Protein 3SHV (pdb70)

CATH classification: 3.40.50.10190 (+1 more: 3.40.50.10190)

Secondary structure (DSSP, 8-state):
--S-EEEEES--HHHHHHHHHHHHHH-S-EEESS--TTEEEEEESS---BHHHHHHHHTT-EEEETHHHHHHHHHTSPPPSGGGB-TTT-THHHHHHHHHHH-SSS----TTTTSPPEEEPTT-SS-HHHHHHHHHHTT--EESSGGG-SEEES---SPP-TT-EEE-HHHHHHHHHHTS---GGGGB-/--S-EEEEES--HHHHHHHHHHHHHH-S-EEESS--TTEEEEEESS---BHHHHHHHHTT-EEEETHHHHHHHHTTS---SGGGB-TTT-THHHHHHHHHHTSSSSP--STTTTSPPEEEPTT-SS-HHHHHHHHHHTT--EES-TTT-SEEES---S---TT-EEE-HHHHHHHHHHTSPPPGGGSB--/---B-/---B-

Radius of gyration: 24.46 Å; Cα contacts (8 Å, |Δi|>4): 781; chains: 4; bounding box: 65×63×38 Å

Structure (mmCIF, N/CA/C/O backbone):
data_3SHV
#
_entry.id   3SHV
#
_cell.length_a   122.772
_cell.length_b   132.860
_cell.length_c   31.534
_cell.angle_alpha   90.000
_cell.angle_beta   90.000
_cell.angle_gamma   90.000
#
_symmetry.space_group_name_H-M   'P 21 21 2'
#
loop_
_entity.id
_entity.type
_entity.pdbx_description
1 polymer Microcephalin
2 polymer 'Histone H2A.x'
3 water water
#
loop_
_atom_site.group_PDB
_atom_site.id
_atom_site.type_symbol
_atom_site.label_atom_id
_atom_site.label_alt_id
_atom_site.label_comp_id
_atom_site.label_asym_id
_atom_site.label_entity_id
_atom_site.label_seq_id
_atom_site.pdbx_PDB_ins_code
_atom_site.Cartn_x
_atom_site.Cartn_y
_atom_site.Cartn_z
_atom_site.occupancy
_atom_site.B_iso_or_equiv
_atom_site.auth_seq_id
_atom_site.auth_comp_id
_atom_site.auth_asym_id
_atom_site.auth_atom_id
_atom_site.pdbx_PDB_model_num
ATOM 1 N N . LYS A 1 16 ? 59.539 9.880 26.537 1.00 34.44 645 LYS A N 1
ATOM 2 C CA . LYS A 1 16 ? 58.227 10.313 25.936 1.00 35.40 645 LYS A CA 1
ATOM 3 C C . LYS A 1 16 ? 58.174 10.171 24.388 1.00 33.54 645 LYS A C 1
ATOM 4 O O . LYS A 1 16 ? 58.744 10.972 23.658 1.00 33.17 645 LYS A O 1
ATOM 10 N N . PRO A 1 17 ? 57.489 9.136 23.896 1.00 32.58 646 PRO A N 1
ATOM 11 C CA . PRO A 1 17 ? 57.485 8.895 22.439 1.00 31.31 646 PRO A CA 1
ATOM 12 C C . PRO A 1 17 ? 56.715 9.994 21.709 1.00 30.03 646 PRO A C 1
ATOM 13 O O . PRO A 1 17 ? 55.764 10.546 22.243 1.00 30.21 646 PRO A O 1
ATOM 17 N N . THR A 1 18 ? 57.161 10.344 20.524 1.00 27.72 647 THR A N 1
ATOM 18 C CA . THR A 1 18 ? 56.482 11.348 19.730 1.00 27.25 647 THR A CA 1
ATOM 19 C C . THR A 1 18 ? 55.404 10.735 18.820 1.00 26.26 647 THR A C 1
ATOM 20 O O . THR A 1 18 ? 54.753 11.463 18.097 1.00 27.81 647 THR A O 1
ATOM 24 N N . ARG A 1 19 ? 55.234 9.413 18.824 1.00 23.17 648 ARG A N 1
ATOM 25 C CA . ARG A 1 19 ? 54.180 8.811 18.010 1.00 21.70 648 ARG A CA 1
ATOM 26 C C . ARG A 1 19 ? 53.185 8.097 18.904 1.00 21.24 648 ARG A C 1
ATOM 27 O O . ARG A 1 19 ? 53.544 7.584 19.991 1.00 20.66 648 ARG A O 1
ATOM 35 N N . THR A 1 20 ? 51.950 8.048 18.456 1.00 18.40 649 THR A N 1
ATOM 36 C CA . THR A 1 20 ? 50.924 7.304 19.178 1.00 18.57 649 THR A CA 1
ATOM 37 C C . THR A 1 20 ? 50.450 6.116 18.367 1.00 17.98 649 THR A C 1
ATOM 38 O O . THR A 1 20 ? 50.629 6.036 17.132 1.00 16.41 649 THR A O 1
ATOM 42 N N . LEU A 1 21 ? 49.883 5.181 19.102 1.00 17.12 650 LEU A N 1
ATOM 43 C CA . LEU A 1 21 ? 49.251 4.005 18.555 1.00 17.81 650 LEU A CA 1
ATOM 44 C C . LEU A 1 21 ? 47.814 4.016 19.052 1.00 18.28 650 LEU A C 1
ATOM 45 O O . LEU A 1 21 ? 47.551 4.376 20.207 1.00 18.81 650 LEU A O 1
ATOM 50 N N . VAL A 1 22 ? 46.874 3.620 18.200 1.00 17.65 651 VAL A N 1
ATOM 51 C CA . VAL A 1 22 ? 45.468 3.626 18.555 1.00 16.33 651 VAL A CA 1
ATOM 52 C C . VAL A 1 22 ? 44.929 2.223 18.383 1.00 16.49 651 VAL A C 1
ATOM 53 O O . VAL A 1 22 ? 45.252 1.550 17.426 1.00 17.35 651 VAL A O 1
ATOM 57 N N . MET A 1 23 ? 44.100 1.782 19.311 1.00 15.85 652 MET A N 1
ATOM 58 C CA . MET A 1 23 ? 43.399 0.495 19.166 1.00 17.16 652 MET A CA 1
ATOM 59 C C . MET A 1 23 ? 41.998 0.720 18.718 1.00 17.40 652 MET A C 1
ATOM 60 O O . MET A 1 23 ? 41.354 1.705 19.138 1.00 17.11 652 MET A O 1
ATOM 65 N N . THR A 1 24 ? 41.508 -0.158 17.850 1.00 16.98 653 THR A N 1
ATOM 66 C CA . THR A 1 24 ? 40.156 0.017 17.381 1.00 18.07 653 THR A CA 1
ATOM 67 C C . THR A 1 24 ? 39.531 -1.381 17.223 1.00 18.67 653 THR A C 1
ATOM 68 O O . THR A 1 24 ? 40.250 -2.333 16.917 1.00 18.88 653 THR A O 1
ATOM 72 N N . SER A 1 25 ? 38.231 -1.511 17.488 1.00 18.90 654 SER A N 1
ATOM 73 C CA . SER A 1 25 ? 37.535 -2.813 17.497 1.00 21.06 654 SER A CA 1
ATOM 74 C C . SER A 1 25 ? 38.314 -3.857 18.317 1.00 22.10 654 SER A C 1
ATOM 75 O O . SER A 1 25 ? 38.479 -5.001 17.895 1.00 21.46 654 SER A O 1
ATOM 78 N N . MET A 1 26 ? 38.840 -3.434 19.463 1.00 22.27 655 MET A N 1
ATOM 79 C CA . MET A 1 26 ? 39.788 -4.254 20.218 1.00 23.34 655 MET A CA 1
ATOM 80 C C . MET A 1 26 ? 39.022 -4.741 21.455 1.00 23.27 655 MET A C 1
ATOM 81 O O . MET A 1 26 ? 38.670 -3.927 22.293 1.00 23.00 655 MET A O 1
ATOM 86 N N . PRO A 1 27 ? 38.778 -6.059 21.575 1.00 24.47 656 PRO A N 1
ATOM 87 C CA . PRO A 1 27 ? 38.235 -6.587 22.858 1.00 24.28 656 PRO A CA 1
ATOM 88 C C . PRO A 1 27 ? 39.133 -6.171 24.037 1.00 24.00 656 PRO A C 1
ATOM 89 O O . PRO A 1 27 ? 40.310 -6.025 23.886 1.00 24.27 656 PRO A O 1
ATOM 93 N N . SER A 1 28 ? 38.555 -5.994 25.201 1.00 23.93 657 SER A N 1
ATOM 94 C CA . SER A 1 28 ? 39.260 -5.531 26.383 1.00 24.98 657 SER A CA 1
ATOM 95 C C . SER A 1 28 ? 40.499 -6.352 26.770 1.00 23.60 657 SER A C 1
ATOM 96 O O . SER A 1 28 ? 41.511 -5.820 27.239 1.00 23.59 657 SER A O 1
ATOM 99 N N . GLU A 1 29 ? 40.407 -7.658 26.606 1.00 23.87 658 GLU A N 1
ATOM 100 C CA . GLU A 1 29 ? 41.516 -8.568 26.935 1.00 24.51 658 GLU A CA 1
ATOM 101 C C . GLU A 1 29 ? 42.651 -8.396 25.937 1.00 22.37 658 GLU A C 1
ATOM 102 O O . GLU A 1 29 ? 43.804 -8.544 26.285 1.00 20.06 658 GLU A O 1
ATOM 108 N N . LYS A 1 30 ? 42.321 -8.087 24.682 1.00 21.00 659 LYS A N 1
ATOM 109 C CA . LYS A 1 30 ? 43.397 -7.739 23.711 1.00 19.87 659 LYS A CA 1
ATOM 110 C C . LYS A 1 30 ? 44.031 -6.372 23.974 1.00 18.45 659 LYS A C 1
ATOM 111 O O . LYS A 1 30 ? 45.246 -6.193 23.815 1.00 19.19 659 LYS A O 1
ATOM 117 N N . GLN A 1 31 ? 43.207 -5.390 24.350 1.00 19.42 660 GLN A N 1
ATOM 118 C CA . GLN A 1 31 ? 43.722 -4.075 24.755 1.00 19.25 660 GLN A CA 1
ATOM 119 C C . GLN A 1 31 ? 44.716 -4.240 25.896 1.00 18.85 660 GLN A C 1
ATOM 120 O O . GLN A 1 31 ? 45.754 -3.595 25.911 1.00 19.66 660 GLN A O 1
ATOM 126 N N . ASN A 1 32 ? 44.423 -5.136 26.837 1.00 18.88 661 ASN A N 1
ATOM 127 C CA . ASN A 1 32 ? 45.337 -5.367 27.965 1.00 18.38 661 ASN A CA 1
ATOM 128 C C . ASN A 1 32 ? 46.682 -5.810 27.430 1.00 18.21 661 ASN A C 1
ATOM 129 O O . ASN A 1 32 ? 47.731 -5.357 27.876 1.00 18.32 661 ASN A O 1
ATOM 134 N N . VAL A 1 33 ? 46.655 -6.712 26.453 1.00 17.80 662 VAL A N 1
ATOM 135 C CA . VAL A 1 33 ? 47.919 -7.195 25.860 1.00 17.34 662 VAL A CA 1
ATOM 136 C C . VAL A 1 33 ? 48.643 -6.068 25.147 1.00 16.03 662 VAL A C 1
ATOM 137 O O . VAL A 1 33 ? 49.835 -5.842 25.373 1.00 17.49 662 VAL A O 1
ATOM 141 N N . VAL A 1 34 ? 47.924 -5.297 24.324 1.00 15.14 663 VAL A N 1
ATOM 142 C CA . VAL A 1 34 ? 48.625 -4.208 23.606 1.00 14.33 663 VAL A CA 1
ATOM 143 C C . VAL A 1 34 ? 49.241 -3.247 24.604 1.00 14.93 663 VAL A C 1
ATOM 144 O O . VAL A 1 34 ? 50.354 -2.839 24.454 1.00 15.38 663 VAL A O 1
ATOM 148 N N . ILE A 1 35 ? 48.488 -2.878 25.640 1.00 16.29 664 ILE A N 1
ATOM 149 C CA . ILE A 1 35 ? 49.008 -1.935 26.654 1.00 15.98 664 ILE A CA 1
ATOM 150 C C . ILE A 1 35 ? 50.259 -2.482 27.337 1.00 16.84 664 ILE A C 1
ATOM 151 O O . ILE A 1 35 ? 51.274 -1.760 27.467 1.00 17.56 664 ILE A O 1
ATOM 156 N N . GLN A 1 36 ? 50.218 -3.768 27.704 1.00 17.12 665 GLN A N 1
ATOM 157 C CA . GLN A 1 36 ? 51.368 -4.477 28.318 1.00 18.27 665 GLN A CA 1
ATOM 158 C C . GLN A 1 36 ? 52.588 -4.508 27.349 1.00 17.26 665 GLN A C 1
ATOM 159 O O . GLN A 1 36 ? 53.734 -4.277 27.740 1.00 14.46 665 GLN A O 1
ATOM 165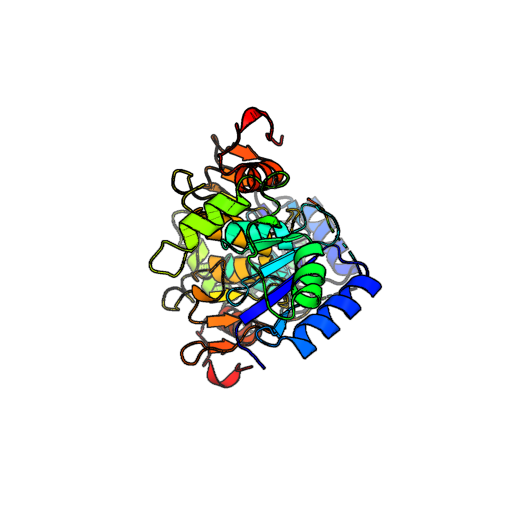 N N . VAL A 1 37 ? 52.316 -4.791 26.069 1.00 16.80 666 VAL A N 1
ATOM 166 C CA . VAL A 1 37 ? 53.424 -4.848 25.101 1.00 16.42 666 VAL A CA 1
ATOM 167 C C . VAL A 1 37 ? 54.049 -3.483 24.906 1.00 15.87 666 VAL A C 1
ATOM 168 O O . VAL A 1 37 ? 55.261 -3.360 24.794 1.00 16.53 666 VAL A O 1
ATOM 172 N N . VAL A 1 38 ? 53.221 -2.441 24.846 1.00 16.67 667 VAL A N 1
ATOM 173 C CA . VAL A 1 38 ? 53.776 -1.117 24.662 1.00 17.52 667 VAL A CA 1
ATOM 174 C C . VAL A 1 38 ? 54.567 -0.753 25.925 1.00 18.26 667 VAL A C 1
ATOM 175 O O . VAL A 1 38 ? 55.656 -0.161 25.845 1.00 18.39 667 VAL A O 1
ATOM 179 N N . ASP A 1 39 ? 54.048 -1.120 27.097 1.00 19.19 668 ASP A N 1
ATOM 180 C CA . ASP A 1 39 ? 54.838 -0.925 28.365 1.00 20.37 668 ASP A CA 1
ATOM 181 C C . ASP A 1 39 ? 56.208 -1.638 28.339 1.00 20.57 668 ASP A C 1
ATOM 182 O O . ASP A 1 39 ? 57.202 -1.117 28.861 1.00 21.01 668 ASP A O 1
ATOM 187 N N . LYS A 1 40 ? 56.284 -2.806 27.702 1.00 19.74 669 LYS A N 1
ATOM 188 C CA . LYS A 1 40 ? 57.593 -3.503 27.597 1.00 20.97 669 LYS A CA 1
ATOM 189 C C . LYS A 1 40 ? 58.488 -3.037 26.436 1.00 20.30 669 LYS A C 1
ATOM 190 O O . LYS A 1 40 ? 59.683 -2.875 26.610 1.00 19.87 669 LYS A O 1
ATOM 196 N N . LEU A 1 41 ? 57.902 -2.744 25.278 1.00 19.89 670 LEU A N 1
ATOM 197 C CA . LEU A 1 41 ? 58.729 -2.404 24.094 1.00 19.05 670 LEU A CA 1
ATOM 198 C C . LEU A 1 41 ? 58.885 -0.912 23.897 1.00 19.62 670 LEU A C 1
ATOM 199 O O . LEU A 1 41 ? 59.730 -0.479 23.096 1.00 20.20 670 LEU A O 1
ATOM 204 N N . LYS A 1 42 ? 58.042 -0.118 24.568 1.00 18.88 671 LYS A N 1
ATOM 205 C CA . LYS A 1 42 ? 58.133 1.353 24.540 1.00 19.29 671 LYS A CA 1
ATOM 206 C C . LYS A 1 42 ? 57.885 1.901 23.109 1.00 18.89 671 LYS A C 1
ATOM 207 O O . LYS A 1 42 ? 57.350 1.207 22.293 1.00 18.71 671 LYS A O 1
ATOM 213 N N . GLY A 1 43 ? 58.279 3.121 22.803 1.00 18.61 672 GLY A N 1
ATOM 214 C CA . GLY A 1 43 ? 58.227 3.529 21.375 1.00 19.68 672 GLY A CA 1
ATOM 215 C C . GLY A 1 43 ? 56.948 4.201 20.959 1.00 19.23 672 GLY A C 1
ATOM 216 O O . GLY A 1 43 ? 56.912 4.802 19.871 1.00 19.56 672 GLY A O 1
ATOM 217 N N . PHE A 1 44 ? 55.898 4.078 21.794 1.00 19.55 673 PHE A N 1
ATOM 218 C CA . PHE A 1 44 ? 54.573 4.640 21.533 1.00 18.58 673 PHE A CA 1
ATOM 219 C C . PHE A 1 44 ? 53.919 5.156 22.789 1.00 19.83 673 PHE A C 1
ATOM 220 O O . PHE A 1 44 ? 54.087 4.569 23.851 1.00 19.22 673 PHE A O 1
ATOM 228 N N . SER A 1 45 ? 53.140 6.234 22.683 1.00 19.96 674 SER A N 1
ATOM 229 C CA . SER A 1 45 ? 52.056 6.406 23.627 1.00 22.30 674 SER A CA 1
ATOM 230 C C . SER A 1 45 ? 50.791 5.834 22.996 1.00 21.84 674 SER A C 1
ATOM 231 O O . SER A 1 45 ? 50.631 5.857 21.780 1.00 22.45 674 SER A O 1
ATOM 234 N N . ILE A 1 46 ? 49.874 5.382 23.831 1.00 21.03 675 ILE A N 1
ATOM 235 C CA . ILE A 1 46 ? 48.591 4.929 23.355 1.00 21.61 675 ILE A CA 1
ATOM 236 C C . ILE A 1 46 ? 47.593 6.052 23.454 1.00 22.72 675 ILE A C 1
ATOM 237 O O . ILE A 1 46 ? 47.436 6.650 24.507 1.00 23.35 675 ILE A O 1
ATOM 242 N N . ALA A 1 47 ? 46.943 6.353 22.323 1.00 22.66 676 ALA A N 1
ATOM 243 C CA . ALA A 1 47 ? 45.950 7.390 22.253 1.00 22.24 676 ALA A CA 1
ATOM 244 C C . ALA A 1 47 ? 44.593 6.768 22.057 1.00 20.62 676 ALA A C 1
ATOM 245 O O . ALA A 1 47 ? 44.447 5.754 21.388 1.00 22.12 676 ALA A O 1
ATOM 247 N N . PRO A 1 48 ? 43.573 7.366 22.651 1.00 20.57 677 PRO A N 1
ATOM 248 C CA . PRO A 1 48 ? 42.231 6.820 22.528 1.00 20.36 677 PRO A CA 1
ATOM 249 C C . PRO A 1 48 ? 41.696 6.867 21.088 1.00 20.02 677 PRO A C 1
ATOM 250 O O . PRO A 1 48 ? 40.870 6.006 20.713 1.00 19.68 677 PRO A O 1
ATOM 254 N N . ASP A 1 49 ? 42.127 7.853 20.308 1.00 19.75 678 ASP A N 1
ATOM 255 C CA . ASP A 1 49 ? 41.582 8.002 18.931 1.00 20.61 678 ASP A CA 1
ATOM 256 C C . ASP A 1 49 ? 42.645 8.578 18.009 1.00 19.52 678 ASP A C 1
ATOM 257 O O . ASP A 1 49 ? 43.577 9.279 18.441 1.00 19.21 678 ASP A O 1
ATOM 262 N N . VAL A 1 50 ? 42.493 8.325 16.713 1.00 19.55 679 VAL A N 1
ATOM 263 C CA . VAL A 1 50 ? 43.526 8.766 15.772 1.00 18.95 679 VAL A CA 1
ATOM 264 C C . VAL A 1 50 ? 43.719 10.280 15.840 1.00 20.35 679 VAL A C 1
ATOM 265 O O . VAL A 1 50 ? 42.760 11.021 15.820 1.00 21.46 679 VAL A O 1
ATOM 269 N N . CYS A 1 51 ? 44.955 10.733 15.967 1.00 21.28 680 CYS A N 1
ATOM 270 C CA . CYS A 1 51 ? 45.214 12.153 16.006 1.00 23.10 680 CYS A CA 1
ATOM 271 C C . CYS A 1 51 ? 46.467 12.452 15.189 1.00 22.38 680 CYS A C 1
ATOM 272 O O . CYS A 1 51 ? 46.993 11.557 14.543 1.00 22.59 680 CYS A O 1
ATOM 275 N N . GLU A 1 52 ? 46.961 13.686 15.237 1.00 22.63 681 GLU A N 1
ATOM 276 C CA . GLU A 1 52 ? 48.071 14.127 14.371 1.00 23.31 681 GLU A CA 1
ATOM 277 C C . GLU A 1 52 ? 49.388 13.423 14.634 1.00 23.06 681 GLU A C 1
ATOM 278 O O . GLU A 1 52 ? 50.287 13.437 13.769 1.00 21.81 681 GLU A O 1
ATOM 284 N N . THR A 1 53 ? 49.517 12.820 15.821 1.00 21.58 682 THR A N 1
ATOM 285 C CA . THR A 1 53 ? 50.743 12.091 16.145 1.00 21.86 682 THR A CA 1
ATOM 286 C C . THR A 1 53 ? 50.632 10.590 15.836 1.00 20.98 682 THR A C 1
ATOM 287 O O . THR A 1 53 ? 51.586 9.852 16.049 1.00 19.59 682 THR A O 1
ATOM 291 N N . THR A 1 54 ? 49.463 10.135 15.392 1.00 19.40 683 THR A N 1
ATOM 292 C CA . THR A 1 54 ? 49.237 8.704 15.290 1.00 18.96 683 THR A CA 1
ATOM 293 C C . THR A 1 54 ? 49.940 8.064 14.086 1.00 19.57 683 THR A C 1
ATOM 294 O O . THR A 1 54 ? 49.777 8.542 12.981 1.00 19.33 683 THR A O 1
ATOM 298 N N . THR A 1 55 ? 50.681 6.961 14.278 1.00 18.11 684 THR A N 1
ATOM 299 C CA . THR A 1 55 ? 51.371 6.360 13.120 1.00 18.95 684 THR A CA 1
ATOM 300 C C . THR A 1 55 ? 50.830 4.973 12.856 1.00 17.78 684 THR A C 1
ATOM 301 O O . THR A 1 55 ? 50.994 4.472 11.750 1.00 17.47 684 THR A O 1
ATOM 305 N N . HIS A 1 56 ? 50.233 4.360 13.893 1.00 16.04 685 HIS A N 1
ATOM 306 C CA . HIS A 1 56 ? 49.864 2.962 13.882 1.00 15.85 685 HIS A CA 1
ATOM 307 C C . HIS A 1 56 ? 48.463 2.847 14.428 1.00 17.12 685 HIS A C 1
ATOM 308 O O . HIS A 1 56 ? 48.164 3.370 15.508 1.00 18.26 685 HIS A O 1
ATOM 315 N N . VAL A 1 57 ? 47.609 2.130 13.708 1.00 17.18 686 VAL A N 1
ATOM 316 C CA . VAL A 1 57 ? 46.266 1.835 14.147 1.00 18.54 686 VAL A CA 1
ATOM 317 C C . VAL A 1 57 ? 46.132 0.317 14.137 1.00 19.53 686 VAL A C 1
ATOM 318 O O . VAL A 1 57 ? 46.377 -0.336 13.098 1.00 19.88 686 VAL A O 1
ATOM 322 N N . LEU A 1 58 ? 45.791 -0.244 15.305 1.00 19.04 687 LEU A N 1
ATOM 323 C CA . LEU A 1 58 ? 45.679 -1.674 15.501 1.00 19.98 687 LEU A CA 1
ATOM 324 C C . LEU A 1 58 ? 44.249 -2.078 15.668 1.00 21.27 687 LEU A C 1
ATOM 325 O O . LEU A 1 58 ? 43.552 -1.579 16.552 1.00 21.88 687 LEU A O 1
ATOM 330 N N . SER A 1 59 ? 43.794 -2.988 14.824 1.00 22.23 688 SER A N 1
ATOM 331 C CA . SER A 1 59 ? 42.403 -3.372 14.827 1.00 24.27 688 SER A CA 1
ATOM 332 C C . SER A 1 59 ? 42.308 -4.793 15.316 1.00 25.56 688 SER A C 1
ATOM 333 O O . SER A 1 59 ? 43.104 -5.654 1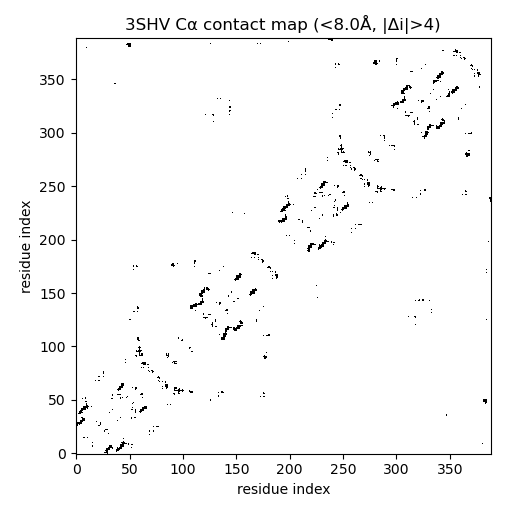4.890 1.00 25.24 688 SER A O 1
ATOM 336 N N . GLY A 1 60 ? 41.366 -5.038 16.231 1.00 26.61 689 GLY A N 1
ATOM 337 C CA . GLY A 1 60 ? 41.072 -6.400 16.696 1.00 28.71 689 GLY A CA 1
ATOM 338 C C . GLY A 1 60 ? 40.181 -7.202 15.748 1.00 30.21 689 GLY A C 1
ATOM 339 O O . GLY A 1 60 ? 40.240 -8.415 15.726 1.00 31.67 689 GLY A O 1
ATOM 340 N N . LYS A 1 61 ? 39.340 -6.520 14.987 1.00 31.34 690 LYS A N 1
ATOM 341 C CA . LYS A 1 61 ? 38.433 -7.125 14.007 1.00 32.69 690 LYS A CA 1
ATOM 342 C C . LYS A 1 61 ? 38.334 -6.103 12.901 1.00 32.50 690 LYS A C 1
ATOM 343 O O . LYS A 1 61 ? 38.226 -4.927 13.172 1.00 33.02 690 LYS A O 1
ATOM 349 N N . PRO A 1 62 ? 38.357 -6.540 11.647 1.00 33.00 691 PRO A N 1
ATOM 350 C CA . PRO A 1 62 ? 38.518 -5.558 10.583 1.00 32.29 691 PRO A CA 1
ATOM 351 C C . PRO A 1 62 ? 37.211 -4.825 10.229 1.00 30.84 691 PRO A C 1
ATOM 352 O O . PRO A 1 62 ? 36.622 -5.054 9.165 1.00 31.57 691 PRO A O 1
ATOM 356 N N . LEU A 1 63 ? 36.767 -3.970 11.142 1.00 28.44 692 LEU A N 1
ATOM 357 C CA . LEU A 1 63 ? 35.547 -3.237 10.991 1.00 26.75 692 LEU A CA 1
ATOM 358 C C . LEU A 1 63 ? 35.974 -1.862 10.586 1.00 24.63 692 LEU A C 1
ATOM 359 O O . LEU A 1 63 ? 37.032 -1.380 11.003 1.00 22.88 692 LEU A O 1
ATOM 364 N N . ARG A 1 64 ? 35.160 -1.237 9.749 1.00 22.42 693 ARG A N 1
ATOM 365 C CA . ARG A 1 64 ? 35.457 0.102 9.261 1.00 21.93 693 ARG A CA 1
ATOM 366 C C . ARG A 1 64 ? 34.991 1.108 10.294 1.00 21.13 693 ARG A C 1
ATOM 367 O O . ARG A 1 64 ? 33.915 1.711 10.160 1.00 21.98 693 ARG A O 1
ATOM 375 N N . THR A 1 65 ? 35.804 1.314 11.316 1.00 20.52 694 THR A N 1
ATOM 376 C CA . THR A 1 65 ? 35.481 2.316 12.347 1.00 18.41 694 THR A CA 1
ATOM 377 C C . THR A 1 65 ? 35.999 3.680 11.962 1.00 19.26 694 THR A C 1
ATOM 378 O O . THR A 1 65 ? 36.819 3.819 11.033 1.00 17.81 694 THR A O 1
ATOM 382 N N . LEU A 1 66 ? 35.553 4.702 12.686 1.00 17.95 695 LEU A N 1
ATOM 383 C CA . LEU A 1 66 ? 36.104 6.021 12.476 1.00 19.36 695 LEU A CA 1
ATOM 384 C C . LEU A 1 66 ? 37.625 6.082 12.602 1.00 18.27 695 LEU A C 1
ATOM 385 O O . LEU A 1 66 ? 38.297 6.767 11.806 1.00 17.00 695 LEU A O 1
ATOM 390 N N . ASN A 1 67 ? 38.183 5.336 13.566 1.00 16.96 696 ASN A N 1
ATOM 391 C CA . ASN A 1 67 ? 39.636 5.304 13.697 1.00 16.20 696 ASN A CA 1
ATOM 392 C C . ASN A 1 67 ? 40.303 4.640 12.507 1.00 15.52 696 ASN A C 1
ATOM 393 O O . ASN A 1 67 ? 41.392 5.038 12.137 1.00 16.04 696 ASN A O 1
ATOM 398 N N . VAL A 1 68 ? 39.682 3.618 11.924 1.00 15.98 697 VAL A N 1
ATOM 399 C CA . VAL A 1 68 ? 40.283 3.010 10.699 1.00 17.22 697 VAL A CA 1
ATOM 400 C C . VAL A 1 68 ? 40.296 4.093 9.607 1.00 16.93 697 VAL A C 1
ATOM 401 O O . VAL A 1 68 ? 41.321 4.356 8.998 1.00 18.70 697 VAL A O 1
ATOM 405 N N . LEU A 1 69 ? 39.164 4.772 9.428 1.00 16.22 698 LEU A N 1
ATOM 406 C CA . LEU A 1 69 ? 39.015 5.801 8.376 1.00 16.93 698 LEU A CA 1
ATOM 407 C C . LEU A 1 69 ? 40.020 6.897 8.530 1.00 17.26 698 LEU A C 1
ATOM 408 O O . LEU A 1 69 ? 40.664 7.327 7.552 1.00 18.42 698 LEU A O 1
ATOM 413 N N . LEU A 1 70 ? 40.190 7.347 9.780 1.00 17.93 699 LEU A N 1
ATOM 414 C CA . LEU A 1 70 ? 41.108 8.425 10.051 1.00 17.87 699 LEU A CA 1
ATOM 415 C C . LEU A 1 70 ? 42.514 7.957 9.864 1.00 17.59 699 LEU A C 1
ATOM 416 O O . LEU A 1 70 ? 43.360 8.744 9.426 1.00 17.58 699 LEU A O 1
ATOM 421 N N . GLY A 1 71 ? 42.766 6.706 10.253 1.00 17.61 700 GLY A N 1
ATOM 422 C CA . GLY A 1 71 ? 44.048 6.046 10.024 1.00 18.61 700 GLY A CA 1
ATOM 423 C C . GLY A 1 71 ? 44.437 6.059 8.531 1.00 18.50 700 GLY A C 1
ATOM 424 O O . GLY A 1 71 ? 45.554 6.438 8.186 1.00 19.20 700 GLY A O 1
ATOM 425 N N . ILE A 1 72 ? 43.504 5.693 7.658 1.00 18.93 701 ILE A N 1
ATOM 426 C CA . ILE A 1 72 ? 43.785 5.677 6.205 1.00 18.85 701 ILE A CA 1
ATOM 427 C C . ILE A 1 72 ? 44.054 7.095 5.715 1.00 19.36 701 ILE A C 1
ATOM 428 O O . ILE A 1 72 ? 45.034 7.353 5.001 1.00 19.97 701 ILE A O 1
ATOM 433 N N . ALA A 1 73 ? 43.224 8.035 6.166 1.00 20.10 702 ALA A N 1
ATOM 434 C CA . ALA A 1 73 ? 43.282 9.430 5.721 1.00 20.30 702 ALA A CA 1
ATOM 435 C C . ALA A 1 73 ? 44.618 10.025 6.061 1.00 21.03 702 ALA A C 1
ATOM 436 O O . ALA A 1 73 ? 45.159 10.836 5.303 1.00 21.29 702 ALA A O 1
ATOM 438 N N . ARG A 1 74 ? 45.164 9.615 7.206 1.00 19.84 703 ARG A N 1
ATOM 439 C CA . ARG A 1 74 ? 46.479 10.081 7.615 1.00 20.51 703 ARG A CA 1
ATOM 440 C C . ARG A 1 74 ? 47.620 9.200 7.112 1.00 20.00 703 ARG A C 1
ATOM 441 O O . ARG A 1 74 ? 48.759 9.495 7.393 1.00 20.57 703 ARG A O 1
ATOM 449 N N . GLY A 1 75 ? 47.342 8.103 6.424 1.00 19.15 704 GLY A N 1
ATOM 450 C CA . GLY A 1 75 ? 48.475 7.276 5.938 1.00 20.15 704 GLY A CA 1
ATOM 451 C C . GLY A 1 75 ? 49.176 6.500 7.060 1.00 21.62 704 GLY A C 1
ATOM 452 O O . GLY A 1 75 ? 50.386 6.226 6.995 1.00 19.57 704 GLY A O 1
ATOM 453 N N . CYS A 1 76 ? 48.407 6.169 8.111 1.00 21.47 705 CYS A N 1
ATOM 454 C CA . CYS A 1 76 ? 48.931 5.300 9.182 1.00 21.05 705 CYS A CA 1
ATOM 455 C C . CYS A 1 76 ? 49.050 3.861 8.715 1.00 21.03 705 CYS A C 1
ATOM 456 O O . CYS A 1 76 ? 48.305 3.410 7.810 1.00 21.18 705 CYS A O 1
ATOM 459 N N . TRP A 1 77 ? 49.881 3.115 9.424 1.00 18.13 706 TRP A N 1
ATOM 460 C CA . TRP A 1 77 ? 49.782 1.667 9.421 1.00 18.77 706 TRP A CA 1
ATOM 461 C C . TRP A 1 77 ? 48.463 1.250 10.049 1.00 18.98 706 TRP A C 1
ATOM 462 O O . TRP A 1 77 ? 48.122 1.706 11.143 1.00 18.54 706 TRP A O 1
ATOM 473 N N . VAL A 1 78 ? 47.706 0.424 9.337 1.00 18.03 707 VAL A N 1
ATOM 474 C CA . VAL A 1 78 ? 46.433 -0.048 9.793 1.00 17.32 707 VAL A CA 1
ATOM 475 C C . VAL A 1 78 ? 46.640 -1.540 9.839 1.00 17.97 707 VAL A C 1
ATOM 476 O O . VAL A 1 78 ? 46.724 -2.213 8.786 1.00 16.61 707 VAL A O 1
ATOM 480 N N . LEU A 1 79 ? 46.815 -2.060 11.062 1.00 18.04 708 LEU A N 1
ATOM 481 C CA . LEU A 1 79 ? 47.447 -3.366 11.235 1.00 17.43 708 LEU A CA 1
ATOM 482 C C . LEU A 1 79 ? 46.591 -4.289 12.029 1.00 18.63 708 LEU A C 1
ATOM 483 O O . LEU A 1 79 ? 45.779 -3.848 12.865 1.00 18.25 708 LEU A O 1
ATOM 488 N N . SER A 1 80 ? 46.848 -5.577 11.791 1.00 18.27 709 SER A N 1
ATOM 489 C CA . SER A 1 80 ? 46.345 -6.692 12.557 1.00 20.28 709 SER A CA 1
ATOM 490 C C . SER A 1 80 ? 46.939 -6.687 13.974 1.00 19.66 709 SER A C 1
ATOM 491 O O . SER A 1 80 ? 48.100 -6.385 14.152 1.00 17.09 709 SER A O 1
ATOM 494 N N . TYR A 1 81 ? 46.153 -7.133 14.944 1.00 21.58 710 TYR A N 1
ATOM 495 C CA . TYR A 1 81 ? 46.583 -7.347 16.345 1.00 22.00 710 TYR A CA 1
ATOM 496 C C . TYR A 1 81 ? 47.813 -8.255 16.431 1.00 22.90 710 TYR A C 1
ATOM 497 O O . TYR A 1 81 ? 48.644 -8.086 17.316 1.00 23.26 710 TYR A O 1
ATOM 506 N N . ASP A 1 82 ? 47.938 -9.217 15.513 1.00 23.02 711 ASP A N 1
ATOM 507 C CA . ASP A 1 82 ? 49.094 -10.107 15.467 1.00 23.15 711 ASP A CA 1
ATOM 508 C C . ASP A 1 82 ? 50.446 -9.411 15.377 1.00 21.24 711 ASP A C 1
ATOM 509 O O . ASP A 1 82 ? 51.438 -9.997 15.812 1.00 19.37 711 ASP A O 1
ATOM 514 N N . TRP A 1 83 ? 50.503 -8.203 14.797 1.00 18.81 712 TRP A N 1
ATOM 515 C CA . TRP A 1 83 ? 51.742 -7.404 14.833 1.00 18.80 712 TRP A CA 1
ATOM 516 C C . TRP A 1 83 ? 52.302 -7.222 16.262 1.00 18.91 712 TRP A C 1
ATOM 517 O O . TRP A 1 83 ? 53.509 -7.276 16.481 1.00 18.66 712 TRP A O 1
ATOM 528 N N . VAL A 1 84 ? 51.411 -7.008 17.216 1.00 18.88 713 VAL A N 1
ATOM 529 C CA . VAL A 1 84 ? 51.807 -6.773 18.595 1.00 19.29 713 VAL A CA 1
ATOM 530 C C . VAL A 1 84 ? 52.302 -8.087 19.199 1.00 18.72 713 VAL A C 1
ATOM 531 O O . VAL A 1 84 ? 53.332 -8.129 19.860 1.00 18.79 713 VAL A O 1
ATOM 535 N N . LEU A 1 85 ? 51.594 -9.174 18.918 1.00 18.35 714 LEU A N 1
ATOM 536 C CA . LEU A 1 85 ? 51.990 -10.494 19.404 1.00 19.64 714 LEU A CA 1
ATOM 537 C C . LEU A 1 85 ? 53.361 -10.937 18.942 1.00 19.43 714 LEU A C 1
ATOM 538 O O . LEU A 1 85 ? 54.163 -11.377 19.754 1.00 20.49 714 LEU A O 1
ATOM 543 N N . TRP A 1 86 ? 53.651 -10.770 17.668 1.00 20.02 715 TRP A N 1
ATOM 544 C CA . TRP A 1 86 ? 54.964 -11.117 17.121 1.00 19.37 715 TRP A CA 1
ATOM 545 C C . TRP A 1 86 ? 56.046 -10.213 17.660 1.00 19.05 715 TRP A C 1
ATOM 546 O O . TRP A 1 86 ? 57.169 -10.680 17.947 1.00 18.75 715 TRP A O 1
ATOM 557 N N . SER A 1 87 ? 55.738 -8.924 17.769 1.00 16.96 716 SER A N 1
ATOM 558 C CA . SER A 1 87 ? 56.705 -7.990 18.279 1.00 17.90 716 SER A CA 1
ATOM 559 C C . SER A 1 87 ? 57.067 -8.384 19.730 1.00 18.35 716 SER A C 1
ATOM 560 O O . SER A 1 87 ? 58.224 -8.405 20.094 1.00 19.19 716 SER A O 1
ATOM 563 N N . LEU A 1 88 ? 56.082 -8.737 20.534 1.00 18.88 717 LEU A N 1
ATOM 564 C CA . LEU A 1 88 ? 56.386 -9.157 21.904 1.00 20.29 717 LEU A CA 1
ATOM 565 C C . LEU A 1 88 ? 57.289 -10.391 21.905 1.00 20.46 717 LEU A C 1
ATOM 566 O O . LEU A 1 88 ? 58.257 -10.455 22.642 1.00 21.71 717 LEU A O 1
ATOM 571 N N . GLU A 1 89 ? 56.966 -11.376 21.087 1.00 21.12 718 GLU A N 1
ATOM 572 C CA . GLU A 1 89 ? 57.777 -12.604 21.025 1.00 21.77 718 GLU A CA 1
ATOM 573 C C . GLU A 1 89 ? 59.182 -12.382 20.611 1.00 20.96 718 GLU A C 1
ATOM 574 O O . GLU A 1 89 ? 60.059 -13.054 21.114 1.00 20.35 718 GLU A O 1
ATOM 580 N N . LEU A 1 90 ? 59.411 -11.460 19.680 1.00 20.79 719 LEU A N 1
ATOM 581 C CA . LEU A 1 90 ? 60.758 -11.200 19.223 1.00 20.02 719 LEU A CA 1
ATOM 582 C C . LEU A 1 90 ? 61.452 -10.097 20.028 1.00 20.74 719 LEU A C 1
ATOM 583 O O . LEU A 1 90 ? 62.628 -9.776 19.775 1.00 19.72 719 LEU A O 1
ATOM 588 N N . GLY A 1 91 ? 60.724 -9.523 20.990 1.00 19.96 720 GLY A N 1
ATOM 589 C CA . GLY A 1 91 ? 61.299 -8.502 21.895 1.00 19.98 720 GLY A CA 1
ATOM 590 C C . GLY A 1 91 ? 61.608 -7.177 21.231 1.00 19.71 720 GLY A C 1
ATOM 591 O O . GLY A 1 91 ? 62.450 -6.401 21.699 1.00 19.78 720 GLY A O 1
ATOM 592 N N . HIS A 1 92 ? 60.920 -6.897 20.132 1.00 19.24 721 HIS A N 1
ATOM 593 C CA . HIS A 1 92 ? 61.096 -5.620 19.459 1.00 19.59 721 HIS A CA 1
ATOM 594 C C . HIS A 1 92 ? 59.974 -5.427 18.440 1.00 19.27 721 HIS A C 1
ATOM 595 O O . HIS A 1 92 ? 59.325 -6.389 18.055 1.00 19.98 721 HIS A O 1
ATOM 602 N N . TRP A 1 93 ? 59.742 -4.185 18.050 1.00 18.49 722 TRP A N 1
ATOM 603 C CA . TRP A 1 93 ? 58.734 -3.864 17.091 1.00 18.90 722 TRP A CA 1
ATOM 604 C C . TRP A 1 93 ? 59.245 -4.325 15.692 1.00 18.42 722 TRP A C 1
ATOM 605 O O . TRP A 1 93 ? 60.270 -3.887 15.236 1.00 17.39 722 TRP A O 1
ATOM 616 N N . ILE A 1 94 ? 58.511 -5.220 15.056 1.00 19.73 723 ILE A N 1
ATOM 617 C CA . ILE A 1 94 ? 58.921 -5.771 13.756 1.00 19.93 723 ILE A CA 1
ATOM 618 C C . ILE A 1 94 ? 58.259 -4.991 12.610 1.00 21.13 723 ILE A C 1
ATOM 619 O O . ILE A 1 94 ? 57.402 -4.136 12.855 1.00 20.12 723 ILE A O 1
ATOM 624 N N . SER A 1 95 ? 58.682 -5.269 11.369 1.00 20.73 724 SER A N 1
ATOM 625 C CA . SER A 1 95 ? 58.081 -4.694 10.167 1.00 21.61 724 SER A CA 1
ATOM 626 C C . SER A 1 95 ? 56.588 -4.813 10.151 1.00 19.75 724 SER A C 1
ATOM 627 O O . SER A 1 95 ? 56.043 -5.847 10.431 1.00 20.01 724 SER A O 1
ATOM 630 N N . GLU A 1 96 ? 55.936 -3.744 9.763 1.00 19.88 725 GLU A N 1
ATOM 631 C CA . GLU A 1 96 ? 54.473 -3.706 9.762 1.00 20.21 725 GLU A CA 1
ATOM 632 C C . GLU A 1 96 ? 53.857 -4.357 8.532 1.00 20.78 725 GLU A C 1
ATOM 633 O O . GLU A 1 96 ? 52.717 -4.839 8.587 1.00 19.87 725 GLU A O 1
ATOM 639 N N . GLU A 1 97 ? 54.564 -4.320 7.400 1.00 22.27 726 GLU A N 1
ATOM 640 C CA . GLU A 1 97 ? 53.881 -4.672 6.107 1.00 23.29 726 GLU A CA 1
ATOM 641 C C . GLU A 1 97 ? 53.073 -5.930 6.111 1.00 22.02 726 GLU A C 1
ATOM 642 O O . GLU A 1 97 ? 51.941 -5.952 5.619 1.00 23.97 726 GLU A O 1
ATOM 648 N N . PRO A 1 98 ? 53.617 -7.003 6.692 1.00 22.69 727 PRO A N 1
ATOM 649 C CA . PRO A 1 98 ? 52.891 -8.257 6.685 1.00 22.17 727 PRO A CA 1
ATOM 650 C C . PRO A 1 98 ? 51.551 -8.199 7.416 1.00 23.13 727 PRO A C 1
ATOM 651 O O . PRO A 1 98 ? 50.690 -9.047 7.181 1.00 22.03 727 PRO A O 1
ATOM 655 N N . PHE A 1 99 ? 51.338 -7.172 8.237 1.00 21.52 728 PHE A N 1
ATOM 656 C CA . PHE A 1 99 ? 50.125 -7.131 9.086 1.00 21.53 728 PHE A CA 1
ATOM 657 C C . PHE A 1 99 ? 49.077 -6.126 8.622 1.00 21.46 728 PHE A C 1
ATOM 658 O O . PHE A 1 99 ? 48.007 -6.039 9.208 1.00 22.63 728 PHE A O 1
ATOM 666 N N . GLU A 1 100 ? 49.377 -5.394 7.545 1.00 22.89 729 GLU A N 1
ATOM 667 C CA . GLU A 1 100 ? 48.409 -4.440 6.950 1.00 23.73 729 GLU A CA 1
ATOM 668 C C . GLU A 1 100 ? 47.126 -5.104 6.549 1.00 24.33 729 GLU A C 1
ATOM 669 O O . GLU A 1 100 ? 47.142 -6.164 5.935 1.00 24.52 729 GLU A O 1
ATOM 675 N N . LEU A 1 101 ? 46.015 -4.457 6.895 1.00 23.42 730 LEU A N 1
ATOM 676 C CA . LEU A 1 101 ? 44.688 -4.953 6.661 1.00 23.67 730 LEU A CA 1
ATOM 677 C C . LEU A 1 101 ? 44.179 -4.541 5.256 1.00 24.06 730 LEU A C 1
ATOM 678 O O . LEU A 1 101 ? 43.061 -4.050 5.089 1.00 22.95 730 LEU A O 1
ATOM 683 N N . SER A 1 102 ? 45.016 -4.763 4.260 1.00 24.75 731 SER A N 1
ATOM 684 C CA . SER A 1 102 ? 44.713 -4.340 2.890 1.00 27.06 731 SER A CA 1
ATOM 685 C C . SER A 1 102 ? 43.499 -5.051 2.268 1.00 27.03 731 SER A C 1
ATOM 686 O O . SER A 1 102 ? 42.721 -4.424 1.560 1.00 27.22 731 SER A O 1
ATOM 689 N N . HIS A 1 103 ? 43.266 -6.324 2.596 1.00 28.57 732 HIS A N 1
ATOM 690 C CA . HIS A 1 103 ? 42.084 -6.991 2.077 1.00 29.19 732 HIS A CA 1
ATOM 691 C C . HIS A 1 103 ? 40.778 -6.237 2.416 1.00 28.98 732 HIS A C 1
ATOM 692 O O . HIS A 1 103 ? 39.879 -6.111 1.572 1.00 28.40 732 HIS A O 1
ATOM 699 N N . HIS A 1 104 ? 40.677 -5.745 3.648 1.00 27.66 733 HIS A N 1
ATOM 700 C CA . HIS A 1 104 ? 39.478 -5.064 4.103 1.00 26.67 733 HIS A CA 1
ATOM 701 C C . HIS A 1 1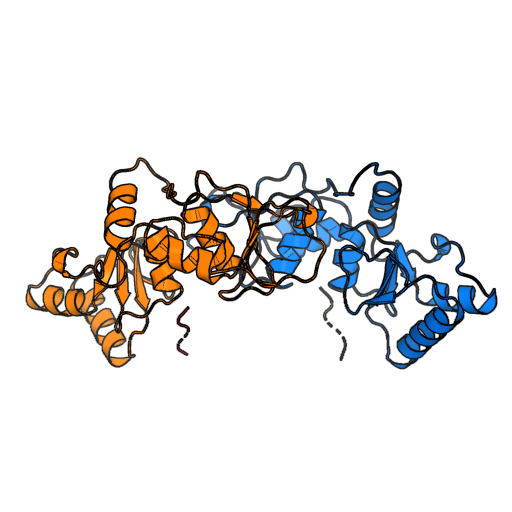04 ? 39.456 -3.597 3.710 1.00 25.03 733 HIS A C 1
ATOM 702 O O . HIS A 1 104 ? 38.391 -3.055 3.486 1.00 24.44 733 HIS A O 1
ATOM 709 N N . PHE A 1 105 ? 40.640 -2.974 3.656 1.00 23.16 734 PHE A N 1
ATOM 710 C CA . PHE A 1 105 ? 40.797 -1.546 3.439 1.00 22.02 734 PHE A CA 1
ATOM 711 C C . PHE A 1 105 ? 41.894 -1.325 2.421 1.00 21.54 734 PHE A C 1
ATOM 712 O O . PHE A 1 105 ? 43.059 -1.027 2.784 1.00 20.72 734 PHE A O 1
ATOM 720 N N . PRO A 1 106 ? 41.541 -1.432 1.122 1.00 21.70 735 PRO A N 1
ATOM 721 C CA . PRO A 1 106 ? 42.592 -1.417 0.065 1.00 20.10 735 PRO A CA 1
ATOM 722 C C . PRO A 1 106 ? 43.388 -0.137 -0.003 1.00 19.07 735 PRO A C 1
ATOM 723 O O . PRO A 1 106 ? 44.606 -0.153 -0.305 1.00 19.71 735 PRO A O 1
ATOM 727 N N . ALA A 1 107 ? 42.763 0.974 0.369 1.00 18.23 736 ALA A N 1
ATOM 728 C CA . ALA A 1 107 ? 43.466 2.258 0.428 1.00 18.17 736 ALA A CA 1
ATOM 729 C C . ALA A 1 107 ? 44.527 2.352 1.534 1.00 17.66 736 ALA A C 1
ATOM 730 O O . ALA A 1 107 ? 45.485 3.124 1.424 1.00 18.43 736 ALA A O 1
ATOM 732 N N . ALA A 1 108 ? 44.389 1.549 2.585 1.00 17.38 737 ALA A N 1
ATOM 733 C CA . ALA A 1 108 ? 45.345 1.649 3.724 1.00 18.20 737 ALA A CA 1
ATOM 734 C C . ALA A 1 108 ? 46.815 1.541 3.268 1.00 18.00 737 ALA A C 1
ATOM 735 O O . ALA A 1 108 ? 47.611 2.453 3.499 1.00 17.24 737 ALA A O 1
ATOM 737 N N . PRO A 1 109 ? 47.170 0.471 2.525 1.00 19.42 738 PRO A N 1
ATOM 738 C CA . PRO A 1 109 ? 48.599 0.451 2.221 1.00 20.03 738 PRO A CA 1
ATOM 739 C C . PRO A 1 109 ? 48.951 1.483 1.204 1.00 20.22 738 PRO A C 1
ATOM 740 O O . PRO A 1 109 ? 50.073 1.922 1.149 1.00 20.19 738 PRO A O 1
ATOM 744 N N . LEU A 1 110 ? 47.961 1.915 0.431 1.00 21.10 739 LEU A N 1
ATOM 745 C CA . LEU A 1 110 ? 48.221 2.896 -0.614 1.00 22.02 739 LEU A CA 1
ATOM 746 C C . LEU A 1 110 ? 48.520 4.251 0.025 1.00 20.60 739 LEU A C 1
ATOM 747 O O . LEU A 1 110 ? 49.538 4.885 -0.246 1.00 20.83 739 LEU A O 1
ATOM 752 N N . CYS A 1 111 ? 47.639 4.705 0.898 1.00 20.75 740 CYS A N 1
ATOM 753 C CA . CYS A 1 111 ? 47.895 5.953 1.601 1.00 21.42 740 CYS A CA 1
ATOM 754 C C . CYS A 1 111 ? 49.126 5.910 2.515 1.00 20.07 740 CYS A C 1
ATOM 755 O O . CYS A 1 111 ? 49.847 6.900 2.634 1.00 21.37 740 CYS A O 1
ATOM 758 N N . ARG A 1 112 ? 49.381 4.782 3.154 1.00 20.64 741 ARG A N 1
ATOM 759 C CA . ARG A 1 112 ? 50.593 4.659 3.985 1.00 20.11 741 ARG A CA 1
ATOM 760 C C . ARG A 1 112 ? 51.864 4.817 3.113 1.00 21.76 741 ARG A C 1
ATOM 761 O O . ARG A 1 112 ? 52.809 5.576 3.460 1.00 21.62 741 ARG A O 1
ATOM 769 N N . SER A 1 113 ? 51.893 4.108 1.983 1.00 22.24 742 SER A N 1
ATOM 770 C CA . SER A 1 113 ? 53.030 4.280 1.041 1.00 23.74 742 SER A CA 1
ATOM 771 C C . SER A 1 113 ? 53.258 5.751 0.658 1.00 23.82 742 SER A C 1
ATOM 772 O O . SER A 1 113 ? 54.373 6.243 0.686 1.00 22.76 742 SER A O 1
ATOM 775 N N . GLU A 1 114 ? 52.195 6.467 0.296 1.00 24.67 743 GLU A N 1
ATOM 776 C CA . GLU A 1 114 ? 52.331 7.858 -0.089 1.00 27.04 743 GLU A CA 1
ATOM 777 C C . GLU A 1 114 ? 52.730 8.779 1.088 1.00 27.80 743 GLU A C 1
ATOM 778 O O . GLU A 1 114 ? 53.523 9.727 0.915 1.00 27.72 743 GLU A O 1
ATOM 784 N N . CYS A 1 115 ? 52.165 8.531 2.269 1.00 27.40 744 CYS A N 1
ATOM 785 C CA . CYS A 1 115 ? 52.554 9.295 3.445 1.00 29.35 744 CYS A CA 1
ATOM 786 C C . CYS A 1 115 ? 54.060 9.121 3.690 1.00 30.71 744 CYS A C 1
ATOM 787 O O . CYS A 1 115 ? 54.765 10.082 3.916 1.00 30.41 744 CYS A O 1
ATOM 790 N N . HIS A 1 116 ? 54.552 7.886 3.628 1.00 33.12 745 HIS A N 1
ATOM 791 C CA . HIS A 1 116 ? 55.976 7.646 3.872 1.00 36.35 745 HIS A CA 1
ATOM 792 C C . HIS A 1 116 ? 56.881 8.342 2.848 1.00 38.50 745 HIS A C 1
ATOM 793 O O . HIS A 1 116 ? 57.950 8.800 3.206 1.00 38.14 745 HIS A O 1
ATOM 800 N N . LEU A 1 117 ? 56.406 8.503 1.609 1.00 41.06 746 LEU A N 1
ATOM 801 C CA . LEU A 1 117 ? 57.157 9.237 0.568 1.00 43.87 746 LEU A CA 1
ATOM 802 C C . LEU A 1 117 ? 57.138 10.757 0.708 1.00 45.68 746 LEU A C 1
ATOM 803 O O . LEU A 1 117 ? 57.920 11.457 0.053 1.00 46.66 746 LEU A O 1
ATOM 808 N N . SER A 1 118 ? 56.254 11.275 1.552 1.00 47.05 747 SER A N 1
ATOM 809 C CA . SER A 1 118 ? 56.014 12.711 1.599 1.00 48.26 747 SER A CA 1
ATOM 810 C C . SER A 1 118 ? 57.157 13.490 2.274 1.00 49.36 747 SER A C 1
ATOM 811 O O . SER A 1 118 ? 57.659 13.093 3.330 1.00 49.45 747 SER A O 1
ATOM 814 N N . ALA A 1 119 ? 57.581 14.576 1.625 1.00 50.78 748 ALA A N 1
ATOM 815 C CA . ALA A 1 119 ? 58.437 15.588 2.253 1.00 52.07 748 ALA A CA 1
ATOM 816 C C . ALA A 1 119 ? 57.506 16.707 2.718 1.00 52.74 748 ALA A C 1
ATOM 817 O O . ALA A 1 119 ? 56.793 17.314 1.908 1.00 53.90 748 ALA A O 1
ATOM 819 N N . GLY A 1 120 ? 57.477 16.961 4.021 1.00 52.65 749 GLY A N 1
ATOM 820 C CA . GLY A 1 120 ? 56.477 17.870 4.568 1.00 51.91 749 GLY A CA 1
ATOM 821 C C . GLY A 1 120 ? 55.222 17.094 4.920 1.00 51.25 749 GLY A C 1
ATOM 822 O O . GLY A 1 120 ? 55.049 15.946 4.469 1.00 52.05 749 GLY A O 1
ATOM 823 N N . PRO A 1 121 ? 54.341 17.698 5.738 1.00 50.12 750 PRO A N 1
ATOM 824 C CA . PRO A 1 121 ? 53.096 17.042 6.180 1.00 48.59 750 PRO A CA 1
ATOM 825 C C . PRO A 1 121 ? 52.332 16.407 5.021 1.00 46.05 750 PRO A C 1
ATOM 826 O O . PRO A 1 121 ? 52.285 16.958 3.927 1.00 45.97 750 PRO A O 1
ATOM 830 N N . TYR A 1 122 ? 51.776 15.230 5.270 1.00 43.34 751 TYR A N 1
ATOM 831 C CA . TYR A 1 122 ? 51.151 14.455 4.215 1.00 39.68 751 TYR A CA 1
ATOM 832 C C . TYR A 1 122 ? 49.685 14.831 4.133 1.00 38.49 751 TYR A C 1
ATOM 833 O O . TYR A 1 122 ? 48.990 15.067 5.146 1.00 38.35 751 TYR A O 1
ATOM 842 N N . ARG A 1 123 ? 49.233 14.910 2.903 1.00 35.74 752 ARG A N 1
ATOM 843 C CA . ARG A 1 123 ? 47.856 15.186 2.638 1.00 33.92 752 ARG A CA 1
ATOM 844 C C . ARG A 1 123 ? 47.457 14.405 1.410 1.00 31.98 752 ARG A C 1
ATOM 845 O O . ARG A 1 123 ? 48.150 14.463 0.410 1.00 31.77 752 ARG A O 1
ATOM 853 N N . GLY A 1 124 ? 46.355 13.664 1.488 1.00 30.40 753 GLY A N 1
ATOM 854 C CA . GLY A 1 124 ? 45.927 12.826 0.358 1.00 29.51 753 GLY A CA 1
ATOM 855 C C . GLY A 1 124 ? 45.493 13.679 -0.834 1.00 29.27 753 GLY A C 1
ATOM 856 O O . GLY A 1 124 ? 45.359 14.884 -0.722 1.00 27.53 753 GLY A O 1
ATOM 857 N N . THR A 1 125 ? 45.274 13.054 -1.983 1.00 29.45 754 THR A N 1
ATOM 858 C CA . THR A 1 125 ? 44.797 13.798 -3.142 1.00 30.05 754 THR A CA 1
ATOM 859 C C . THR A 1 125 ? 43.584 13.120 -3.754 1.00 29.78 754 THR A C 1
ATOM 860 O O . THR A 1 125 ? 43.114 13.547 -4.776 1.00 29.69 754 THR A O 1
ATOM 864 N N . LEU A 1 126 ? 43.083 12.047 -3.130 1.00 29.91 755 LEU A N 1
ATOM 865 C CA . LEU A 1 126 ? 41.878 11.381 -3.605 1.00 29.08 755 LEU A CA 1
ATOM 866 C C . LEU A 1 126 ? 40.777 12.375 -4.030 1.00 29.58 755 LEU A C 1
ATOM 867 O O . LEU A 1 126 ? 40.137 12.167 -5.064 1.00 29.72 755 LEU A O 1
ATOM 872 N N . PHE A 1 127 ? 40.561 13.435 -3.247 1.00 28.17 756 PHE A N 1
ATOM 873 C CA . PHE A 1 127 ? 39.478 14.362 -3.556 1.00 28.57 756 PHE A CA 1
ATOM 874 C C . PHE A 1 127 ? 39.924 15.662 -4.247 1.00 29.04 756 PHE A C 1
ATOM 875 O O . PHE A 1 127 ? 39.152 16.612 -4.350 1.00 28.61 756 PHE A O 1
ATOM 883 N N . ALA A 1 128 ? 41.170 15.717 -4.692 1.00 30.59 757 ALA A N 1
ATOM 884 C CA . ALA A 1 128 ? 41.710 16.969 -5.175 1.00 32.42 757 ALA A CA 1
ATOM 885 C C . ALA A 1 128 ? 41.005 17.477 -6.453 1.00 33.10 757 ALA A C 1
ATOM 886 O O . ALA A 1 128 ? 41.092 18.636 -6.752 1.00 34.01 757 ALA A O 1
ATOM 888 N N . ASP A 1 129 ? 40.299 16.624 -7.180 1.00 34.20 758 ASP A N 1
ATOM 889 C CA . ASP A 1 129 ? 39.594 17.108 -8.387 1.00 35.67 758 ASP A CA 1
ATOM 890 C C . ASP A 1 129 ? 38.074 17.305 -8.184 1.00 35.25 758 ASP A C 1
ATOM 891 O O . ASP A 1 129 ? 37.346 17.659 -9.111 1.00 35.42 758 ASP A O 1
ATOM 896 N N . GLN A 1 130 ? 37.619 17.101 -6.951 1.00 34.24 759 GLN A N 1
ATOM 897 C CA . GLN A 1 130 ? 36.225 17.322 -6.590 1.00 33.11 759 GLN A CA 1
ATOM 898 C C . GLN A 1 130 ? 35.965 18.784 -6.273 1.00 31.75 759 GLN A C 1
ATOM 899 O O . GLN A 1 130 ? 36.843 19.483 -5.811 1.00 31.12 759 GLN A O 1
ATOM 905 N N . PRO A 1 131 ? 34.742 19.261 -6.532 1.00 31.34 760 PRO A N 1
ATOM 906 C CA . PRO A 1 131 ? 34.411 20.605 -6.091 1.00 31.11 760 PRO A CA 1
ATOM 907 C C . PRO A 1 131 ? 34.241 20.639 -4.557 1.00 31.19 760 PRO A C 1
ATOM 908 O O . PRO A 1 131 ? 34.243 19.579 -3.913 1.00 31.41 760 PRO A O 1
ATOM 912 N N . ALA A 1 132 ? 34.123 21.835 -3.989 1.00 30.25 761 ALA A N 1
ATOM 913 C CA . ALA A 1 132 ? 33.935 21.991 -2.549 1.00 29.87 761 ALA A CA 1
ATOM 914 C C . ALA A 1 132 ? 32.693 21.242 -2.039 1.00 29.12 761 ALA A C 1
ATOM 915 O O . ALA A 1 132 ? 31.692 21.082 -2.751 1.00 27.75 761 ALA A O 1
ATOM 917 N N . MET A 1 133 ? 32.789 20.762 -0.806 1.00 27.74 762 MET A N 1
ATOM 918 C CA . MET A 1 133 ? 31.738 19.952 -0.254 1.00 27.89 762 MET A CA 1
ATOM 919 C C . MET A 1 133 ? 31.288 20.632 1.009 1.00 27.06 762 MET A C 1
ATOM 920 O O . MET A 1 133 ? 32.121 21.132 1.783 1.00 26.95 762 MET A O 1
ATOM 925 N N . PHE A 1 134 ? 29.976 20.627 1.225 1.00 25.81 763 PHE A N 1
ATOM 926 C CA . PHE A 1 134 ? 29.415 21.065 2.503 1.00 24.81 763 PHE A CA 1
ATOM 927 C C . PHE A 1 134 ? 28.999 19.833 3.289 1.00 23.92 763 PHE A C 1
ATOM 928 O O . PHE A 1 134 ? 28.252 19.001 2.791 1.00 22.85 763 PHE A O 1
ATOM 936 N N . VAL A 1 135 ? 29.433 19.736 4.537 1.00 23.87 764 VAL A N 1
ATOM 937 C CA . VAL A 1 135 ? 29.060 18.548 5.307 1.00 23.93 764 VAL A CA 1
ATOM 938 C C . VAL A 1 135 ? 27.954 18.915 6.254 1.00 24.20 764 VAL A C 1
ATOM 939 O O . VAL A 1 135 ? 28.101 19.856 7.017 1.00 23.91 764 VAL A O 1
ATOM 943 N N . SER A 1 136 ? 26.847 18.193 6.209 1.00 25.27 765 SER A N 1
ATOM 944 C CA . SER A 1 136 ? 25.746 18.482 7.127 1.00 27.03 765 SER A CA 1
ATOM 945 C C . SER A 1 136 ? 26.196 18.437 8.579 1.00 27.80 765 SER A C 1
ATOM 946 O O . SER A 1 136 ? 26.957 17.544 8.961 1.00 26.96 765 SER A O 1
ATOM 949 N N . PRO A 1 137 ? 25.734 19.406 9.392 1.00 28.46 766 PRO A N 1
ATOM 950 C CA . PRO A 1 137 ? 26.008 19.365 10.812 1.00 28.29 766 PRO A CA 1
ATOM 951 C C . PRO A 1 137 ? 25.361 18.154 11.451 1.00 27.96 766 PRO A C 1
ATOM 952 O O . PRO A 1 137 ? 25.765 17.762 12.539 1.00 27.74 766 PRO A O 1
ATOM 956 N N . ALA A 1 138 ? 24.370 17.559 10.786 1.00 26.79 767 ALA A N 1
ATOM 957 C CA . ALA A 1 138 ? 23.733 16.388 11.331 1.00 27.45 767 ALA A CA 1
ATOM 958 C C . ALA A 1 138 ? 24.340 15.067 10.815 1.00 27.22 767 ALA A C 1
ATOM 959 O O . ALA A 1 138 ? 23.743 14.006 10.969 1.00 26.90 767 ALA A O 1
ATOM 961 N N . SER A 1 139 ? 25.511 15.131 10.184 1.00 26.83 768 SER A N 1
ATOM 962 C CA . SER A 1 139 ? 26.062 13.925 9.556 1.00 26.71 768 SER A CA 1
ATOM 963 C C . SER A 1 139 ? 26.455 12.867 10.602 1.00 27.13 768 SER A C 1
ATOM 964 O O . SER A 1 139 ? 26.735 13.196 11.762 1.00 26.46 768 SER A O 1
ATOM 967 N N . SER A 1 140 ? 26.495 11.623 10.139 1.00 27.25 769 SER A N 1
ATOM 968 C CA . SER A 1 140 ? 27.171 10.526 10.795 1.00 28.27 769 SER A CA 1
ATOM 969 C C . SER A 1 140 ? 28.142 9.853 9.788 1.00 27.93 769 SER A C 1
ATOM 970 O O . SER A 1 140 ? 27.714 9.430 8.726 1.00 27.97 769 SER A O 1
ATOM 973 N N . PRO A 1 141 ? 29.439 9.748 10.119 1.00 26.72 770 PRO A N 1
ATOM 974 C CA . PRO A 1 141 ? 30.130 10.162 11.352 1.00 26.48 770 PRO A CA 1
ATOM 975 C C . PRO A 1 141 ? 30.013 11.659 11.594 1.00 25.95 770 PRO A C 1
ATOM 976 O O . PRO A 1 141 ? 29.704 12.396 10.661 1.00 25.80 770 PRO A O 1
ATOM 980 N N . PRO A 1 142 ? 30.282 12.104 12.838 1.00 26.05 771 PRO A N 1
ATOM 981 C CA . PRO A 1 142 ? 29.983 13.468 13.225 1.00 25.81 771 PRO A CA 1
ATOM 982 C C . PRO A 1 142 ? 30.709 14.466 12.329 1.00 25.36 771 PRO A C 1
ATOM 983 O O . PRO A 1 142 ? 31.857 14.227 11.913 1.00 24.73 771 PRO A O 1
ATOM 987 N N . VAL A 1 143 ? 30.031 15.575 12.068 1.00 24.30 772 VAL A N 1
ATOM 988 C CA . VAL A 1 143 ? 30.513 16.652 11.173 1.00 23.84 772 VAL A CA 1
ATOM 989 C C . VAL A 1 143 ? 32.001 17.009 11.213 1.00 24.24 772 VAL A C 1
ATOM 990 O O . VAL A 1 143 ? 32.653 17.009 10.156 1.00 24.82 772 VAL A O 1
ATOM 994 N N . ALA A 1 144 ? 32.563 17.325 12.386 1.00 23.88 773 ALA A N 1
ATOM 995 C CA . ALA A 1 144 ? 33.966 17.716 12.441 1.00 23.44 773 ALA A CA 1
ATOM 996 C C . ALA A 1 144 ? 34.923 16.608 11.967 1.00 23.41 773 ALA A C 1
ATOM 997 O O . ALA A 1 144 ? 35.955 16.888 11.349 1.00 20.83 773 ALA A O 1
ATOM 999 N N . LYS A 1 145 ? 34.582 15.363 12.279 1.00 22.76 774 LYS A N 1
ATOM 1000 C CA . LYS A 1 145 ? 35.448 14.237 11.906 1.00 22.73 774 LYS A CA 1
ATOM 1001 C C . LYS A 1 145 ? 35.304 13.954 10.393 1.00 22.57 774 LYS A C 1
ATOM 1002 O O . LYS A 1 145 ? 36.257 13.603 9.708 1.00 21.62 774 LYS A O 1
ATOM 1008 N N . LEU A 1 146 ? 34.098 14.123 9.884 1.00 22.80 775 LEU A N 1
ATOM 1009 C CA . LEU A 1 146 ? 33.850 13.862 8.479 1.00 23.70 775 LEU A CA 1
ATOM 1010 C C . LEU A 1 146 ? 34.514 14.944 7.623 1.00 23.41 775 LEU A C 1
ATOM 1011 O O . LEU A 1 146 ? 35.109 14.645 6.587 1.00 22.59 775 LEU A O 1
ATOM 1016 N N . CYS A 1 147 ? 34.465 16.189 8.093 1.00 23.54 776 CYS A N 1
ATOM 1017 C CA . CYS A 1 147 ? 35.240 17.277 7.488 1.00 24.68 776 CYS A CA 1
ATOM 1018 C C . CYS A 1 147 ? 36.731 17.026 7.559 1.00 24.71 776 CYS A C 1
ATOM 1019 O O . CYS A 1 147 ? 37.474 17.278 6.600 1.00 24.05 776 CYS A O 1
ATOM 1022 N N . GLU A 1 148 ? 37.191 16.557 8.713 1.00 22.79 777 GLU A N 1
ATOM 1023 C CA . GLU A 1 148 ? 38.596 16.223 8.822 1.00 22.74 777 GLU A CA 1
ATOM 1024 C C . GLU A 1 148 ? 38.972 15.187 7.746 1.00 21.19 777 GLU A C 1
ATOM 1025 O O . GLU A 1 148 ? 39.988 15.333 7.077 1.00 20.79 777 GLU A O 1
ATOM 1031 N N . LEU A 1 149 ? 38.155 14.151 7.603 1.00 20.03 778 LEU A N 1
ATOM 1032 C CA . LEU A 1 149 ? 38.411 13.109 6.610 1.00 21.28 778 LEU A CA 1
ATOM 1033 C C . LEU A 1 149 ? 38.482 13.697 5.175 1.00 21.65 778 LEU A C 1
ATOM 1034 O O . LEU A 1 149 ? 39.374 13.346 4.383 1.00 21.18 778 LEU A O 1
ATOM 1039 N N . VAL A 1 150 ? 37.516 14.560 4.857 1.00 21.41 779 VAL A N 1
ATOM 1040 C CA . VAL A 1 150 ? 37.454 15.152 3.549 1.00 22.40 779 VAL A CA 1
ATOM 1041 C C . VAL A 1 150 ? 38.699 15.988 3.339 1.00 23.13 779 VAL A C 1
ATOM 1042 O O . VAL A 1 150 ? 39.357 15.817 2.326 1.00 23.76 779 VAL A O 1
ATOM 1046 N N . HIS A 1 151 ? 39.044 16.853 4.305 1.00 22.93 780 HIS A N 1
ATOM 1047 C CA . HIS A 1 151 ? 40.238 17.665 4.162 1.00 23.69 780 HIS A CA 1
ATOM 1048 C C . HIS A 1 151 ? 41.552 16.851 4.019 1.00 24.41 780 HIS A C 1
ATOM 1049 O O . HIS A 1 151 ? 42.427 17.176 3.175 1.00 23.32 780 HIS A O 1
ATOM 1056 N N . LEU A 1 152 ? 41.705 15.821 4.850 1.00 23.29 781 LEU A N 1
ATOM 1057 C CA . LEU A 1 152 ? 42.957 15.045 4.857 1.00 23.53 781 LEU A CA 1
ATOM 1058 C C . LEU A 1 152 ? 43.112 14.257 3.563 1.00 23.64 781 LEU A C 1
ATOM 1059 O O . LEU A 1 152 ? 44.218 14.014 3.118 1.00 24.70 781 LEU A O 1
ATOM 1064 N N . CYS A 1 153 ? 41.997 13.872 2.963 1.00 24.32 782 CYS A N 1
ATOM 1065 C CA . CYS A 1 153 ? 42.012 13.147 1.709 1.00 24.73 782 CYS A CA 1
ATOM 1066 C C . CYS A 1 153 ? 42.004 14.079 0.459 1.00 25.83 782 CYS A C 1
ATOM 1067 O O . CYS A 1 153 ? 41.687 13.643 -0.657 1.00 25.22 782 CYS A O 1
ATOM 1070 N N . GLY A 1 154 ? 42.368 15.335 0.685 1.00 26.35 783 GLY A N 1
ATOM 1071 C CA . GLY A 1 154 ? 42.597 16.307 -0.364 1.00 28.12 783 GLY A CA 1
ATOM 1072 C C . GLY A 1 154 ? 41.381 17.060 -0.827 1.00 29.62 783 GLY A C 1
ATOM 1073 O O . GLY A 1 154 ? 41.452 17.722 -1.853 1.00 29.69 783 GLY A O 1
ATOM 1074 N N . GLY A 1 155 ? 40.267 16.971 -0.083 1.00 29.03 784 GLY A N 1
ATOM 1075 C CA . GLY A 1 155 ? 39.043 17.659 -0.472 1.00 28.53 784 GLY A CA 1
ATOM 1076 C C . GLY A 1 155 ? 38.957 19.054 0.108 1.00 29.40 784 GLY A C 1
ATOM 1077 O O . GLY A 1 155 ? 39.723 19.423 1.009 1.00 29.34 784 GLY A O 1
ATOM 1078 N N . ARG A 1 156 ? 38.025 19.839 -0.419 1.00 29.68 785 ARG A N 1
ATOM 1079 C CA . ARG A 1 156 ? 37.772 21.214 0.051 1.00 30.78 785 ARG A CA 1
ATOM 1080 C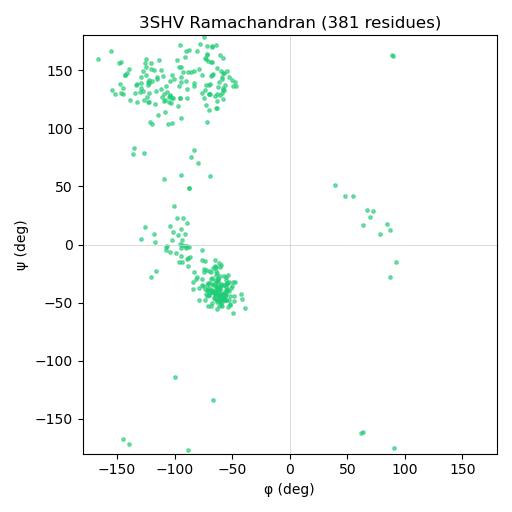 C . ARG A 1 156 ? 36.469 21.266 0.835 1.00 29.39 785 ARG A C 1
ATOM 1081 O O . ARG A 1 156 ? 35.453 20.777 0.375 1.00 28.21 785 ARG A O 1
ATOM 1089 N N . VAL A 1 157 ? 36.513 21.872 2.010 1.00 30.12 786 VAL A N 1
ATOM 1090 C CA . VAL A 1 157 ? 35.381 21.910 2.916 1.00 31.09 786 VAL A CA 1
ATOM 1091 C C . VAL A 1 157 ? 34.760 23.304 2.866 1.00 31.88 786 VAL A C 1
ATOM 1092 O O . VAL A 1 157 ? 35.440 24.300 3.122 1.00 32.50 786 VAL A O 1
ATOM 1096 N N . SER A 1 158 ? 33.476 23.369 2.533 1.00 32.35 787 SER A N 1
ATOM 1097 C CA . SER A 1 158 ? 32.721 24.619 2.657 1.00 33.37 787 SER A CA 1
ATOM 1098 C C . SER A 1 158 ? 32.160 24.802 4.050 1.00 33.01 787 SER A C 1
ATOM 1099 O O . SER A 1 158 ? 31.813 23.828 4.715 1.00 33.74 787 SER A O 1
ATOM 1102 N N . GLN A 1 159 ? 32.052 26.058 4.478 1.00 33.25 788 GLN A N 1
ATOM 1103 C CA . GLN A 1 159 ? 31.419 26.398 5.741 1.00 33.02 788 GLN A CA 1
ATOM 1104 C C . GLN A 1 159 ? 29.910 26.606 5.606 1.00 33.01 788 GLN A C 1
ATOM 1105 O O . GLN A 1 159 ? 29.201 26.581 6.621 1.00 32.62 788 GLN A O 1
ATOM 1111 N N . VAL A 1 160 ? 29.428 26.839 4.374 1.00 31.84 789 VAL A N 1
ATOM 1112 C CA . VAL A 1 160 ? 27.993 27.070 4.111 1.00 32.01 789 VAL A CA 1
ATOM 1113 C C . VAL A 1 160 ? 27.575 26.370 2.846 1.00 31.84 789 VAL A C 1
ATOM 1114 O O . VAL A 1 160 ? 28.404 26.172 1.958 1.00 31.50 789 VAL A O 1
ATOM 1118 N N . PRO A 1 161 ? 26.297 25.966 2.770 1.00 32.52 790 PRO A N 1
ATOM 1119 C CA . PRO A 1 161 ? 25.801 25.205 1.640 1.00 33.91 790 PRO A CA 1
ATOM 1120 C C . PRO A 1 161 ? 25.854 25.942 0.285 1.00 35.62 790 PRO A C 1
ATOM 1121 O O . PRO A 1 161 ? 26.072 25.291 -0.731 1.00 35.75 790 PRO A O 1
ATOM 1125 N N . ARG A 1 162 ? 25.693 27.264 0.250 1.00 36.93 791 ARG A N 1
ATOM 1126 C CA . ARG A 1 162 ? 25.783 27.950 -1.059 1.00 39.02 791 ARG A CA 1
ATOM 1127 C C . ARG A 1 162 ? 27.182 27.832 -1.689 1.00 39.47 791 ARG A C 1
ATOM 1128 O O . ARG A 1 162 ? 27.343 27.931 -2.913 1.00 39.94 791 ARG A O 1
ATOM 1136 N N . GLN A 1 163 ? 28.191 27.582 -0.859 1.00 39.94 792 GLN A N 1
ATOM 1137 C CA . GLN A 1 163 ? 29.562 27.442 -1.350 1.00 40.53 792 GLN A CA 1
ATOM 1138 C C . GLN A 1 163 ? 29.818 26.122 -2.096 1.00 40.10 792 GLN A C 1
ATOM 1139 O O . GLN A 1 163 ? 30.839 26.004 -2.777 1.00 41.10 792 GLN A O 1
ATOM 1145 N N . ALA A 1 164 ? 28.909 25.145 -1.978 1.00 38.33 793 ALA A N 1
ATOM 1146 C CA . ALA A 1 164 ? 29.204 23.772 -2.393 1.00 36.67 793 ALA A CA 1
ATOM 1147 C C . ALA A 1 164 ? 28.392 23.221 -3.559 1.00 35.03 793 ALA A C 1
ATOM 1148 O O . ALA A 1 164 ? 27.197 23.432 -3.652 1.00 34.10 793 ALA A O 1
ATOM 1150 N N . SER A 1 165 ? 29.060 22.436 -4.394 1.00 32.97 794 SER A N 1
ATOM 1151 C CA . SER A 1 165 ? 28.377 21.682 -5.429 1.00 32.08 794 SER A CA 1
ATOM 1152 C C . SER A 1 165 ? 28.075 20.301 -4.918 1.00 30.46 794 SER A C 1
ATOM 1153 O O . SER A 1 165 ? 27.356 19.551 -5.536 1.00 30.63 794 SER A O 1
ATOM 1156 N N . ILE A 1 166 ? 28.638 19.957 -3.766 1.00 29.48 795 ILE A N 1
ATOM 1157 C CA . ILE A 1 166 ? 28.330 18.670 -3.171 1.00 27.91 795 ILE A CA 1
ATOM 1158 C C . ILE A 1 166 ? 27.944 18.897 -1.712 1.00 27.05 795 ILE A C 1
ATOM 1159 O O . ILE A 1 166 ? 28.658 19.573 -0.985 1.00 27.08 795 ILE A O 1
ATOM 1164 N N . VAL A 1 167 ? 26.826 18.308 -1.302 1.00 26.38 796 VAL A N 1
ATOM 1165 C CA . VAL A 1 167 ? 26.335 18.425 0.079 1.00 25.88 796 VAL A CA 1
ATOM 1166 C C . VAL A 1 167 ? 26.221 17.011 0.605 1.00 26.08 796 VAL A C 1
ATOM 1167 O O . VAL A 1 167 ? 25.549 16.173 0.009 1.00 25.69 796 VAL A O 1
ATOM 1171 N N . ILE A 1 168 ? 26.928 16.755 1.709 1.00 26.02 797 ILE A N 1
ATOM 1172 C CA . ILE A 1 168 ? 27.063 15.423 2.281 1.00 25.80 797 ILE A CA 1
ATOM 1173 C C . ILE A 1 168 ? 26.187 15.283 3.536 1.00 25.22 797 ILE A C 1
ATOM 1174 O O . ILE A 1 168 ? 26.307 16.090 4.439 1.00 24.04 797 ILE A O 1
ATOM 1179 N N . GLY A 1 169 ? 25.329 14.261 3.593 1.00 25.96 798 GLY A N 1
ATOM 1180 C CA . GLY A 1 169 ? 24.529 13.992 4.797 1.00 27.73 798 GLY A CA 1
ATOM 1181 C C . GLY A 1 169 ? 23.159 14.675 4.856 1.00 29.49 798 GLY A C 1
ATOM 1182 O O . GLY A 1 169 ? 22.762 15.340 3.898 1.00 28.36 798 GLY A O 1
ATOM 1183 N N . PRO A 1 170 ? 22.444 14.533 5.995 1.00 31.13 799 PRO A N 1
ATOM 1184 C CA . PRO A 1 170 ? 21.065 15.018 6.143 1.00 32.57 799 PRO A CA 1
ATOM 1185 C C . PRO A 1 170 ? 20.976 16.510 5.886 1.00 33.76 799 PRO A C 1
ATOM 1186 O O . PRO A 1 170 ? 21.685 17.323 6.490 1.00 34.47 799 PRO A O 1
ATOM 1190 N N . TYR A 1 171 ? 20.106 16.880 4.977 1.00 34.35 800 TYR A N 1
ATOM 1191 C CA . TYR A 1 171 ? 20.009 18.272 4.632 1.00 35.72 800 TYR A CA 1
ATOM 1192 C C . TYR A 1 171 ? 18.555 18.656 4.462 1.00 36.26 800 TYR A C 1
ATOM 1193 O O . TYR A 1 171 ? 17.834 18.037 3.694 1.00 35.22 800 TYR A O 1
ATOM 1202 N N . SER A 1 172 ? 18.134 19.674 5.204 1.00 38.02 801 SER A N 1
ATOM 1203 C CA . SER A 1 172 ? 16.722 20.074 5.210 1.00 40.03 801 SER A CA 1
ATOM 1204 C C . SER A 1 172 ? 16.483 21.398 4.467 1.00 40.39 801 SER A C 1
ATOM 1205 O O . SER A 1 172 ? 15.358 21.831 4.339 1.00 40.78 801 SER A O 1
ATOM 1208 N N . GLY A 1 173 ? 17.545 22.018 3.959 1.00 41.35 802 GLY A N 1
ATOM 1209 C CA . GLY A 1 173 ? 17.412 23.214 3.112 1.00 42.00 802 GLY A CA 1
ATOM 1210 C C . GLY A 1 173 ? 16.760 22.902 1.773 1.00 42.17 802 GLY A C 1
ATOM 1211 O O . GLY A 1 173 ? 16.563 21.735 1.419 1.00 42.07 802 GLY A O 1
ATOM 1212 N N . LYS A 1 174 ? 16.414 23.938 1.013 1.00 42.20 803 LYS A N 1
ATOM 1213 C CA . LYS A 1 174 ? 15.787 23.707 -0.297 1.00 41.78 803 LYS A CA 1
ATOM 1214 C C . LYS A 1 174 ? 16.864 23.190 -1.212 1.00 41.05 803 LYS A C 1
ATOM 1215 O O . LYS A 1 174 ? 17.992 23.656 -1.163 1.00 42.26 803 LYS A O 1
ATOM 1221 N N . LYS A 1 175 ? 16.531 22.188 -2.004 1.00 40.35 804 LYS A N 1
ATOM 1222 C CA . LYS A 1 175 ? 17.481 21.594 -2.908 1.00 40.02 804 LYS A CA 1
ATOM 1223 C C . LYS A 1 175 ? 17.689 22.494 -4.126 1.00 40.24 804 LYS A C 1
ATOM 1224 O O . LYS A 1 175 ? 16.739 23.179 -4.582 1.00 40.28 804 LYS A O 1
ATOM 1230 N N . LYS A 1 176 ? 18.924 22.503 -4.635 1.00 38.89 805 LYS A N 1
ATOM 1231 C CA . LYS A 1 176 ? 19.278 23.269 -5.830 1.00 38.35 805 LYS A CA 1
ATOM 1232 C C . LYS A 1 176 ? 19.688 22.322 -6.947 1.00 38.14 805 LYS A C 1
ATOM 1233 O O . LYS A 1 176 ? 20.315 21.278 -6.717 1.00 37.10 805 LYS A O 1
ATOM 1239 N N . ALA A 1 177 ? 19.339 22.694 -8.165 1.00 37.94 806 ALA A N 1
ATOM 1240 C CA . ALA A 1 177 ? 19.416 21.779 -9.294 1.00 37.75 806 ALA A CA 1
ATOM 1241 C C . ALA A 1 177 ? 20.828 21.278 -9.608 1.00 37.44 806 ALA A C 1
ATOM 1242 O O . ALA A 1 177 ? 21.007 20.134 -9.997 1.00 38.15 806 ALA A O 1
ATOM 1244 N N . THR A 1 178 ? 21.833 22.127 -9.480 1.00 37.30 807 THR A N 1
ATOM 1245 C CA . THR A 1 178 ? 23.176 21.696 -9.880 1.00 37.64 807 THR A CA 1
ATOM 1246 C C . THR A 1 178 ? 24.055 21.270 -8.666 1.00 36.89 807 THR A C 1
ATOM 1247 O O . THR A 1 178 ? 25.277 21.503 -8.649 1.00 37.60 807 THR A O 1
ATOM 1251 N N . VAL A 1 179 ? 23.416 20.702 -7.649 1.00 34.20 808 VAL A N 1
ATOM 1252 C CA . VAL A 1 179 ? 24.117 20.296 -6.439 1.00 32.83 808 VAL A CA 1
ATOM 1253 C C . VAL A 1 179 ? 23.854 18.810 -6.243 1.00 31.95 808 VAL A C 1
ATOM 1254 O O . VAL A 1 179 ? 22.735 18.353 -6.425 1.00 31.85 808 VAL A O 1
ATOM 1258 N N . LYS A 1 180 ? 24.885 18.054 -5.885 1.00 31.18 809 LYS A N 1
ATOM 1259 C CA . LYS A 1 180 ? 24.694 16.628 -5.588 1.00 30.36 809 LYS A CA 1
ATOM 1260 C C . LYS A 1 180 ? 24.523 16.447 -4.083 1.00 29.17 809 LYS A C 1
ATOM 1261 O O . LYS A 1 180 ? 25.359 16.909 -3.276 1.00 27.95 809 LYS A O 1
ATOM 1267 N N . TYR A 1 181 ? 23.429 15.790 -3.718 1.00 28.56 810 TYR A N 1
ATOM 1268 C CA . TYR A 1 181 ? 23.104 15.533 -2.310 1.00 28.88 810 TYR A CA 1
ATOM 1269 C C . TYR A 1 181 ? 23.394 14.053 -2.057 1.00 28.64 810 TYR A C 1
ATOM 1270 O O . TYR A 1 181 ? 22.633 13.195 -2.477 1.00 28.14 810 TYR A O 1
ATOM 1279 N N . LEU A 1 182 ? 24.515 13.769 -1.384 1.00 28.09 811 LEU A N 1
ATOM 1280 C CA . LEU A 1 182 ? 25.009 12.398 -1.266 1.00 27.15 811 LEU A CA 1
ATOM 1281 C C . LEU A 1 182 ? 25.105 11.963 0.196 1.00 26.56 811 LEU A C 1
ATOM 1282 O O . LEU A 1 182 ? 25.330 12.792 1.066 1.00 25.78 811 LEU A O 1
ATOM 1287 N N . SER A 1 183 ? 24.959 10.667 0.449 1.00 26.27 812 SER A N 1
ATOM 1288 C CA . SER A 1 183 ? 25.172 10.142 1.784 1.00 27.05 812 SER A CA 1
ATOM 1289 C C . SER A 1 183 ? 26.637 10.223 2.198 1.00 25.30 812 SER A C 1
ATOM 1290 O O . SER A 1 183 ? 27.559 10.308 1.359 1.00 23.56 812 SER A O 1
ATOM 1293 N N . GLU A 1 184 ? 26.844 10.217 3.506 1.00 23.97 813 GLU A N 1
ATOM 1294 C CA . GLU A 1 184 ? 28.205 10.190 4.055 1.00 23.14 813 GLU A CA 1
ATOM 1295 C C . GLU A 1 184 ? 28.980 8.980 3.499 1.00 22.47 813 GLU A C 1
ATOM 1296 O O . GLU A 1 184 ? 30.200 9.018 3.357 1.00 21.77 813 GLU A O 1
ATOM 1302 N N . LYS A 1 185 ? 28.284 7.917 3.208 1.00 21.98 814 LYS A N 1
ATOM 1303 C CA . LYS A 1 185 ? 28.918 6.747 2.687 1.00 23.67 814 LYS A CA 1
ATOM 1304 C C . LYS A 1 185 ? 29.714 6.968 1.394 1.00 23.54 814 LYS A C 1
ATOM 1305 O O . LYS A 1 185 ? 30.658 6.282 1.137 1.00 23.87 814 LYS A O 1
ATOM 1311 N N . TRP A 1 186 ? 29.319 7.952 0.622 1.00 22.84 815 TRP A N 1
ATOM 1312 C CA . TRP A 1 186 ? 30.042 8.278 -0.596 1.00 23.27 815 TRP A CA 1
ATOM 1313 C C . TRP A 1 186 ? 31.482 8.638 -0.261 1.00 22.60 815 TRP A C 1
ATOM 1314 O O . TRP A 1 186 ? 32.428 8.153 -0.896 1.00 22.32 815 TRP A O 1
ATOM 1325 N N . VAL A 1 187 ? 31.642 9.508 0.729 1.00 21.24 816 VAL A N 1
ATOM 1326 C CA . VAL A 1 187 ? 32.957 9.878 1.197 1.00 20.78 816 VAL A CA 1
ATOM 1327 C C . VAL A 1 187 ? 33.737 8.641 1.728 1.00 20.53 816 VAL A C 1
ATOM 1328 O O . VAL A 1 187 ? 34.903 8.424 1.388 1.00 19.89 816 VAL A O 1
ATOM 1332 N N . LEU A 1 188 ? 33.092 7.862 2.584 1.00 19.66 817 LEU A N 1
ATOM 1333 C CA . LEU A 1 188 ? 33.784 6.755 3.298 1.00 20.21 817 LEU A CA 1
ATOM 1334 C C . LEU A 1 188 ? 34.164 5.604 2.354 1.00 20.84 817 LEU A C 1
ATOM 1335 O O . LEU A 1 188 ? 35.256 5.050 2.453 1.00 21.61 817 LEU A O 1
ATOM 1340 N N . ASP A 1 189 ? 33.244 5.221 1.472 1.00 21.62 818 ASP A N 1
ATOM 1341 C CA . ASP A 1 189 ? 33.537 4.183 0.483 1.00 22.67 818 ASP A CA 1
ATOM 1342 C C . ASP A 1 189 ? 34.639 4.619 -0.455 1.00 21.80 818 ASP A C 1
ATOM 1343 O O . ASP A 1 189 ? 35.493 3.812 -0.814 1.00 23.22 818 ASP A O 1
ATOM 1348 N N . SER A 1 190 ? 34.667 5.894 -0.812 1.00 21.45 819 SER A N 1
ATOM 1349 C CA . SER A 1 190 ? 35.757 6.433 -1.625 1.00 21.90 819 SER A CA 1
ATOM 1350 C C . SER A 1 190 ? 37.145 6.340 -0.964 1.00 22.60 819 SER A C 1
ATOM 1351 O O . SER A 1 190 ? 38.139 5.867 -1.577 1.00 21.55 819 SER A O 1
ATOM 1354 N N . ILE A 1 191 ? 37.219 6.855 0.262 1.00 21.77 820 ILE A N 1
ATOM 1355 C CA . ILE A 1 191 ? 38.408 6.748 1.090 1.00 22.45 820 ILE A CA 1
ATOM 1356 C C . ILE A 1 191 ? 38.871 5.317 1.184 1.00 21.77 820 ILE A C 1
ATOM 1357 O O . ILE A 1 191 ? 40.013 5.038 0.921 1.00 23.12 820 ILE A O 1
ATOM 1362 N N . THR A 1 192 ? 37.984 4.406 1.554 1.00 22.02 821 THR A N 1
ATOM 1363 C CA . THR A 1 192 ? 38.355 3.007 1.768 1.00 23.74 821 THR A CA 1
ATOM 1364 C C . THR A 1 192 ? 38.910 2.327 0.496 1.00 23.94 821 THR A C 1
ATOM 1365 O O . THR A 1 192 ? 39.793 1.481 0.598 1.00 23.90 821 THR A O 1
ATOM 1369 N N . GLN A 1 193 ? 38.362 2.669 -0.672 1.00 24.35 822 GLN A N 1
ATOM 1370 C CA . GLN A 1 193 ? 38.762 2.021 -1.935 1.00 26.10 822 GLN A CA 1
ATOM 1371 C C . GLN A 1 193 ? 39.870 2.772 -2.680 1.00 26.34 822 GLN A C 1
ATOM 1372 O O . GLN A 1 193 ? 40.540 2.217 -3.587 1.00 27.43 822 GLN A O 1
ATOM 1378 N N . HIS A 1 194 ? 40.090 4.013 -2.278 1.00 25.42 823 HIS A N 1
ATOM 1379 C CA . HIS A 1 194 ? 40.892 4.964 -3.034 1.00 25.69 823 HIS A CA 1
ATOM 1380 C C . HIS A 1 194 ? 40.398 5.150 -4.484 1.00 25.79 823 HIS A C 1
ATOM 1381 O O . HIS A 1 194 ? 41.207 5.233 -5.431 1.00 23.52 823 HIS A O 1
ATOM 1388 N N . LYS A 1 195 ? 39.076 5.217 -4.615 1.00 26.10 824 LYS A N 1
ATOM 1389 C CA . LYS A 1 195 ? 38.378 5.528 -5.881 1.00 27.35 824 LYS A CA 1
ATOM 1390 C C . LYS A 1 195 ? 37.314 6.580 -5.558 1.00 29.53 824 LYS A C 1
ATOM 1391 O O . LYS A 1 195 ? 36.622 6.475 -4.531 1.00 29.64 824 LYS A O 1
ATOM 1397 N N . VAL A 1 196 ? 37.171 7.595 -6.400 1.00 30.80 825 VAL A N 1
ATOM 1398 C CA . VAL A 1 196 ? 35.998 8.462 -6.256 1.00 32.41 825 VAL A CA 1
ATOM 1399 C C . VAL A 1 196 ? 34.769 7.678 -6.718 1.00 33.09 825 VAL A C 1
ATOM 1400 O O . VAL A 1 196 ? 34.578 7.438 -7.904 1.00 32.97 825 VAL A O 1
ATOM 1404 N N . CYS A 1 197 ? 33.952 7.232 -5.776 1.00 33.54 826 CYS A N 1
ATOM 1405 C CA . CYS A 1 197 ? 32.779 6.438 -6.128 1.00 35.34 826 CYS A CA 1
ATOM 1406 C C . CYS A 1 197 ? 31.772 7.229 -7.000 1.00 35.77 826 CYS A C 1
ATOM 1407 O O . CYS A 1 197 ? 31.702 8.461 -6.945 1.00 34.91 826 CYS A O 1
ATOM 1410 N N . ALA A 1 198 ? 31.024 6.501 -7.824 1.00 37.22 827 ALA A N 1
ATOM 1411 C CA . ALA A 1 198 ? 29.965 7.094 -8.650 1.00 38.52 827 ALA A CA 1
ATOM 1412 C C . ALA A 1 198 ? 28.878 7.686 -7.742 1.00 38.83 827 ALA A C 1
ATOM 1413 O O . ALA A 1 198 ? 28.336 6.987 -6.884 1.00 37.82 827 ALA A O 1
ATOM 1415 N N . PRO A 1 199 ? 28.593 8.984 -7.912 1.00 39.94 828 PRO A N 1
ATOM 1416 C CA . PRO A 1 199 ? 27.585 9.682 -7.100 1.00 40.97 828 PRO A CA 1
ATOM 1417 C C . PRO A 1 199 ? 26.194 9.053 -7.149 1.00 41.74 828 PRO A C 1
ATOM 1418 O O . PRO A 1 199 ? 25.515 9.022 -6.114 1.00 42.10 828 PRO A O 1
ATOM 1422 N N . GLU A 1 200 ? 25.808 8.510 -8.309 1.00 42.06 829 GLU A N 1
ATOM 1423 C CA . GLU A 1 200 ? 24.454 7.970 -8.544 1.00 42.90 829 GLU A CA 1
ATOM 1424 C C . GLU A 1 200 ? 24.015 6.985 -7.476 1.00 41.66 829 GLU A C 1
ATOM 1425 O O . GLU A 1 200 ? 22.849 6.943 -7.079 1.00 41.58 829 GLU A O 1
ATOM 1431 N N . ASN A 1 201 ? 24.952 6.176 -7.011 1.00 41.03 830 ASN A N 1
ATOM 1432 C CA . ASN A 1 201 ? 24.648 5.137 -6.018 1.00 39.89 830 ASN A CA 1
ATOM 1433 C C . ASN A 1 201 ? 24.456 5.653 -4.567 1.00 38.20 830 ASN A C 1
ATOM 1434 O O . ASN A 1 201 ? 24.084 4.887 -3.661 1.00 37.71 830 ASN A O 1
ATOM 1439 N N . TYR A 1 202 ? 24.683 6.949 -4.365 1.00 36.20 831 TYR A N 1
ATOM 1440 C CA . TYR A 1 202 ? 24.714 7.535 -3.007 1.00 35.15 831 TYR A CA 1
ATOM 1441 C C . TYR A 1 202 ? 23.754 8.718 -2.831 1.00 35.56 831 TYR A C 1
ATOM 1442 O O . TYR A 1 202 ? 23.858 9.482 -1.866 1.00 34.64 831 TYR A O 1
ATOM 1451 N N . LEU A 1 203 ? 22.827 8.866 -3.774 1.00 36.18 832 LEU A N 1
ATOM 1452 C CA . LEU A 1 203 ? 21.918 10.021 -3.807 1.00 37.83 832 LEU A CA 1
ATOM 1453 C C . LEU A 1 203 ? 20.923 9.992 -2.655 1.00 38.36 832 LEU A C 1
ATOM 1454 O O . LEU A 1 203 ? 20.398 8.941 -2.311 1.00 38.51 832 LEU A O 1
ATOM 1459 N N . LEU A 1 204 ? 20.693 11.150 -2.047 1.00 39.51 833 LEU A N 1
ATOM 1460 C CA . LEU A 1 204 ? 19.611 11.306 -1.060 1.00 40.35 833 LEU A CA 1
ATOM 1461 C C . LEU A 1 204 ? 18.410 12.009 -1.691 1.00 41.43 833 LEU A C 1
ATOM 1462 O O . LEU A 1 204 ? 18.495 12.472 -2.850 1.00 42.64 833 LEU A O 1
ATOM 1467 N N . LYS B 1 16 ? 4.657 27.656 2.377 1.00 60.27 645 LYS B N 1
ATOM 1468 C CA . LYS B 1 16 ? 4.469 27.975 0.966 1.00 60.50 645 LYS B CA 1
ATOM 1469 C C . LYS B 1 16 ? 5.631 28.803 0.429 1.00 60.23 645 LYS B C 1
ATOM 1470 O O . LYS B 1 16 ? 6.381 28.350 -0.436 1.00 60.52 645 LYS B O 1
ATOM 1476 N N . PRO B 1 17 ? 5.773 30.019 0.946 1.00 59.68 646 PRO B N 1
ATOM 1477 C CA . PRO B 1 17 ? 6.860 30.926 0.513 1.00 59.08 646 PRO B CA 1
ATOM 1478 C C . PRO B 1 17 ? 8.306 30.422 0.755 1.00 58.49 646 PRO B C 1
ATOM 1479 O O . PRO B 1 17 ? 8.602 29.831 1.803 1.00 58.76 646 PRO B O 1
ATOM 1483 N N . THR B 1 18 ? 9.185 30.660 -0.221 1.00 57.12 647 THR B N 1
ATOM 1484 C CA . THR B 1 18 ? 10.609 30.333 -0.106 1.00 55.60 647 THR B CA 1
ATOM 1485 C C . THR B 1 18 ? 11.339 31.589 0.391 1.00 54.32 647 THR B C 1
ATOM 1486 O O . THR B 1 18 ? 12.207 32.152 -0.306 1.00 55.15 647 THR B O 1
ATOM 1490 N N . ARG B 1 19 ? 10.923 32.035 1.578 1.00 51.68 648 ARG B N 1
ATOM 1491 C CA . ARG B 1 19 ? 11.524 33.114 2.360 1.00 48.93 648 ARG B CA 1
ATOM 1492 C C . ARG B 1 19 ? 11.150 32.820 3.808 1.00 46.47 648 ARG B C 1
ATOM 1493 O O . ARG B 1 19 ? 9.987 32.538 4.097 1.00 46.59 648 ARG B O 1
ATOM 1501 N N . THR B 1 20 ? 12.102 32.892 4.728 1.00 42.60 649 THR B N 1
ATOM 1502 C CA . THR B 1 20 ? 11.765 32.485 6.082 1.00 39.38 649 THR B CA 1
ATOM 1503 C C . THR B 1 20 ? 11.917 33.535 7.198 1.00 37.56 649 THR B C 1
ATOM 1504 O O . THR B 1 20 ? 12.663 34.523 7.111 1.00 35.85 649 THR B O 1
ATOM 1508 N N . LEU B 1 21 ? 11.157 33.277 8.244 1.00 35.13 650 LEU B N 1
ATOM 1509 C CA . LEU B 1 21 ? 11.258 33.961 9.497 1.00 33.55 650 LEU B CA 1
ATOM 1510 C C . LEU B 1 21 ? 11.600 32.871 10.522 1.00 31.91 650 LEU B C 1
ATOM 1511 O O . LEU B 1 21 ? 11.062 31.754 10.470 1.00 31.75 650 LEU B O 1
ATOM 1516 N N . VAL B 1 22 ? 12.479 33.217 11.450 1.00 29.79 651 VAL B N 1
ATOM 1517 C CA . VAL B 1 22 ? 12.904 32.296 12.478 1.00 28.56 651 VAL B CA 1
ATOM 1518 C C . VAL B 1 22 ? 12.598 32.903 13.829 1.00 28.10 651 VAL B C 1
ATOM 1519 O O . VAL B 1 22 ? 12.952 34.047 14.090 1.00 26.82 651 VAL B O 1
ATOM 1523 N N . MET B 1 23 ? 11.955 32.135 14.693 1.00 27.17 652 MET B N 1
ATOM 1524 C CA . MET B 1 23 ? 11.705 32.606 16.053 1.00 28.57 652 MET B CA 1
ATOM 1525 C C . MET B 1 23 ? 12.820 32.109 16.968 1.00 28.50 652 MET B C 1
ATOM 1526 O O . MET B 1 23 ? 13.314 31.012 16.766 1.00 29.74 652 MET B O 1
ATOM 1531 N N . THR B 1 24 ? 13.222 32.910 17.950 1.00 29.15 653 THR B N 1
ATOM 1532 C CA . THR B 1 24 ? 14.298 32.546 18.890 1.00 29.99 653 THR B CA 1
ATOM 1533 C C . THR B 1 24 ? 13.925 33.038 20.296 1.00 30.96 653 THR B C 1
ATOM 1534 O O . THR B 1 24 ? 13.240 34.068 20.423 1.00 30.08 653 THR B O 1
ATOM 1538 N N . SER B 1 25 ? 14.348 32.294 21.335 1.00 31.67 654 SER B N 1
ATOM 1539 C CA . SER B 1 25 ? 13.963 32.555 22.745 1.00 33.05 654 SER B CA 1
ATOM 1540 C C . SER B 1 25 ? 12.490 32.979 22.817 1.00 33.75 654 SER B C 1
ATOM 1541 O O . SER B 1 25 ? 12.129 34.005 23.391 1.00 33.80 654 SER B O 1
ATOM 1544 N N . MET B 1 26 ? 11.649 32.178 22.190 1.00 34.76 655 MET B N 1
ATOM 1545 C CA . MET B 1 26 ? 10.256 32.503 22.033 1.00 36.03 655 MET B CA 1
ATOM 1546 C C . MET B 1 26 ? 9.420 31.488 22.831 1.00 36.57 655 MET B C 1
ATOM 1547 O O . MET B 1 26 ? 9.371 30.316 22.459 1.00 36.93 655 MET B O 1
ATOM 1552 N N . PRO B 1 27 ? 8.763 31.937 23.923 1.00 37.80 656 PRO B N 1
ATOM 1553 C CA . PRO B 1 27 ? 7.799 31.094 24.666 1.00 39.09 656 PRO B CA 1
ATOM 1554 C C . PRO B 1 27 ? 6.761 30.537 23.706 1.00 40.25 656 PRO B C 1
ATOM 1555 O O . PRO B 1 27 ? 6.366 31.240 22.750 1.00 40.06 656 PRO B O 1
ATOM 1559 N N . SER B 1 28 ? 6.308 29.302 23.927 1.00 41.11 657 SER B N 1
ATOM 1560 C CA . SER B 1 28 ? 5.443 28.649 22.922 1.00 42.09 657 SER B CA 1
ATOM 1561 C C . SER B 1 28 ? 4.097 29.370 22.685 1.00 41.82 657 SER B C 1
ATOM 1562 O O . SER B 1 28 ? 3.541 29.291 21.590 1.00 41.37 657 SER B O 1
ATOM 1565 N N . GLU B 1 29 ? 3.603 30.060 23.716 1.00 41.60 658 GLU B N 1
ATOM 1566 C CA . GLU B 1 29 ? 2.405 30.888 23.628 1.00 42.30 658 GLU B CA 1
ATOM 1567 C C . GLU B 1 29 ? 2.617 32.012 22.606 1.00 41.26 658 GLU B C 1
ATOM 1568 O O . GLU B 1 29 ? 1.702 32.359 21.875 1.00 41.46 658 GLU B O 1
ATOM 1574 N N . LYS B 1 30 ? 3.830 32.567 22.578 1.00 39.88 659 LYS B N 1
ATOM 1575 C CA . LYS B 1 30 ? 4.187 33.613 21.627 1.00 38.50 659 LYS B CA 1
ATOM 1576 C C . LYS B 1 30 ? 4.419 33.040 20.245 1.00 37.16 659 LYS B C 1
ATOM 1577 O O . LYS B 1 30 ? 4.047 33.644 19.251 1.00 36.42 659 LYS B O 1
ATOM 1583 N N . GLN B 1 31 ? 4.971 31.834 20.189 1.00 36.60 660 GLN B N 1
ATOM 1584 C CA . GLN B 1 31 ? 5.109 31.118 18.931 1.00 36.41 660 GLN B CA 1
ATOM 1585 C C . GLN B 1 31 ? 3.788 30.932 18.214 1.00 35.44 660 GLN B C 1
ATOM 1586 O O . GLN B 1 31 ? 3.720 31.091 17.002 1.00 34.11 660 GLN B O 1
ATOM 1592 N N . ASN B 1 32 ? 2.764 30.552 18.971 1.00 35.30 661 ASN B N 1
ATOM 1593 C CA . ASN B 1 32 ? 1.414 30.367 18.450 1.00 35.89 661 ASN B CA 1
ATOM 1594 C C . ASN B 1 32 ? 0.854 31.674 17.861 1.00 34.63 661 ASN B C 1
ATOM 1595 O O . ASN B 1 32 ? 0.289 31.672 16.777 1.00 35.00 661 ASN B O 1
ATOM 1600 N N . VAL B 1 33 ? 1.023 32.769 18.585 1.00 33.77 662 VAL B N 1
ATOM 1601 C CA . VAL B 1 33 ? 0.652 34.100 18.070 1.00 33.86 662 VAL B CA 1
ATOM 1602 C C . VAL B 1 33 ? 1.355 34.361 16.733 1.00 33.56 662 VAL B C 1
ATOM 1603 O O . VAL B 1 33 ? 0.698 34.724 15.751 1.00 32.45 662 VAL B O 1
ATOM 1607 N N . VAL B 1 34 ? 2.667 34.107 16.676 1.00 32.95 663 VAL B N 1
ATOM 1608 C CA . VAL B 1 34 ? 3.418 34.324 15.429 1.00 33.06 663 VAL B CA 1
ATOM 1609 C C . VAL B 1 34 ? 2.866 33.476 14.287 1.00 33.76 663 VAL B C 1
ATOM 1610 O O . VAL B 1 34 ? 2.673 33.969 13.162 1.00 33.10 663 VAL B O 1
ATOM 1614 N N . ILE B 1 35 ? 2.611 32.200 14.578 1.00 33.78 664 ILE B N 1
ATOM 1615 C CA . ILE B 1 35 ? 2.020 31.308 13.595 1.00 34.82 664 ILE B CA 1
ATOM 1616 C C . ILE B 1 35 ? 0.699 31.881 13.076 1.00 34.64 664 ILE B C 1
ATOM 1617 O O . ILE B 1 35 ? 0.503 31.973 11.885 1.00 35.44 664 ILE B O 1
ATOM 1622 N N . GLN B 1 36 ? -0.166 32.321 13.971 1.00 34.92 665 GLN B N 1
ATOM 1623 C CA . GLN B 1 36 ? -1.447 32.895 13.575 1.00 36.41 665 GLN B CA 1
ATOM 1624 C C . GLN B 1 36 ? -1.290 34.186 12.765 1.00 36.70 665 GLN B C 1
ATOM 1625 O O . GLN B 1 36 ? -1.993 34.379 11.770 1.00 37.07 665 GLN B O 1
ATOM 1631 N N . VAL B 1 37 ? -0.364 35.060 13.169 1.00 36.24 666 VAL B N 1
ATOM 1632 C CA . VAL B 1 37 ? -0.177 36.314 12.445 1.00 36.30 666 VAL B CA 1
ATOM 1633 C C . VAL B 1 37 ? 0.348 36.021 11.023 1.00 36.87 666 VAL B C 1
ATOM 1634 O O . VAL B 1 37 ? -0.171 36.561 10.043 1.00 36.36 666 VAL B O 1
ATOM 1638 N N . VAL B 1 38 ? 1.339 35.139 10.913 1.00 37.75 667 VAL B N 1
ATOM 1639 C CA . VAL B 1 38 ? 1.880 34.735 9.609 1.00 38.77 667 VAL B CA 1
ATOM 1640 C C . VAL B 1 38 ? 0.783 34.131 8.713 1.00 40.53 667 VAL B C 1
ATOM 1641 O O . VAL B 1 38 ? 0.696 34.441 7.531 1.00 40.05 667 VAL B O 1
ATOM 1645 N N . ASP B 1 39 ? -0.064 33.292 9.303 1.00 42.38 668 ASP B N 1
ATOM 1646 C CA . ASP B 1 39 ? -1.178 32.699 8.586 1.00 44.61 668 ASP B CA 1
ATOM 1647 C C . ASP B 1 39 ? -2.175 33.732 8.078 1.00 45.40 668 ASP B C 1
ATOM 1648 O O . ASP B 1 39 ? -2.663 33.604 6.955 1.00 45.51 668 ASP B O 1
ATOM 1653 N N . LYS B 1 40 ? -2.464 34.754 8.883 1.00 45.78 669 LYS B N 1
ATOM 1654 C CA . LYS B 1 40 ? -3.325 35.832 8.411 1.00 46.63 669 LYS B CA 1
ATOM 1655 C C . LYS B 1 40 ? -2.661 36.668 7.328 1.00 46.72 669 LYS B C 1
ATOM 1656 O O . LYS B 1 40 ? -3.229 36.834 6.259 1.00 47.33 669 LYS B O 1
ATOM 1662 N N . LEU B 1 41 ? -1.455 37.165 7.593 1.00 46.82 670 LEU B N 1
ATOM 1663 C CA . LEU B 1 41 ? -0.838 38.187 6.747 1.00 46.27 670 LEU B CA 1
ATOM 1664 C C . LEU B 1 41 ? -0.017 37.652 5.575 1.00 46.94 670 LEU B C 1
ATOM 1665 O O . LEU B 1 41 ? 0.376 38.429 4.699 1.00 47.17 670 LEU B O 1
ATOM 1670 N N . LYS B 1 42 ? 0.255 36.344 5.576 1.00 46.97 671 LYS B N 1
ATOM 1671 C CA . LYS B 1 42 ? 1.074 35.656 4.549 1.00 47.36 671 LYS B CA 1
ATOM 1672 C C . LYS B 1 42 ? 2.541 36.110 4.425 1.00 47.31 671 LYS B C 1
ATOM 1673 O O . LYS B 1 42 ? 3.091 36.736 5.336 1.00 47.86 671 LYS B O 1
ATOM 1679 N N . GLY B 1 43 ? 3.184 35.786 3.307 1.00 46.72 672 GLY B N 1
ATOM 1680 C CA . GLY B 1 43 ? 4.544 36.260 3.073 1.00 46.02 672 GLY B CA 1
ATOM 1681 C C . GLY B 1 43 ? 5.716 35.455 3.607 1.00 45.56 672 GLY B C 1
ATOM 1682 O O . GLY B 1 43 ? 6.805 35.480 3.024 1.00 46.22 672 GLY B O 1
ATOM 1683 N N . PHE B 1 44 ? 5.505 34.724 4.700 1.00 44.64 673 PHE B N 1
ATOM 168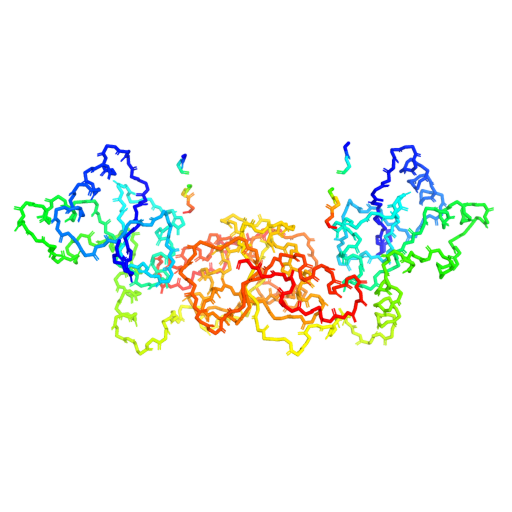4 C CA . PHE B 1 44 ? 6.585 33.948 5.316 1.00 43.46 673 PHE B CA 1
ATOM 1685 C C . PHE B 1 44 ? 6.276 32.462 5.501 1.00 43.48 673 PHE B C 1
ATOM 1686 O O . PHE B 1 44 ? 5.137 32.080 5.782 1.00 42.79 673 PHE B O 1
ATOM 1694 N N . SER B 1 45 ? 7.315 31.636 5.357 1.00 43.03 674 SER B N 1
ATOM 1695 C CA . SER B 1 45 ? 7.336 30.319 5.969 1.00 43.08 674 SER B CA 1
ATOM 1696 C C . SER B 1 45 ? 8.104 30.460 7.270 1.00 42.10 674 SER B C 1
ATOM 1697 O O . SER B 1 45 ? 8.961 31.320 7.388 1.00 42.48 674 SER B O 1
ATOM 1700 N N . ILE B 1 46 ? 7.807 29.617 8.242 1.00 41.03 675 ILE B N 1
ATOM 1701 C CA . ILE B 1 46 ? 8.528 29.654 9.486 1.00 40.20 675 ILE B CA 1
ATOM 1702 C C . ILE B 1 46 ? 9.568 28.526 9.504 1.00 40.10 675 ILE B C 1
ATOM 1703 O O . ILE B 1 46 ? 9.234 27.368 9.262 1.00 40.47 675 ILE B O 1
ATOM 1708 N N . ALA B 1 47 ? 10.827 28.873 9.761 1.00 39.57 676 ALA B N 1
ATOM 1709 C CA . ALA B 1 47 ? 11.905 27.884 9.839 1.00 38.59 676 ALA B CA 1
ATOM 1710 C C . ALA B 1 47 ? 12.422 27.782 11.271 1.00 38.59 676 ALA B C 1
ATOM 1711 O O . ALA B 1 47 ? 12.387 28.769 12.009 1.00 37.96 676 ALA B O 1
ATOM 1713 N N . PRO B 1 48 ? 12.915 26.589 11.675 1.00 38.36 677 PRO B N 1
ATOM 1714 C CA . PRO B 1 48 ? 13.401 26.473 13.052 1.00 37.58 677 PRO B CA 1
ATOM 1715 C C . PRO B 1 48 ? 14.742 27.161 13.284 1.00 37.02 677 PRO B C 1
ATOM 1716 O O . PRO B 1 48 ? 15.049 27.519 14.421 1.00 37.43 677 PRO B O 1
ATOM 1720 N N . ASP B 1 49 ? 15.536 27.343 12.234 1.00 36.03 678 ASP B N 1
ATOM 1721 C CA . ASP B 1 49 ? 16.824 28.025 12.375 1.00 36.13 678 ASP B CA 1
ATOM 1722 C C . ASP B 1 49 ? 17.202 28.838 11.134 1.00 35.49 678 ASP B C 1
ATOM 1723 O O . ASP B 1 49 ? 16.757 28.551 10.010 1.00 34.79 678 ASP B O 1
ATOM 1728 N N . VAL B 1 50 ? 18.066 29.825 11.363 1.00 34.82 679 VAL B N 1
ATOM 1729 C CA . VAL B 1 50 ? 18.552 30.739 10.333 1.00 34.20 679 VAL B CA 1
ATOM 1730 C C . VAL B 1 50 ? 19.342 30.009 9.245 1.00 34.99 679 VAL B C 1
ATOM 1731 O O . VAL B 1 50 ? 20.245 29.218 9.543 1.00 34.74 679 VAL B O 1
ATOM 1735 N N . CYS B 1 51 ? 18.981 30.267 7.994 1.00 34.79 680 CYS B N 1
ATOM 1736 C CA . CYS B 1 51 ? 19.702 29.742 6.844 1.00 36.12 680 CYS B CA 1
ATOM 1737 C C . CYS B 1 51 ? 19.681 30.773 5.735 1.00 35.78 680 CYS B C 1
ATOM 1738 O O . CYS B 1 51 ? 19.304 31.932 5.955 1.00 35.34 680 CYS B O 1
ATOM 1741 N N . GLU B 1 52 ? 20.066 30.354 4.538 1.00 35.95 681 GLU B N 1
ATOM 1742 C CA . GLU B 1 52 ? 20.165 31.286 3.437 1.00 36.36 681 GLU B CA 1
ATOM 1743 C C . GLU B 1 52 ? 18.816 31.942 3.010 1.00 35.51 681 GLU B C 1
ATOM 1744 O O . GLU B 1 52 ? 18.818 33.033 2.452 1.00 34.20 681 GLU B O 1
ATOM 1750 N N . THR B 1 53 ? 17.688 31.293 3.293 1.00 35.05 682 THR B N 1
ATOM 1751 C CA . THR B 1 53 ? 16.390 31.851 2.911 1.00 35.28 682 THR B CA 1
ATOM 1752 C C . THR B 1 53 ? 15.789 32.806 3.964 1.00 34.16 682 THR B C 1
ATOM 1753 O O . THR B 1 53 ? 14.699 33.351 3.756 1.00 34.48 682 THR B O 1
ATOM 1757 N N . THR B 1 54 ? 16.475 32.984 5.088 1.00 32.84 683 THR B N 1
ATOM 1758 C CA . THR B 1 54 ? 15.902 33.683 6.236 1.00 31.95 683 THR B CA 1
ATOM 1759 C C . THR B 1 54 ? 16.055 35.173 6.055 1.00 31.50 683 THR B C 1
ATOM 1760 O O . THR B 1 54 ? 17.112 35.603 5.649 1.00 32.00 683 THR B O 1
ATOM 1764 N N . THR B 1 55 ? 15.017 35.953 6.359 1.00 30.34 684 THR B N 1
ATOM 1765 C CA . THR B 1 55 ? 15.123 37.412 6.267 1.00 30.00 684 THR B CA 1
ATOM 1766 C C . THR B 1 55 ? 14.846 38.076 7.602 1.00 29.21 684 THR B C 1
ATOM 1767 O O . THR B 1 55 ? 15.368 39.164 7.900 1.00 29.04 684 THR B O 1
ATOM 1771 N N . HIS B 1 56 ? 14.037 37.412 8.419 1.00 28.68 685 HIS B N 1
ATOM 1772 C CA . HIS B 1 56 ? 13.625 37.976 9.705 1.00 28.40 685 HIS B CA 1
ATOM 1773 C C . HIS B 1 56 ? 13.888 37.016 10.852 1.00 28.20 685 HIS B C 1
ATOM 1774 O O . HIS B 1 56 ? 13.519 35.828 10.788 1.00 28.49 685 HIS B O 1
ATOM 1781 N N . VAL B 1 57 ? 14.496 37.534 11.905 1.00 27.15 686 VAL B N 1
ATOM 1782 C CA . VAL B 1 57 ? 14.673 36.772 13.115 1.00 28.69 686 VAL B CA 1
ATOM 1783 C C . VAL B 1 57 ? 13.926 37.455 14.217 1.00 29.47 686 VAL B C 1
ATOM 1784 O O . VAL B 1 57 ? 14.210 38.591 14.520 1.00 30.50 686 VAL B O 1
ATOM 1788 N N . LEU B 1 58 ? 12.979 36.758 14.830 1.00 31.05 687 LEU B N 1
ATOM 1789 C CA . LEU B 1 58 ? 12.169 37.341 15.898 1.00 32.19 687 LEU B CA 1
ATOM 1790 C C . LEU B 1 58 ? 12.547 36.743 17.211 1.00 33.37 687 LEU B C 1
ATOM 1791 O O . LEU B 1 58 ? 12.495 35.514 17.386 1.00 33.37 687 LEU B O 1
ATOM 1796 N N . SER B 1 59 ? 12.901 37.615 18.138 1.00 34.02 688 SER B N 1
ATOM 1797 C CA . SER B 1 59 ? 13.303 37.210 19.460 1.00 35.72 688 SER B CA 1
ATOM 1798 C C . SER B 1 59 ? 12.209 37.566 20.471 1.00 36.35 688 SER B C 1
ATOM 1799 O O . SER B 1 59 ? 11.617 38.634 20.397 1.00 35.41 688 SER B O 1
ATOM 1802 N N . GLY B 1 60 ? 11.909 36.636 21.378 1.00 37.83 689 GLY B N 1
ATOM 1803 C CA . GLY B 1 60 ? 10.959 36.877 22.450 1.00 39.63 689 GLY B CA 1
ATOM 1804 C C . GLY B 1 60 ? 11.632 37.579 23.609 1.00 41.34 689 GLY B C 1
ATOM 1805 O O . GLY B 1 60 ? 10.991 38.254 24.408 1.00 41.94 689 GLY B O 1
ATOM 1806 N N . LYS B 1 61 ? 12.939 37.418 23.691 1.00 42.98 690 LYS B N 1
ATOM 1807 C CA . LYS B 1 61 ? 13.738 37.974 24.775 1.00 44.76 690 LYS B CA 1
ATOM 1808 C C . LYS B 1 61 ? 15.128 38.192 24.176 1.00 45.00 690 LYS B C 1
ATOM 1809 O O . LYS B 1 61 ? 15.684 37.287 23.548 1.00 45.34 690 LYS B O 1
ATOM 1815 N N . PRO B 1 62 ? 15.689 39.397 24.344 1.00 45.18 691 PRO B N 1
ATOM 1816 C CA . PRO B 1 62 ? 16.891 39.801 23.602 1.00 44.75 691 PRO B CA 1
ATOM 1817 C C . PRO B 1 62 ? 18.183 39.039 24.017 1.00 44.07 691 PRO B C 1
ATOM 1818 O O . PRO B 1 62 ? 19.192 39.647 24.417 1.00 44.51 691 PRO B O 1
ATOM 1822 N N . LEU B 1 63 ? 18.153 37.718 23.888 1.00 42.85 692 LEU B N 1
ATOM 1823 C CA . LEU B 1 63 ? 19.307 36.890 24.220 1.00 41.45 692 LEU B CA 1
ATOM 1824 C C . LEU B 1 63 ? 20.187 36.631 23.005 1.00 40.35 692 LEU B C 1
ATOM 1825 O O . LEU B 1 63 ? 19.702 36.527 21.877 1.00 40.12 692 LEU B O 1
ATOM 1830 N N . ARG B 1 64 ? 21.484 36.493 23.242 1.00 39.30 693 ARG B N 1
ATOM 1831 C CA . ARG B 1 64 ? 22.415 36.201 22.159 1.00 37.82 693 ARG B CA 1
ATOM 1832 C C . ARG B 1 64 ? 22.498 34.687 21.883 1.00 36.89 693 ARG B C 1
ATOM 1833 O O . ARG B 1 64 ? 23.472 34.014 22.246 1.00 36.59 693 ARG B O 1
ATOM 1841 N N . THR B 1 65 ? 21.454 34.177 21.233 1.00 35.38 694 THR B N 1
ATOM 1842 C CA . THR B 1 65 ? 21.384 32.798 20.761 1.00 33.35 694 THR B CA 1
ATOM 1843 C C . THR B 1 65 ? 22.149 32.682 19.476 1.00 33.04 694 THR B C 1
ATOM 1844 O O . THR B 1 65 ? 22.481 33.692 18.834 1.00 33.66 694 THR B O 1
ATOM 1848 N N . LEU B 1 66 ? 22.416 31.452 19.070 1.00 31.80 695 LEU B N 1
ATOM 1849 C CA . LEU B 1 66 ? 23.007 31.217 17.768 1.00 32.01 695 LEU B CA 1
ATOM 1850 C C . LEU B 1 66 ? 22.121 31.754 16.640 1.00 30.95 695 LEU B C 1
ATOM 1851 O O . LEU B 1 66 ? 22.633 32.185 15.621 1.00 31.06 695 LEU B O 1
ATOM 1856 N N . ASN B 1 67 ? 20.799 31.700 16.799 1.00 30.17 696 ASN B N 1
ATOM 1857 C CA . ASN B 1 67 ? 19.912 32.251 15.738 1.00 30.32 696 ASN B CA 1
ATOM 1858 C C . ASN B 1 67 ? 20.058 33.785 15.555 1.00 29.80 696 ASN B C 1
ATOM 1859 O O . ASN B 1 67 ? 20.098 34.285 14.424 1.00 30.09 696 ASN B O 1
ATOM 1864 N N . VAL B 1 68 ? 20.190 34.489 16.664 1.00 30.01 697 VAL B N 1
ATOM 1865 C CA . VAL B 1 68 ? 20.545 35.922 16.663 1.00 31.25 697 VAL B CA 1
ATOM 1866 C C . VAL B 1 68 ? 21.903 36.154 15.980 1.00 31.25 697 VAL B C 1
ATOM 1867 O O . VAL B 1 68 ? 21.998 36.970 15.046 1.00 31.76 697 VAL B O 1
ATOM 1871 N N . LEU B 1 69 ? 22.935 35.416 16.415 1.00 30.88 698 LEU B N 1
ATOM 1872 C CA . LEU B 1 69 ? 24.279 35.529 15.821 1.00 30.45 698 LEU B CA 1
ATOM 1873 C C . LEU B 1 69 ? 24.312 35.288 14.319 1.00 30.12 698 LEU B C 1
ATOM 1874 O O . LEU B 1 69 ? 24.950 36.038 13.581 1.00 29.73 698 LEU B O 1
ATOM 1879 N N . LEU B 1 70 ? 23.606 34.256 13.861 1.00 30.01 699 LEU B N 1
ATOM 1880 C CA . LEU B 1 70 ? 23.563 33.930 12.444 1.00 30.05 699 LEU B CA 1
ATOM 1881 C C . LEU B 1 70 ? 22.729 34.958 11.668 1.00 30.07 699 LEU B C 1
ATOM 1882 O O . LEU B 1 70 ? 23.037 35.267 10.521 1.00 28.65 699 LEU B O 1
ATOM 1887 N N . GLY B 1 71 ? 21.673 35.455 12.308 1.00 30.05 700 GLY B N 1
ATOM 1888 C CA . GLY B 1 71 ? 20.865 36.542 11.754 1.00 30.86 700 GLY B CA 1
ATOM 1889 C C . GLY B 1 71 ? 21.688 37.804 11.491 1.00 31.27 700 GLY B C 1
ATOM 1890 O O . GLY B 1 71 ? 21.628 38.377 10.414 1.00 31.54 700 GLY B O 1
ATOM 1891 N N . ILE B 1 72 ? 22.464 38.223 12.477 1.00 31.83 701 ILE B N 1
ATOM 1892 C CA . ILE B 1 72 ? 23.359 39.372 12.306 1.00 32.23 701 ILE B CA 1
ATOM 1893 C C . ILE B 1 72 ? 24.326 39.096 11.166 1.00 32.84 701 ILE B C 1
ATOM 1894 O O . ILE B 1 72 ? 24.410 39.882 10.205 1.00 31.60 701 ILE B O 1
ATOM 1899 N N . ALA B 1 73 ? 25.021 37.948 11.249 1.00 32.12 702 ALA B N 1
ATOM 1900 C CA . ALA B 1 73 ? 25.990 37.570 10.239 1.00 31.72 702 ALA B CA 1
ATOM 1901 C C . ALA B 1 73 ? 25.416 37.570 8.828 1.00 31.51 702 ALA B C 1
ATOM 1902 O O . ALA B 1 73 ? 26.125 37.857 7.884 1.00 32.70 702 ALA B O 1
ATOM 1904 N N . ARG B 1 74 ? 24.148 37.218 8.668 1.00 31.86 703 ARG B N 1
ATOM 1905 C CA . ARG B 1 74 ? 23.524 37.159 7.336 1.00 32.20 703 ARG B CA 1
ATOM 1906 C C . ARG B 1 74 ? 22.799 38.457 6.930 1.00 33.08 703 ARG B C 1
ATOM 1907 O O . ARG B 1 74 ? 22.159 38.510 5.865 1.00 33.79 703 ARG B O 1
ATOM 1915 N N . GLY B 1 75 ? 22.885 39.473 7.780 1.00 32.58 704 GLY B N 1
ATOM 1916 C CA . GLY B 1 75 ? 22.211 40.752 7.529 1.00 34.01 704 GLY B CA 1
ATOM 1917 C C . GLY B 1 75 ? 20.683 40.678 7.575 1.00 34.24 704 GLY B C 1
ATOM 1918 O O . GLY B 1 75 ? 20.015 41.425 6.863 1.00 34.75 704 GLY B O 1
ATOM 1919 N N . CYS B 1 76 ? 20.133 39.764 8.382 1.00 33.48 705 CYS B N 1
ATOM 1920 C CA . CYS B 1 76 ? 18.687 39.672 8.596 1.00 33.59 705 CYS B CA 1
ATOM 1921 C C . CYS B 1 76 ? 18.182 40.806 9.476 1.00 32.44 705 CYS B C 1
ATOM 1922 O O . CYS B 1 76 ? 18.951 41.428 10.211 1.00 32.42 705 CYS B O 1
ATOM 1925 N N . TRP B 1 77 ? 16.879 41.056 9.398 1.00 31.26 706 TRP B N 1
ATOM 1926 C CA . TRP B 1 77 ? 16.205 41.866 10.394 1.00 30.93 706 TRP B CA 1
ATOM 1927 C C . TRP B 1 77 ? 16.187 41.013 11.638 1.00 31.34 706 TRP B C 1
ATOM 1928 O O . TRP B 1 77 ? 15.740 39.863 11.600 1.00 30.59 706 TRP B O 1
ATOM 1939 N N . VAL B 1 78 ? 16.620 41.596 12.748 1.00 31.07 707 VAL B N 1
ATOM 1940 C CA . VAL B 1 78 ? 16.621 40.926 14.020 1.00 31.19 707 VAL B CA 1
ATOM 1941 C C . VAL B 1 78 ? 15.769 41.779 14.940 1.00 31.14 707 VAL B C 1
ATOM 1942 O O . VAL B 1 78 ? 16.214 42.827 15.414 1.00 31.57 707 VAL B O 1
ATOM 1946 N N . LEU B 1 79 ? 14.559 41.293 15.204 1.00 30.88 708 LEU B N 1
ATOM 1947 C CA . LEU B 1 79 ? 13.453 42.103 15.705 1.00 30.91 708 LEU B CA 1
ATOM 1948 C C . LEU B 1 79 ? 12.826 41.611 16.982 1.00 31.54 708 LEU B C 1
ATOM 1949 O O . LEU B 1 79 ? 12.811 40.400 17.282 1.00 31.92 708 LEU B O 1
ATOM 1954 N N . SER B 1 80 ? 12.259 42.561 17.711 1.00 31.91 709 SER B N 1
ATOM 1955 C CA . SER B 1 80 ? 11.396 42.254 18.833 1.00 33.37 709 SER B CA 1
ATOM 1956 C C . SER B 1 80 ? 10.101 41.593 18.344 1.00 32.99 709 SER B C 1
ATOM 1957 O O . SER B 1 80 ? 9.590 41.890 17.250 1.00 32.08 709 SER B O 1
ATOM 1960 N N . TYR B 1 81 ? 9.603 40.672 19.164 1.00 33.50 710 TYR B N 1
ATOM 1961 C CA . TYR B 1 81 ? 8.314 40.019 18.991 1.00 33.48 710 TYR B CA 1
ATOM 1962 C C . TYR B 1 81 ? 7.190 41.015 18.728 1.00 34.06 710 TYR B C 1
ATOM 1963 O O . TYR B 1 81 ? 6.221 40.712 18.019 1.00 33.97 710 TYR B O 1
ATOM 1972 N N . ASP B 1 82 ? 7.330 42.198 19.313 1.00 34.49 711 ASP B N 1
ATOM 1973 C CA . ASP B 1 82 ? 6.350 43.285 19.163 1.00 34.89 711 ASP B CA 1
ATOM 1974 C C . ASP B 1 82 ? 6.025 43.640 17.712 1.00 33.46 711 ASP B C 1
ATOM 1975 O O . ASP B 1 82 ? 4.913 44.105 17.429 1.00 34.53 711 ASP B O 1
ATOM 1980 N N . TRP B 1 83 ? 6.963 43.389 16.800 1.00 31.47 712 TRP B N 1
ATOM 1981 C CA . TRP B 1 83 ? 6.764 43.620 15.361 1.00 30.88 712 TRP B CA 1
ATOM 1982 C C . TRP B 1 83 ? 5.522 42.885 14.856 1.00 30.77 712 TRP B C 1
ATOM 1983 O O . TRP B 1 83 ? 4.785 43.371 13.977 1.00 29.64 712 TRP B O 1
ATOM 1994 N N . VAL B 1 84 ? 5.341 41.677 15.386 1.00 30.20 713 VAL B N 1
ATOM 1995 C CA . VAL B 1 84 ? 4.256 40.818 14.996 1.00 30.37 713 VAL B CA 1
ATOM 1996 C C . VAL B 1 84 ? 2.939 41.356 15.539 1.00 30.44 713 VAL B C 1
ATOM 1997 O O . VAL B 1 84 ? 1.961 41.393 14.805 1.00 30.84 713 VAL B O 1
ATOM 2001 N N . LEU B 1 85 ? 2.924 41.782 16.798 1.00 30.42 714 LEU B N 1
ATOM 2002 C CA . LEU B 1 85 ? 1.716 42.359 17.396 1.00 31.93 714 LEU B CA 1
ATOM 2003 C C . LEU B 1 85 ? 1.226 43.632 16.664 1.00 32.15 714 LEU B C 1
ATOM 2004 O O . LEU B 1 85 ? 0.026 43.823 16.423 1.00 32.09 714 LEU B O 1
ATOM 2009 N N . TRP B 1 86 ? 2.171 44.496 16.319 1.00 32.16 715 TRP B N 1
ATOM 2010 C CA . TRP B 1 86 ? 1.830 45.749 15.659 1.00 31.55 715 TRP B CA 1
ATOM 2011 C C . TRP B 1 86 ? 1.426 45.489 14.217 1.00 32.26 715 TRP B C 1
ATOM 2012 O O . TRP B 1 86 ? 0.483 46.103 13.746 1.00 32.67 715 TRP B O 1
ATOM 2023 N N . SER B 1 87 ? 2.102 44.550 13.545 1.00 32.46 716 SER B N 1
ATOM 2024 C CA . SER B 1 87 ? 1.700 44.098 12.214 1.00 33.53 716 SER B CA 1
ATOM 2025 C C . SER B 1 87 ? 0.271 43.574 12.182 1.00 35.20 716 SER B C 1
ATOM 2026 O O . SER B 1 87 ? -0.485 43.867 11.239 1.00 35.88 716 SER B O 1
ATOM 2029 N N . LEU B 1 88 ? -0.091 42.778 13.187 1.00 36.36 717 LEU B N 1
ATOM 2030 C CA . LEU B 1 88 ? -1.463 42.334 13.325 1.00 37.95 717 LEU B CA 1
ATOM 2031 C C . LEU B 1 88 ? -2.387 43.527 13.602 1.00 38.61 717 LEU B C 1
ATOM 2032 O O . LEU B 1 88 ? -3.440 43.638 13.003 1.00 38.89 717 LEU B O 1
ATOM 2037 N N . GLU B 1 89 ? -1.980 44.406 14.512 1.00 39.84 718 GLU B N 1
ATOM 2038 C CA . GLU B 1 89 ? -2.808 45.543 14.898 1.00 41.48 718 GLU B CA 1
ATOM 2039 C C . GLU B 1 89 ? -3.173 46.387 13.690 1.00 41.56 718 GLU B C 1
ATOM 2040 O O . GLU B 1 89 ? -4.329 46.789 13.525 1.00 42.25 718 GLU B O 1
ATOM 2046 N N . LEU B 1 90 ? -2.205 46.610 12.814 1.00 40.98 719 LEU B N 1
ATOM 2047 C CA . LEU B 1 90 ? -2.426 47.464 11.666 1.00 40.99 719 LEU B CA 1
ATOM 2048 C C . LEU B 1 90 ? -2.857 46.722 10.414 1.00 41.17 719 LEU B C 1
ATOM 2049 O O . LEU B 1 90 ? -3.062 47.351 9.384 1.00 41.65 719 LEU B O 1
ATOM 2054 N N . GLY B 1 91 ? -2.974 45.394 10.482 1.00 40.42 720 GLY B N 1
ATOM 2055 C CA . GLY B 1 91 ? -3.482 44.619 9.354 1.00 39.87 720 GLY B CA 1
ATOM 2056 C C . GLY B 1 91 ? -2.526 44.351 8.205 1.00 40.02 720 GLY B C 1
ATOM 2057 O O . GLY B 1 91 ? -2.933 43.845 7.151 1.00 39.36 720 GLY B O 1
ATOM 2058 N N . HIS B 1 92 ? -1.252 44.683 8.388 1.00 40.00 721 HIS B N 1
ATOM 2059 C CA . HIS B 1 92 ? -0.249 44.417 7.359 1.00 39.93 721 HIS B CA 1
ATOM 2060 C C . HIS B 1 92 ? 1.124 44.310 7.992 1.00 38.75 721 HIS B C 1
ATOM 2061 O O . HIS B 1 92 ? 1.297 44.672 9.151 1.00 38.61 721 HIS B O 1
ATOM 2068 N N . TRP B 1 93 ? 2.094 43.795 7.246 1.00 38.37 722 TRP B N 1
ATOM 2069 C CA . TRP B 1 93 ? 3.462 43.751 7.758 1.00 38.16 722 TRP B CA 1
ATOM 2070 C C . TRP B 1 93 ? 3.984 45.164 7.812 1.00 38.20 722 TRP B C 1
ATOM 2071 O O . TRP B 1 93 ? 4.122 45.817 6.791 1.00 38.08 722 TRP B O 1
ATOM 2082 N N . ILE B 1 94 ? 4.268 45.654 9.005 1.00 38.40 723 ILE B N 1
ATOM 2083 C CA . ILE B 1 94 ? 4.777 47.002 9.065 1.00 37.99 723 ILE B CA 1
ATOM 2084 C C . ILE B 1 94 ? 6.287 47.093 8.950 1.00 37.69 723 ILE B C 1
ATOM 2085 O O . ILE B 1 94 ? 6.979 46.085 8.707 1.00 37.50 723 ILE B O 1
ATOM 2090 N N . SER B 1 95 ? 6.793 48.318 9.068 1.00 36.32 724 SER B N 1
ATOM 2091 C CA . SER B 1 95 ? 8.211 48.539 8.967 1.00 34.72 724 SER B CA 1
ATOM 2092 C C . SER B 1 95 ? 8.863 47.773 10.100 1.00 32.88 724 SER B C 1
ATOM 2093 O O . SER B 1 95 ? 8.374 47.773 11.225 1.00 32.03 724 SER B O 1
ATOM 2096 N N . GLU B 1 96 ? 9.944 47.075 9.774 1.00 31.94 725 GLU B N 1
ATOM 2097 C CA . GLU B 1 96 ? 10.702 46.303 10.760 1.00 30.59 725 GLU B CA 1
ATOM 2098 C C . GLU B 1 96 ? 11.540 47.227 11.607 1.00 30.13 725 GLU B C 1
ATOM 2099 O O . GLU B 1 96 ? 11.835 46.933 12.766 1.00 29.35 725 GLU B O 1
ATOM 2105 N N . GLU B 1 97 ? 11.945 48.349 11.023 1.00 30.16 726 GLU B N 1
ATOM 2106 C CA . GLU B 1 97 ? 13.021 49.146 11.631 1.00 30.12 726 GLU B CA 1
ATOM 2107 C C . GLU B 1 97 ? 12.784 49.592 13.075 1.00 29.65 726 GLU B C 1
ATOM 2108 O O . GLU B 1 97 ? 13.701 49.535 13.903 1.00 30.76 726 GLU B O 1
ATOM 2114 N N . PRO B 1 98 ? 11.557 50.033 13.408 1.00 29.78 727 PRO B N 1
ATOM 2115 C CA . PRO B 1 98 ? 11.393 50.467 14.804 1.00 29.57 727 PRO B CA 1
ATOM 2116 C C . PRO B 1 98 ? 11.558 49.329 15.828 1.00 30.34 727 PRO B C 1
ATOM 2117 O O . PRO B 1 98 ? 11.671 49.605 17.017 1.00 29.04 727 PRO B O 1
ATOM 2121 N N . PHE B 1 99 ? 11.547 48.074 15.366 1.00 30.57 728 PHE B N 1
ATOM 2122 C CA . PHE B 1 99 ? 11.591 46.907 16.273 1.00 31.87 728 PHE B CA 1
ATOM 2123 C C . PHE B 1 99 ? 12.958 46.250 16.308 1.00 32.99 728 PHE B C 1
ATOM 2124 O O . PHE B 1 99 ? 13.186 45.345 17.115 1.00 33.16 728 PHE B O 1
ATOM 2132 N N . GLU B 1 100 ? 13.853 46.723 15.433 1.00 34.33 729 GLU B N 1
ATOM 2133 C CA . GLU B 1 100 ? 15.202 46.192 15.282 1.00 35.94 729 GLU B CA 1
ATOM 2134 C C . GLU B 1 100 ? 15.954 46.270 16.609 1.00 37.17 729 GLU B C 1
ATOM 2135 O O . GLU B 1 100 ? 15.895 47.282 17.280 1.00 37.28 729 GLU B O 1
ATOM 2141 N N . LEU B 1 101 ? 16.618 45.182 17.020 1.00 38.22 730 LEU B N 1
AT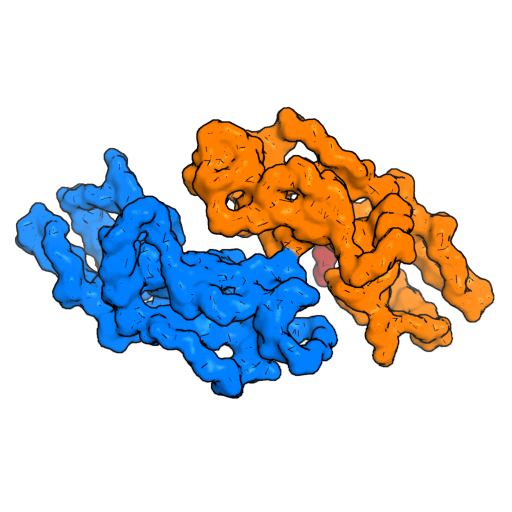OM 2142 C CA . LEU B 1 101 ? 17.282 45.141 18.333 1.00 39.43 730 LEU B CA 1
ATOM 2143 C C . LEU B 1 101 ? 18.730 45.686 18.259 1.00 41.38 730 LEU B C 1
ATOM 2144 O O . LEU B 1 101 ? 19.693 45.065 18.748 1.00 41.26 730 LEU B O 1
ATOM 2149 N N . SER B 1 102 ? 18.864 46.854 17.633 1.00 42.69 731 SER B N 1
ATOM 2150 C CA . SER B 1 102 ? 20.157 47.496 17.393 1.00 44.34 731 SER B CA 1
ATOM 2151 C C . SER B 1 102 ? 20.822 47.948 18.692 1.00 45.08 731 SER B C 1
ATOM 2152 O O . SER B 1 102 ? 22.043 48.162 18.734 1.00 45.60 731 SER B O 1
ATOM 2155 N N . HIS B 1 103 ? 20.023 48.097 19.744 1.00 45.99 732 HIS B N 1
ATOM 2156 C CA . HIS B 1 103 ? 20.550 48.482 21.033 1.00 47.41 732 HIS B CA 1
ATOM 2157 C C . HIS B 1 103 ? 21.273 47.311 21.647 1.00 47.09 732 HIS B C 1
ATOM 2158 O O . HIS B 1 103 ? 22.411 47.451 22.101 1.00 47.53 732 HIS B O 1
ATOM 2165 N N . HIS B 1 104 ? 20.636 46.144 21.622 1.00 46.13 733 HIS B N 1
ATOM 2166 C CA . HIS B 1 104 ? 21.265 44.923 22.124 1.00 45.16 733 HIS B CA 1
ATOM 2167 C C . HIS B 1 104 ? 22.378 44.430 21.220 1.00 43.96 733 HIS B C 1
ATOM 2168 O O . HIS B 1 104 ? 23.366 43.911 21.701 1.00 44.12 733 HIS B O 1
ATOM 2175 N N . PHE B 1 105 ? 22.233 44.646 19.914 1.00 42.69 734 PHE B N 1
ATOM 2176 C CA . PHE B 1 105 ? 23.139 44.094 18.930 1.00 40.93 734 PHE B CA 1
ATOM 2177 C C . PHE B 1 105 ? 23.512 45.133 17.872 1.00 40.60 734 PHE B C 1
ATOM 2178 O O . PHE B 1 105 ? 23.001 45.101 16.744 1.00 40.50 734 PHE B O 1
ATOM 2186 N N . PRO B 1 106 ? 24.436 46.051 18.220 1.00 40.32 735 PRO B N 1
ATOM 2187 C CA . PRO B 1 106 ? 24.739 47.168 17.330 1.00 39.38 735 PRO B CA 1
ATOM 2188 C C . PRO B 1 106 ? 24.970 46.774 15.887 1.00 39.11 735 PRO B C 1
ATOM 2189 O O . PRO B 1 106 ? 24.645 47.550 14.971 1.00 39.41 735 PRO B O 1
ATOM 2193 N N . ALA B 1 107 ? 25.515 45.576 15.666 1.00 37.67 736 ALA B N 1
ATOM 2194 C CA . ALA B 1 107 ? 25.837 45.136 14.314 1.00 36.69 736 ALA B CA 1
ATOM 2195 C C . ALA B 1 107 ? 24.598 44.845 13.492 1.00 35.90 736 ALA B C 1
ATOM 2196 O O . ALA B 1 107 ? 24.663 44.845 12.246 1.00 36.18 736 ALA B O 1
ATOM 2198 N N . ALA B 1 108 ? 23.481 44.568 14.174 1.00 35.20 737 ALA B N 1
ATOM 2199 C CA . ALA B 1 108 ? 22.253 44.191 13.469 1.00 35.44 737 ALA B CA 1
ATOM 2200 C C . ALA B 1 108 ? 21.910 45.158 12.313 1.00 35.32 737 ALA B C 1
ATOM 2201 O O . ALA B 1 108 ? 21.888 44.739 11.157 1.00 35.35 737 ALA B O 1
ATOM 2203 N N . PRO B 1 109 ? 21.713 46.471 12.597 1.00 36.60 738 PRO B N 1
ATOM 2204 C CA . PRO B 1 109 ? 21.403 47.417 11.488 1.00 37.20 738 PRO B CA 1
ATOM 2205 C C . PRO B 1 109 ? 22.490 47.513 10.421 1.00 38.30 738 PRO B C 1
ATOM 2206 O O . PRO B 1 109 ? 22.186 47.534 9.207 1.00 38.52 738 PRO B O 1
ATOM 2210 N N . LEU B 1 110 ? 23.748 47.490 10.871 1.00 39.56 739 LEU B N 1
ATOM 2211 C CA . LEU B 1 110 ? 24.935 47.612 10.010 1.00 40.30 739 LEU B CA 1
ATOM 2212 C C . LEU B 1 110 ? 25.142 46.461 9.047 1.00 41.16 739 LEU B C 1
ATOM 2213 O O . LEU B 1 110 ? 25.484 46.665 7.865 1.00 41.12 739 LEU B O 1
ATOM 2218 N N . CYS B 1 111 ? 24.926 45.237 9.541 1.00 41.40 740 CYS B N 1
ATOM 2219 C CA . CYS B 1 111 ? 25.011 44.084 8.674 1.00 41.61 740 CYS B CA 1
ATOM 2220 C C . CYS B 1 111 ? 23.836 44.093 7.719 1.00 41.78 740 CYS B C 1
ATOM 2221 O O . CYS B 1 111 ? 23.977 43.799 6.529 1.00 42.56 740 CYS B O 1
ATOM 2224 N N . ARG B 1 112 ? 22.681 44.448 8.252 1.00 43.30 741 ARG B N 1
ATOM 2225 C CA . ARG B 1 112 ? 21.457 44.541 7.467 1.00 45.41 741 ARG B CA 1
ATOM 2226 C C . ARG B 1 112 ? 21.633 45.514 6.288 1.00 46.47 741 ARG B C 1
ATOM 2227 O O . ARG B 1 112 ? 21.331 45.165 5.147 1.00 46.90 741 ARG B O 1
ATOM 2235 N N . SER B 1 113 ? 22.201 46.692 6.550 1.00 48.45 742 SER B N 1
ATOM 2236 C CA . SER B 1 113 ? 22.520 47.667 5.492 1.00 50.01 742 SER B CA 1
ATOM 2237 C C . SER B 1 113 ? 23.553 47.128 4.518 1.00 51.33 742 SER B C 1
ATOM 2238 O O . SER B 1 113 ? 23.301 47.081 3.312 1.00 51.86 742 SER B O 1
ATOM 2241 N N . GLU B 1 114 ? 24.707 46.713 5.042 1.00 52.70 743 GLU B N 1
ATOM 2242 C CA . GLU B 1 114 ? 25.786 46.175 4.217 1.00 54.65 743 GLU B CA 1
ATOM 2243 C C . GLU B 1 114 ? 25.239 45.091 3.281 1.00 55.46 743 GLU B C 1
ATOM 2244 O O . GLU B 1 114 ? 25.661 44.973 2.119 1.00 56.00 743 GLU B O 1
ATOM 2250 N N . CYS B 1 115 ? 24.272 44.335 3.798 1.00 56.48 744 CYS B N 1
ATOM 2251 C CA . CYS B 1 115 ? 23.620 43.248 3.075 1.00 57.39 744 CYS B CA 1
ATOM 2252 C C . CYS B 1 115 ? 22.574 43.747 2.082 1.00 58.52 744 CYS B C 1
ATOM 2253 O O . CYS B 1 115 ? 22.546 43.290 0.937 1.00 58.36 744 CYS B O 1
ATOM 2256 N N . HIS B 1 116 ? 21.705 44.655 2.542 1.00 60.08 745 HIS B N 1
ATOM 2257 C CA . HIS B 1 116 ? 20.621 45.216 1.712 1.00 61.83 745 HIS B CA 1
ATOM 2258 C C . HIS B 1 116 ? 21.162 46.000 0.532 1.00 62.15 745 HIS B C 1
ATOM 2259 O O . HIS B 1 116 ? 20.546 46.028 -0.523 1.00 62.56 745 HIS B O 1
ATOM 2266 N N . LEU B 1 117 ? 22.325 46.610 0.717 1.00 62.92 746 LEU B N 1
ATOM 2267 C CA . LEU B 1 117 ? 22.984 47.351 -0.345 1.00 63.63 746 LEU B CA 1
ATOM 2268 C C . LEU B 1 117 ? 24.227 46.619 -0.822 1.00 63.94 746 LEU B C 1
ATOM 2269 O O . LEU B 1 117 ? 25.324 47.174 -0.792 1.00 63.96 746 LEU B O 1
ATOM 2274 N N . SER B 1 118 ? 24.053 45.365 -1.238 1.00 64.68 747 SER B N 1
ATOM 2275 C CA . SER B 1 118 ? 25.132 44.588 -1.880 1.00 64.84 747 SER B CA 1
ATOM 2276 C C . SER B 1 118 ? 24.581 43.666 -2.968 1.00 64.84 747 SER B C 1
ATOM 2277 O O . SER B 1 118 ? 23.561 42.985 -2.776 1.00 64.95 747 SER B O 1
ATOM 2280 N N . ALA B 1 119 ? 25.253 43.663 -4.117 1.00 64.41 748 ALA B N 1
ATOM 2281 C CA . ALA B 1 119 ? 25.026 42.648 -5.120 1.00 63.62 748 ALA B CA 1
ATOM 2282 C C . ALA B 1 119 ? 25.449 41.379 -4.414 1.00 62.84 748 ALA B C 1
ATOM 2283 O O . ALA B 1 119 ? 26.603 41.268 -3.979 1.00 63.51 748 ALA B O 1
ATOM 2285 N N . GLY B 1 120 ? 24.498 40.462 -4.242 1.00 61.70 749 GLY B N 1
ATOM 2286 C CA . GLY B 1 120 ? 24.714 39.221 -3.487 1.00 59.30 749 GLY B CA 1
ATOM 2287 C C . GLY B 1 120 ? 25.469 38.180 -4.295 1.00 57.58 749 GLY B C 1
ATOM 2288 O O . GLY B 1 120 ? 25.691 38.364 -5.520 1.00 58.21 749 GLY B O 1
ATOM 2289 N N . PRO B 1 121 ? 25.853 37.068 -3.638 1.00 55.36 750 PRO B N 1
ATOM 2290 C CA . PRO B 1 121 ? 25.515 36.764 -2.239 1.00 53.63 750 PRO B CA 1
ATOM 2291 C C . PRO B 1 121 ? 26.382 37.525 -1.221 1.00 51.37 750 PRO B C 1
ATOM 2292 O O . PRO B 1 121 ? 27.522 37.866 -1.507 1.00 50.93 750 PRO B O 1
ATOM 2296 N N . TYR B 1 122 ? 25.825 37.800 -0.051 1.00 49.01 751 TYR B N 1
ATOM 2297 C CA . TYR B 1 122 ? 26.475 38.686 0.912 1.00 46.82 751 TYR B CA 1
ATOM 2298 C C . TYR B 1 122 ? 27.412 37.956 1.874 1.00 46.21 751 TYR B C 1
ATOM 2299 O O . TYR B 1 122 ? 27.076 36.888 2.408 1.00 46.01 751 TYR B O 1
ATOM 2308 N N . ARG B 1 123 ? 28.601 38.533 2.043 1.00 45.11 752 ARG B N 1
ATOM 2309 C CA . ARG B 1 123 ? 29.494 38.227 3.159 1.00 44.91 752 ARG B CA 1
ATOM 2310 C C . ARG B 1 123 ? 29.905 39.539 3.796 1.00 44.10 752 ARG B C 1
ATOM 2311 O O . ARG B 1 123 ? 30.186 40.495 3.088 1.00 45.03 752 ARG B O 1
ATOM 2319 N N . GLY B 1 124 ? 29.956 39.583 5.121 1.00 43.20 753 GLY B N 1
ATOM 2320 C CA . GLY B 1 124 ? 30.492 40.741 5.839 1.00 42.14 753 GLY B CA 1
ATOM 2321 C C . GLY B 1 124 ? 31.977 40.986 5.581 1.00 41.80 753 GLY B C 1
ATOM 2322 O O . GLY B 1 124 ? 32.649 40.181 4.930 1.00 41.45 753 GLY B O 1
ATOM 2323 N N . THR B 1 125 ? 32.486 42.116 6.072 1.00 41.29 754 THR B N 1
ATOM 2324 C CA . THR B 1 125 ? 33.910 42.465 5.909 1.00 41.05 754 THR B CA 1
ATOM 2325 C C . THR B 1 125 ? 34.577 42.536 7.270 1.00 40.30 754 THR B C 1
ATOM 2326 O O . THR B 1 125 ? 35.755 42.840 7.361 1.00 40.35 754 THR B O 1
ATOM 2330 N N . LEU B 1 126 ? 33.824 42.239 8.324 1.00 39.26 755 LEU B N 1
ATOM 2331 C CA . LEU B 1 126 ? 34.344 42.317 9.687 1.00 39.92 755 LEU B CA 1
ATOM 2332 C C . LEU B 1 126 ? 35.704 41.615 9.886 1.00 39.76 755 LEU B C 1
ATOM 2333 O O . LEU B 1 126 ? 36.604 42.198 10.452 1.00 39.89 755 LEU B O 1
ATOM 2338 N N . PHE B 1 127 ? 35.835 40.376 9.409 1.00 39.89 756 PHE B N 1
ATOM 2339 C CA . PHE B 1 127 ? 37.049 39.580 9.627 1.00 39.65 756 PHE B CA 1
ATOM 2340 C C . PHE B 1 127 ? 37.875 39.550 8.357 1.00 40.42 756 PHE B C 1
ATOM 2341 O O . PHE B 1 127 ? 38.755 38.703 8.212 1.00 40.27 756 PHE B O 1
ATOM 2349 N N . ALA B 1 128 ? 37.571 40.456 7.425 1.00 41.62 757 ALA B N 1
ATOM 2350 C CA . ALA B 1 128 ? 38.227 40.483 6.118 1.00 42.34 757 ALA B CA 1
ATOM 2351 C C . ALA B 1 128 ? 39.746 40.702 6.176 1.00 42.92 757 ALA B C 1
ATOM 2352 O O . ALA B 1 128 ? 40.455 40.277 5.281 1.00 43.04 757 ALA B O 1
ATOM 2354 N N . ASP B 1 129 ? 40.221 41.365 7.228 1.00 44.19 758 ASP B N 1
ATOM 2355 C CA . ASP B 1 129 ? 41.644 41.638 7.421 1.00 45.42 758 ASP B CA 1
ATOM 2356 C C . ASP B 1 129 ? 42.308 40.604 8.299 1.00 44.69 758 ASP B C 1
ATOM 2357 O O . ASP B 1 129 ? 43.491 40.704 8.594 1.00 45.57 758 ASP B O 1
ATOM 2362 N N . GLN B 1 130 ? 41.543 39.622 8.750 1.00 43.82 759 GLN B N 1
ATOM 2363 C CA . GLN B 1 130 ? 42.079 38.626 9.674 1.00 42.24 759 GLN B CA 1
ATOM 2364 C C . GLN B 1 130 ? 42.700 37.471 8.930 1.00 40.47 759 GLN B C 1
ATOM 2365 O O . GLN B 1 130 ? 42.237 37.122 7.862 1.00 40.48 759 GLN B O 1
ATOM 2371 N N . PRO B 1 131 ? 43.741 36.854 9.504 1.00 39.30 760 PRO B N 1
ATOM 2372 C CA . PRO B 1 131 ? 44.266 35.643 8.875 1.00 38.48 760 PRO B CA 1
ATOM 2373 C C . PRO B 1 131 ? 43.273 34.487 9.086 1.00 37.54 760 PRO B C 1
ATOM 2374 O O . PRO B 1 131 ? 42.389 34.598 9.942 1.00 36.93 760 PRO B O 1
ATOM 2378 N N . ALA B 1 132 ? 43.416 33.412 8.313 1.00 36.36 761 ALA B N 1
ATOM 2379 C CA . ALA B 1 132 ? 42.615 32.207 8.489 1.00 35.28 761 ALA B CA 1
ATOM 2380 C C . ALA B 1 132 ? 42.587 31.698 9.958 1.00 34.60 761 ALA B C 1
ATOM 2381 O O . ALA B 1 132 ? 43.582 31.773 10.696 1.00 35.06 761 ALA B O 1
ATOM 2383 N N . MET B 1 133 ? 41.428 31.216 10.390 1.00 32.91 762 MET B N 1
ATOM 2384 C CA . MET B 1 133 ? 41.242 30.809 11.774 1.00 31.10 762 MET B CA 1
ATOM 2385 C C . MET B 1 133 ? 40.952 29.314 11.832 1.00 30.26 762 MET B C 1
ATOM 2386 O O . MET B 1 133 ? 40.107 2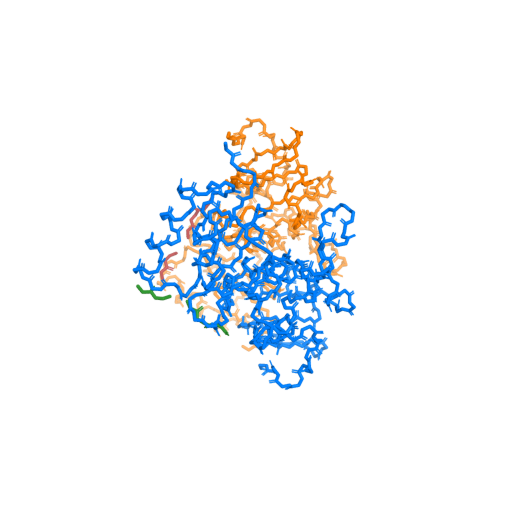8.818 11.077 1.00 29.15 762 MET B O 1
ATOM 2391 N N . PHE B 1 134 ? 41.641 28.598 12.721 1.00 27.99 763 PHE B N 1
ATOM 2392 C CA . PHE B 1 134 ? 41.288 27.221 12.978 1.00 27.35 763 PHE B CA 1
ATOM 2393 C C . PHE B 1 134 ? 40.268 27.276 14.091 1.00 26.68 763 PHE B C 1
ATOM 2394 O O . PHE B 1 134 ? 40.510 27.899 15.118 1.00 26.16 763 PHE B O 1
ATOM 2402 N N . VAL B 1 135 ? 39.120 26.654 13.873 1.00 26.47 764 VAL B N 1
ATOM 2403 C CA . VAL B 1 135 ? 38.139 26.567 14.944 1.00 26.40 764 VAL B CA 1
ATOM 2404 C C . VAL B 1 135 ? 38.169 25.189 15.550 1.00 27.09 764 VAL B C 1
ATOM 2405 O O . VAL B 1 135 ? 37.946 24.181 14.873 1.00 26.95 764 VAL B O 1
ATOM 2409 N N . SER B 1 136 ? 38.434 25.151 16.854 1.00 28.47 765 SER B N 1
ATOM 2410 C CA . SER B 1 136 ? 38.480 23.891 17.574 1.00 28.91 765 SER B CA 1
ATOM 2411 C C . SER B 1 136 ? 37.183 23.097 17.455 1.00 28.40 765 SER B C 1
ATOM 2412 O O . SER B 1 136 ? 36.102 23.653 17.619 1.00 28.44 765 SER B O 1
ATOM 2415 N N . PRO B 1 137 ? 37.291 21.782 17.163 1.00 27.95 766 PRO B N 1
ATOM 2416 C CA . PRO B 1 137 ? 36.130 20.898 17.175 1.00 27.94 766 PRO B CA 1
ATOM 2417 C C . PRO B 1 137 ? 35.472 20.864 18.544 1.00 27.38 766 PRO B C 1
ATOM 2418 O O . PRO B 1 137 ? 34.347 20.428 18.667 1.00 27.37 766 PRO B O 1
ATOM 2422 N N . ALA B 1 138 ? 36.191 21.297 19.569 1.00 29.08 767 ALA B N 1
ATOM 2423 C CA . ALA B 1 138 ? 35.664 21.284 20.932 1.00 30.08 767 ALA B CA 1
ATOM 2424 C C . ALA B 1 138 ? 34.947 22.594 21.290 1.00 30.77 767 ALA B C 1
ATOM 2425 O O . ALA B 1 138 ? 34.578 22.806 22.440 1.00 30.38 767 ALA B O 1
ATOM 2427 N N . SER B 1 139 ? 34.739 23.459 20.303 1.00 31.60 768 SER B N 1
ATOM 2428 C CA . SER B 1 139 ? 34.224 24.805 20.574 1.00 32.91 768 SER B CA 1
ATOM 2429 C C . SER B 1 139 ? 32.753 24.817 21.010 1.00 33.48 768 SER B C 1
ATOM 2430 O O . SER B 1 139 ? 31.994 23.896 20.740 1.00 33.82 768 SER B O 1
ATOM 2433 N N . SER B 1 140 ? 32.370 25.884 21.692 1.00 35.06 769 SER B N 1
ATOM 2434 C CA . SER B 1 140 ? 30.975 26.192 21.985 1.00 35.91 769 SER B CA 1
ATOM 2435 C C . SER B 1 140 ? 30.760 27.670 21.640 1.00 36.08 769 SER B C 1
ATOM 2436 O O . SER B 1 140 ? 31.463 28.529 22.170 1.00 36.66 769 SER B O 1
ATOM 2439 N N . PRO B 1 141 ? 29.814 27.986 20.738 1.00 35.39 770 PRO B N 1
ATOM 2440 C CA . PRO B 1 141 ? 28.868 27.151 20.006 1.00 35.04 770 PRO B CA 1
ATOM 2441 C C . PRO B 1 141 ? 29.540 26.060 19.155 1.00 34.02 770 PRO B C 1
ATOM 2442 O O . PRO B 1 141 ? 30.703 26.187 18.820 1.00 34.27 770 PRO B O 1
ATOM 2446 N N . PRO B 1 142 ? 28.783 25.018 18.786 1.00 33.05 771 PRO B N 1
ATOM 2447 C CA . PRO B 1 142 ? 29.313 23.912 17.998 1.00 31.89 771 PRO B CA 1
ATOM 2448 C C . PRO B 1 142 ? 30.144 24.402 16.808 1.00 31.30 771 PRO B C 1
ATOM 2449 O O . PRO B 1 142 ? 29.769 25.365 16.104 1.00 30.55 771 PRO B O 1
ATOM 2453 N N . VAL B 1 143 ? 31.273 23.736 16.620 1.00 28.89 772 VAL B N 1
ATOM 2454 C CA . VAL B 1 143 ? 32.227 24.074 15.581 1.00 28.38 772 VAL B CA 1
ATOM 2455 C C . VAL B 1 143 ? 31.619 24.449 14.205 1.00 27.75 772 VAL B C 1
ATOM 2456 O O . VAL B 1 143 ? 32.036 25.441 13.615 1.00 27.84 772 VAL B O 1
ATOM 2460 N N . ALA B 1 144 ? 30.663 23.673 13.702 1.00 27.61 773 ALA B N 1
ATOM 2461 C CA . ALA B 1 144 ? 30.128 23.912 12.341 1.00 28.85 773 ALA B CA 1
ATOM 2462 C C . ALA B 1 144 ? 29.447 25.268 12.227 1.00 28.80 773 ALA B C 1
ATOM 2463 O O . ALA B 1 144 ? 29.542 25.928 11.181 1.00 29.50 773 ALA B O 1
ATOM 2465 N N . LYS B 1 145 ? 28.764 25.659 13.298 1.00 29.27 774 LYS B N 1
ATOM 2466 C CA . LYS B 1 145 ? 28.033 26.919 13.345 1.00 30.65 774 LYS B CA 1
ATOM 2467 C C . LYS B 1 145 ? 28.991 28.077 13.595 1.00 31.06 774 LYS B C 1
ATOM 2468 O O . LYS B 1 145 ? 28.820 29.152 13.020 1.00 31.79 774 LYS B O 1
ATOM 2474 N N . LEU B 1 146 ? 30.010 27.850 14.433 1.00 30.27 775 LEU B N 1
ATOM 2475 C CA . LEU B 1 146 ? 31.044 28.838 14.636 1.00 30.28 775 LEU B CA 1
ATOM 2476 C C . LEU B 1 146 ? 31.832 29.089 13.353 1.00 30.07 775 LEU B C 1
ATOM 2477 O O . LEU B 1 146 ? 32.139 30.243 13.040 1.00 29.81 775 LEU B O 1
ATOM 2482 N N . CYS B 1 147 ? 32.152 28.025 12.616 1.00 29.84 776 CYS B N 1
ATOM 2483 C CA . CYS B 1 147 ? 32.786 28.174 11.313 1.00 31.06 776 CYS B CA 1
ATOM 2484 C C . CYS B 1 147 ? 31.912 28.986 10.341 1.00 30.82 776 CYS B C 1
ATOM 2485 O O . CYS B 1 147 ? 32.416 29.821 9.581 1.00 29.85 776 CYS B O 1
ATOM 2488 N N . GLU B 1 148 ? 30.612 28.700 10.359 1.00 31.31 777 GLU B N 1
ATOM 2489 C CA . GLU B 1 148 ? 29.660 29.357 9.469 1.00 31.68 777 GLU B CA 1
ATOM 2490 C C . GLU B 1 148 ? 29.652 30.863 9.754 1.00 31.30 777 GLU B C 1
ATOM 2491 O O . GLU B 1 148 ? 29.768 31.664 8.834 1.00 30.82 777 GLU B O 1
ATOM 2497 N N . LEU B 1 149 ? 29.573 31.216 11.035 1.00 30.61 778 LEU B N 1
ATOM 2498 C CA . LEU B 1 149 ? 29.713 32.590 11.491 1.00 31.52 778 LEU B CA 1
ATOM 2499 C C . LEU B 1 149 ? 30.971 33.301 10.983 1.00 31.79 778 LEU B C 1
ATOM 2500 O O . LEU B 1 149 ? 30.890 34.439 10.484 1.00 32.34 778 LEU B O 1
ATOM 2505 N N . VAL B 1 150 ? 32.126 32.654 11.161 1.00 31.22 779 VAL B N 1
ATOM 2506 C CA . VAL B 1 150 ? 33.389 33.250 10.790 1.00 30.51 779 VAL B CA 1
ATOM 2507 C C . VAL B 1 150 ? 33.351 33.528 9.289 1.00 30.66 779 VAL B C 1
ATOM 2508 O O . VAL B 1 150 ? 33.646 34.646 8.875 1.00 31.22 779 VAL B O 1
ATOM 2512 N N . HIS B 1 151 ? 32.940 32.539 8.499 1.00 30.42 780 HIS B N 1
ATOM 2513 C CA . HIS B 1 151 ? 32.866 32.687 7.050 1.00 31.86 780 HIS B CA 1
ATOM 2514 C C . HIS B 1 151 ? 31.899 33.791 6.604 1.00 32.68 780 HIS B C 1
ATOM 2515 O O . HIS B 1 151 ? 32.218 34.586 5.695 1.00 32.75 780 HIS B O 1
ATOM 2522 N N . LEU B 1 152 ? 30.725 33.834 7.235 1.00 32.41 781 LEU B N 1
ATOM 2523 C CA . LEU B 1 152 ? 29.680 34.792 6.829 1.00 32.53 781 LEU B CA 1
ATOM 2524 C C . LEU B 1 152 ? 30.085 36.218 7.126 1.00 32.87 781 LEU B C 1
ATOM 2525 O O . LEU B 1 152 ? 29.650 37.150 6.438 1.00 32.58 781 LEU B O 1
ATOM 2530 N N . CYS B 1 153 ? 30.907 36.383 8.158 1.00 32.90 782 CYS B N 1
ATOM 2531 C CA . CYS B 1 153 ? 31.388 37.701 8.554 1.00 33.05 782 CYS B CA 1
ATOM 2532 C C . CYS B 1 153 ? 32.741 38.068 7.909 1.00 32.77 782 CYS B C 1
ATOM 2533 O O . CYS B 1 153 ? 33.462 38.921 8.426 1.00 32.83 782 CYS B O 1
ATOM 2536 N N . GLY B 1 154 ? 33.059 37.430 6.785 1.00 33.13 783 GLY B N 1
ATOM 2537 C CA . GLY B 1 154 ? 34.244 37.758 5.985 1.00 33.91 783 GLY B CA 1
ATOM 2538 C C . GLY B 1 154 ? 35.551 37.093 6.427 1.00 34.81 783 GLY B C 1
ATOM 2539 O O . GLY B 1 154 ? 36.634 37.535 6.039 1.00 35.09 783 GLY B O 1
ATOM 2540 N N . GLY B 1 155 ? 35.459 36.034 7.234 1.00 34.30 784 GLY B N 1
ATOM 2541 C CA . GLY B 1 155 ? 36.647 35.372 7.746 1.00 33.54 784 GLY B CA 1
ATOM 2542 C C . GLY B 1 155 ? 36.958 34.159 6.921 1.00 33.59 784 GLY B C 1
ATOM 2543 O O . GLY B 1 155 ? 36.095 33.637 6.213 1.00 33.09 784 GLY B O 1
ATOM 2544 N N . ARG B 1 156 ? 38.207 33.723 6.991 1.00 33.98 785 ARG B N 1
ATOM 2545 C CA . ARG B 1 156 ? 38.617 32.471 6.355 1.00 35.09 785 ARG B CA 1
ATOM 2546 C C . ARG B 1 156 ? 38.770 31.418 7.452 1.00 34.35 785 ARG B C 1
ATOM 2547 O O . ARG B 1 156 ? 39.221 31.732 8.553 1.00 32.90 785 ARG B O 1
ATOM 2555 N N . VAL B 1 157 ? 38.344 30.189 7.150 1.00 33.88 786 VAL B N 1
ATOM 2556 C CA . VAL B 1 157 ? 38.467 29.068 8.067 1.00 33.34 786 VAL B CA 1
ATOM 2557 C C . VAL B 1 157 ? 39.612 28.150 7.638 1.00 33.08 786 VAL B C 1
ATOM 2558 O O . VAL B 1 157 ? 39.653 27.701 6.500 1.00 32.94 786 VAL B O 1
ATOM 2562 N N . SER B 1 158 ? 40.508 27.853 8.575 1.00 32.74 787 SER B N 1
ATOM 2563 C CA . SER B 1 158 ? 41.653 26.978 8.341 1.00 33.73 787 SER B CA 1
ATOM 2564 C C . SER B 1 158 ? 41.393 25.534 8.772 1.00 33.57 787 SER B C 1
ATOM 2565 O O . SER B 1 158 ? 40.833 25.280 9.834 1.00 34.15 787 SER B O 1
ATOM 2568 N N . GLN B 1 159 ? 41.804 24.594 7.928 1.00 33.31 788 GLN B N 1
ATOM 2569 C CA . GLN B 1 159 ? 41.758 23.180 8.273 1.00 33.45 788 GLN B CA 1
ATOM 2570 C C . GLN B 1 159 ? 43.116 22.701 8.789 1.00 33.01 788 GLN B C 1
ATOM 2571 O O . GLN B 1 159 ? 43.309 21.508 8.987 1.00 33.34 788 GLN B O 1
ATOM 2577 N N . VAL B 1 160 ? 44.058 23.623 9.004 1.00 31.99 789 VAL B N 1
ATOM 2578 C CA . VAL B 1 160 ? 45.438 23.233 9.232 1.00 31.23 789 VAL B CA 1
ATOM 2579 C C . VAL B 1 160 ? 45.918 23.870 10.540 1.00 31.60 789 VAL B C 1
ATOM 2580 O O . VAL B 1 160 ? 46.616 24.878 10.516 1.00 32.07 789 VAL B O 1
ATOM 2584 N N . PRO B 1 161 ? 45.534 23.289 11.691 1.00 31.21 790 PRO B N 1
ATOM 2585 C CA . PRO B 1 161 ? 45.790 23.940 12.985 1.00 31.21 790 PRO B CA 1
ATOM 2586 C C . PRO B 1 161 ? 47.262 24.309 13.221 1.00 32.16 790 PRO B C 1
ATOM 2587 O O . PRO B 1 161 ? 47.538 25.311 13.904 1.00 31.43 790 PRO B O 1
ATOM 2591 N N . ARG B 1 162 ? 48.201 23.505 12.701 1.00 32.82 791 ARG B N 1
ATOM 2592 C CA . ARG B 1 162 ? 49.628 23.775 12.927 1.00 35.37 791 ARG B CA 1
ATOM 2593 C C . ARG B 1 162 ? 50.112 25.093 12.307 1.00 35.39 791 ARG B C 1
ATOM 2594 O O . ARG B 1 162 ? 51.082 25.671 12.778 1.00 35.25 791 ARG B O 1
ATOM 2602 N N . GLN B 1 163 ? 49.434 25.549 11.252 1.00 35.72 792 GLN B N 1
ATOM 2603 C CA . GLN B 1 163 ? 49.824 26.754 10.542 1.00 36.47 792 GLN B CA 1
ATOM 2604 C C . GLN B 1 163 ? 48.904 27.938 10.795 1.00 35.74 792 GLN B C 1
ATOM 2605 O O . GLN B 1 163 ? 49.170 29.029 10.316 1.00 36.09 792 GLN B O 1
ATOM 2611 N N . ALA B 1 164 ? 47.814 27.729 11.534 1.00 34.73 793 ALA B N 1
ATOM 2612 C CA . ALA B 1 164 ? 46.815 28.774 11.718 1.00 33.26 793 ALA B CA 1
ATOM 2613 C C . ALA B 1 164 ? 47.361 29.904 12.605 1.00 32.88 793 ALA B C 1
ATOM 2614 O O . ALA B 1 164 ? 47.873 29.653 13.688 1.00 31.43 793 ALA B O 1
ATOM 2616 N N . SER B 1 165 ? 47.237 31.151 12.145 1.00 32.34 794 SER B N 1
ATOM 2617 C CA . SER B 1 165 ? 47.629 32.300 12.970 1.00 32.49 794 SER B CA 1
ATOM 2618 C C . SER B 1 165 ? 46.645 32.581 14.072 1.00 31.86 794 SER B C 1
ATOM 2619 O O . SER B 1 165 ? 46.995 33.224 15.068 1.00 32.50 794 SER B O 1
ATOM 2622 N N . ILE B 1 166 ? 45.414 32.103 13.902 1.00 31.03 795 ILE B N 1
ATOM 2623 C CA . ILE B 1 166 ? 44.398 32.183 14.962 1.00 30.16 795 ILE B CA 1
ATOM 2624 C C . ILE B 1 166 ? 43.764 30.814 15.198 1.00 29.50 795 ILE B C 1
ATOM 2625 O O . ILE B 1 166 ? 43.390 30.138 14.240 1.00 29.29 795 ILE B O 1
ATOM 2630 N N . VAL B 1 167 ? 43.623 30.444 16.469 1.00 29.09 796 VAL B N 1
ATOM 2631 C CA . VAL B 1 167 ? 42.911 29.247 16.878 1.00 29.89 796 VAL B CA 1
ATOM 2632 C C . VAL B 1 167 ? 41.822 29.693 17.853 1.00 30.75 796 VAL B C 1
ATOM 2633 O O . VAL B 1 167 ? 42.107 30.389 18.835 1.00 31.38 796 VAL B O 1
ATOM 2637 N N . ILE B 1 168 ? 40.585 29.289 17.568 1.00 30.64 797 ILE B N 1
ATOM 2638 C CA . ILE B 1 168 ? 39.436 29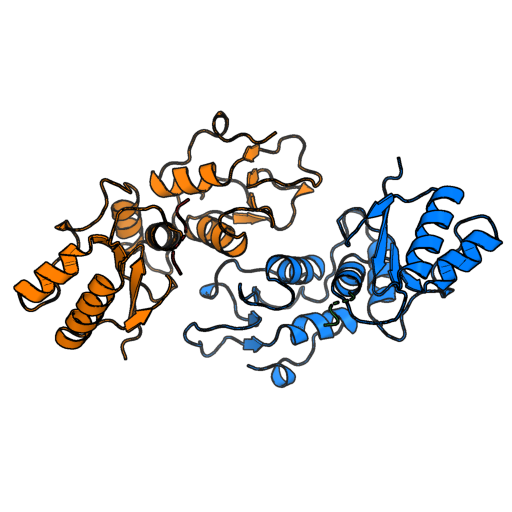.715 18.335 1.00 30.92 797 ILE B CA 1
ATOM 2639 C C . ILE B 1 168 ? 38.918 28.519 19.081 1.00 31.21 797 ILE B C 1
ATOM 2640 O O . ILE B 1 168 ? 38.660 27.475 18.485 1.00 31.21 797 ILE B O 1
ATOM 2645 N N . GLY B 1 169 ? 38.760 28.673 20.389 1.00 32.45 798 GLY B N 1
ATOM 2646 C CA . GLY B 1 169 ? 38.199 27.623 21.210 1.00 33.28 798 GLY B CA 1
ATOM 2647 C C . GLY B 1 169 ? 39.317 26.734 21.710 1.00 34.71 798 GLY B C 1
ATOM 2648 O O . GLY B 1 169 ? 40.419 26.751 21.149 1.00 34.70 798 GLY B O 1
ATOM 2649 N N . PRO B 1 170 ? 39.035 25.943 22.760 1.00 35.45 799 PRO B N 1
ATOM 2650 C CA . PRO B 1 170 ? 40.086 25.161 23.426 1.00 35.71 799 PRO B CA 1
ATOM 2651 C C . PRO B 1 170 ? 40.602 24.023 22.544 1.00 35.45 799 PRO B C 1
ATOM 2652 O O . PRO B 1 170 ? 39.828 23.236 21.986 1.00 35.99 799 PRO B O 1
ATOM 2656 N N . TYR B 1 171 ? 41.914 23.953 22.407 1.00 34.29 800 TYR B N 1
ATOM 2657 C CA . TYR B 1 171 ? 42.505 22.989 21.519 1.00 34.02 800 TYR B CA 1
ATOM 2658 C C . TYR B 1 171 ? 43.824 22.528 22.085 1.00 33.85 800 TYR B C 1
ATOM 2659 O O . TYR B 1 171 ? 44.667 23.332 22.418 1.00 33.64 800 TYR B O 1
ATOM 2668 N N . SER B 1 172 ? 44.016 21.223 22.142 1.00 34.98 801 SER B N 1
ATOM 2669 C CA . SER B 1 172 ? 45.189 20.650 22.795 1.00 35.79 801 SER B CA 1
ATOM 2670 C C . SER B 1 172 ? 46.314 20.265 21.836 1.00 35.36 801 SER B C 1
ATOM 2671 O O . SER B 1 172 ? 47.399 19.921 22.280 1.00 35.78 801 SER B O 1
ATOM 2674 N N . GLY B 1 173 ? 46.060 20.348 20.530 1.00 34.95 802 GLY B N 1
ATOM 2675 C CA . GLY B 1 173 ? 47.055 19.989 19.517 1.00 34.82 802 GLY B CA 1
ATOM 2676 C C . GLY B 1 173 ? 48.150 21.033 19.361 1.00 34.94 802 GLY B C 1
ATOM 2677 O O . GLY B 1 173 ? 48.126 22.071 20.028 1.00 34.63 802 GLY B O 1
ATOM 2678 N N . LYS B 1 174 ? 49.103 20.755 18.478 1.00 34.49 803 LYS B N 1
ATOM 2679 C CA . LYS B 1 174 ? 50.217 21.670 18.216 1.00 35.60 803 LYS B CA 1
ATOM 2680 C C . LYS B 1 174 ? 49.722 22.919 17.484 1.00 35.18 803 LYS B C 1
ATOM 2681 O O . LYS B 1 174 ? 48.886 22.841 16.574 1.00 34.97 803 LYS B O 1
ATOM 2687 N N . LYS B 1 175 ? 50.231 24.067 17.915 1.00 34.67 804 LYS B N 1
ATOM 2688 C CA . LYS B 1 175 ? 49.834 25.349 17.360 1.00 34.39 804 LYS B CA 1
ATOM 2689 C C . LYS B 1 175 ? 51.086 26.089 16.884 1.00 34.80 804 LYS B C 1
ATOM 2690 O O . LYS B 1 175 ? 52.183 25.771 17.297 1.00 34.57 804 LYS B O 1
ATOM 2696 N N . LYS B 1 176 ? 50.910 27.058 15.997 1.00 35.77 805 LYS B N 1
ATOM 2697 C CA . LYS B 1 176 ? 51.994 27.924 15.514 1.00 36.90 805 LYS B CA 1
ATOM 2698 C C . LYS B 1 176 ? 52.640 28.647 16.687 1.00 37.02 805 LYS B C 1
ATOM 2699 O O . LYS B 1 176 ? 51.959 28.982 17.675 1.00 36.49 805 LYS B O 1
ATOM 2705 N N . ALA B 1 177 ? 53.947 28.898 16.581 1.00 37.86 806 ALA B N 1
ATOM 2706 C CA . ALA B 1 177 ? 54.691 29.610 17.640 1.00 38.81 806 ALA B CA 1
ATOM 2707 C C . ALA B 1 177 ? 54.025 30.926 18.037 1.00 39.43 806 ALA B C 1
ATOM 2708 O O . ALA B 1 177 ? 53.867 31.213 19.233 1.00 39.73 806 ALA B O 1
ATOM 2710 N N . THR B 1 178 ? 53.595 31.683 17.027 1.00 39.53 807 THR B N 1
ATOM 2711 C CA . THR B 1 178 ? 52.956 32.986 17.213 1.00 39.98 807 THR B CA 1
ATOM 2712 C C . THR B 1 178 ? 51.420 32.960 17.176 1.00 39.64 807 THR B C 1
ATOM 2713 O O . THR B 1 178 ? 50.788 33.982 16.900 1.00 40.72 807 THR B O 1
ATOM 2717 N N . VAL B 1 179 ? 50.805 31.812 17.448 1.00 38.73 808 VAL B N 1
ATOM 2718 C CA . VAL B 1 179 ? 49.335 31.712 17.386 1.00 37.08 808 VAL B CA 1
ATOM 2719 C C . VAL B 1 179 ? 48.645 32.691 18.336 1.00 37.05 808 VAL B C 1
ATOM 2720 O O . VAL B 1 179 ? 49.122 32.920 19.436 1.00 36.57 808 VAL B O 1
ATOM 2724 N N . LYS B 1 180 ? 47.525 33.262 17.902 1.00 36.88 809 LYS B N 1
ATOM 2725 C CA . LYS B 1 180 ? 46.598 33.912 18.815 1.00 36.68 809 LYS B CA 1
ATOM 2726 C C . LYS B 1 180 ? 45.530 32.883 19.185 1.00 35.77 809 LYS B C 1
ATOM 2727 O O . LYS B 1 180 ? 44.685 32.505 18.355 1.00 35.01 809 LYS B O 1
ATOM 2733 N N . TYR B 1 181 ? 45.605 32.429 20.435 1.00 34.77 810 TYR B N 1
ATOM 2734 C CA . TYR B 1 181 ? 44.813 31.323 20.971 1.00 35.09 810 TYR B CA 1
ATOM 2735 C C . TYR B 1 181 ? 43.728 31.998 21.784 1.00 35.15 810 TYR B C 1
ATOM 2736 O O . TYR B 1 181 ? 43.983 32.495 22.881 1.00 34.48 810 TYR B O 1
ATOM 2745 N N . LEU B 1 182 ? 42.518 32.018 21.216 1.00 34.78 811 LEU B N 1
ATOM 2746 C CA . LEU B 1 182 ? 41.420 32.855 21.699 1.00 34.10 811 LEU B CA 1
ATOM 2747 C C . LEU B 1 182 ? 40.142 32.095 21.945 1.00 33.57 811 LEU B C 1
ATOM 2748 O O . LEU B 1 182 ? 39.827 31.111 21.256 1.00 32.89 811 LEU B O 1
ATOM 2753 N N . SER B 1 183 ? 39.405 32.615 22.916 1.00 32.51 812 SER B N 1
ATOM 2754 C CA . SER B 1 183 ? 38.053 32.212 23.261 1.00 32.92 812 SER B CA 1
ATOM 2755 C C . SER B 1 183 ? 37.088 32.390 22.087 1.00 32.25 812 SER B C 1
ATOM 2756 O O . SER B 1 183 ? 37.256 33.296 21.256 1.00 31.15 812 SER B O 1
ATOM 2759 N N . GLU B 1 184 ? 36.073 31.522 22.046 1.00 31.95 813 GLU B N 1
ATOM 2760 C CA . GLU B 1 184 ? 34.954 31.644 21.110 1.00 32.32 813 GLU B CA 1
ATOM 2761 C C . GLU B 1 184 ? 34.288 33.018 21.248 1.00 32.43 813 GLU B C 1
ATOM 2762 O O . GLU B 1 184 ? 33.884 33.631 20.253 1.00 31.22 813 GLU B O 1
ATOM 2768 N N . LYS B 1 185 ? 34.229 33.490 22.488 1.00 33.37 814 LYS B N 1
ATOM 2769 C CA . LYS B 1 185 ? 33.707 34.801 22.829 1.00 34.68 814 LYS B CA 1
ATOM 2770 C C . LYS B 1 185 ? 34.356 35.917 22.022 1.00 34.67 814 LYS B C 1
ATOM 2771 O O . LYS B 1 185 ? 33.693 36.903 21.722 1.00 35.51 814 LYS B O 1
ATOM 2777 N N . TRP B 1 186 ? 35.635 35.780 21.644 1.00 34.49 815 TRP B N 1
ATOM 2778 C CA . TRP B 1 186 ? 36.258 36.813 20.804 1.00 34.27 815 TRP B CA 1
ATOM 2779 C C . TRP B 1 186 ? 35.491 36.982 19.500 1.00 34.12 815 TRP B C 1
ATOM 2780 O O . TRP B 1 186 ? 35.278 38.116 19.032 1.00 34.35 815 TRP B O 1
ATOM 2791 N N . VAL B 1 187 ? 35.090 35.855 18.909 1.00 33.04 816 VAL B N 1
ATOM 2792 C CA . VAL B 1 187 ? 34.344 35.882 17.666 1.00 32.16 816 VAL B CA 1
ATOM 2793 C C . VAL B 1 187 ? 32.969 36.485 17.917 1.00 32.29 816 VAL B C 1
ATOM 2794 O O . VAL B 1 187 ? 32.550 37.407 17.223 1.00 32.28 816 VAL B O 1
ATOM 2798 N N . LEU B 1 188 ? 32.291 35.978 18.932 1.00 32.61 817 LEU B N 1
ATOM 2799 C CA . LEU B 1 188 ? 30.915 36.366 19.171 1.00 33.13 817 LEU B CA 1
ATOM 2800 C C . LEU B 1 188 ? 30.811 37.848 19.541 1.00 34.02 817 LEU B C 1
ATOM 2801 O O . LEU B 1 188 ? 29.931 38.531 19.038 1.00 33.58 817 LEU B O 1
ATOM 2806 N N . ASP B 1 189 ? 31.728 38.338 20.383 1.00 34.94 818 ASP B N 1
ATOM 2807 C CA . ASP B 1 189 ? 31.714 39.760 20.797 1.00 36.00 818 ASP B CA 1
ATOM 2808 C C . ASP B 1 189 ? 32.033 40.695 19.639 1.00 36.11 818 ASP B C 1
ATOM 2809 O O . ASP B 1 189 ? 31.460 41.770 19.543 1.00 36.80 818 ASP B O 1
ATOM 2814 N N . SER B 1 190 ? 32.895 40.248 18.739 1.00 36.59 819 SER B N 1
ATOM 2815 C CA . SER B 1 190 ? 33.275 41.019 17.577 1.00 36.57 819 SER B CA 1
ATOM 2816 C C . SER B 1 190 ? 32.139 41.133 16.585 1.00 37.52 819 SER B C 1
ATOM 2817 O O . SER B 1 190 ? 31.893 42.224 16.054 1.00 37.41 819 SER B O 1
ATOM 2820 N N . ILE B 1 191 ? 31.441 40.014 16.354 1.00 37.33 820 ILE B N 1
ATOM 2821 C CA . ILE B 1 191 ? 30.306 39.978 15.453 1.00 37.43 820 ILE B CA 1
ATOM 2822 C C . ILE B 1 191 ? 29.238 40.930 15.948 1.00 38.53 820 ILE B C 1
ATOM 2823 O O . ILE B 1 191 ? 28.692 41.702 15.166 1.00 37.63 820 ILE B O 1
ATOM 2828 N N . THR B 1 192 ? 28.972 40.843 17.251 1.00 40.21 821 THR B N 1
ATOM 2829 C CA . THR B 1 192 ? 27.925 41.573 17.950 1.00 43.08 821 THR B CA 1
ATOM 2830 C C . THR B 1 192 ? 28.165 43.078 17.918 1.00 44.03 821 THR B C 1
ATOM 2831 O O . THR B 1 192 ? 27.220 43.847 17.757 1.00 45.26 821 THR B O 1
ATOM 2835 N N . GLN B 1 193 ? 29.429 43.476 18.047 1.00 45.64 822 GLN B N 1
ATOM 2836 C CA . GLN B 1 193 ? 29.841 44.889 18.094 1.00 47.09 822 GLN B CA 1
ATOM 2837 C C . GLN B 1 193 ? 30.133 45.453 16.715 1.00 47.53 822 GLN B C 1
ATOM 2838 O O . GLN B 1 193 ? 30.267 46.671 16.538 1.00 48.09 822 GLN B O 1
ATOM 2844 N N . HIS B 1 194 ? 30.234 44.568 15.733 1.00 47.71 823 HIS B N 1
ATOM 2845 C CA . HIS B 1 194 ? 30.622 44.962 14.392 1.00 48.39 823 HIS B CA 1
ATOM 2846 C C . HIS B 1 194 ? 32.050 45.539 14.350 1.00 49.24 823 HIS B C 1
ATOM 2847 O O . HIS B 1 194 ? 32.434 46.206 13.379 1.00 49.38 823 HIS B O 1
ATOM 2854 N N . LYS B 1 195 ? 32.819 45.280 15.411 1.00 49.82 824 LYS B N 1
ATOM 2855 C CA . LYS B 1 195 ? 34.245 45.637 15.484 1.00 50.84 824 LYS B CA 1
ATOM 2856 C C . LYS B 1 195 ? 35.048 44.440 15.997 1.00 50.27 824 LYS B C 1
ATOM 2857 O O . LYS B 1 195 ? 34.619 43.752 16.919 1.00 49.81 824 LYS B O 1
ATOM 2863 N N . VAL B 1 196 ? 36.205 44.193 15.393 1.00 50.21 825 VAL B N 1
ATOM 2864 C CA . VAL B 1 196 ? 37.116 43.149 15.867 1.00 49.96 825 VAL B CA 1
ATOM 2865 C C . VAL B 1 196 ? 37.613 43.505 17.261 1.00 50.05 825 VAL B C 1
ATOM 2866 O O . VAL B 1 196 ? 38.253 44.531 17.434 1.00 50.71 825 VAL B O 1
ATOM 2870 N N . CYS B 1 197 ? 37.308 42.673 18.251 1.00 49.97 826 CYS B N 1
ATOM 2871 C CA . CYS B 1 197 ? 37.686 42.956 19.635 1.00 50.75 826 CYS B CA 1
ATOM 2872 C C . CYS B 1 197 ? 39.180 42.781 19.841 1.00 51.05 826 CYS B C 1
ATOM 2873 O O . CYS B 1 197 ? 39.859 42.155 19.021 1.00 50.98 826 CYS B O 1
ATOM 2876 N N . ALA B 1 198 ? 39.680 43.345 20.940 1.00 51.60 827 ALA B N 1
ATOM 2877 C CA . ALA B 1 198 ? 41.090 43.249 21.300 1.00 52.03 827 ALA B CA 1
ATOM 2878 C C . ALA B 1 198 ? 41.389 41.840 21.815 1.00 52.37 827 ALA B C 1
ATOM 2879 O O . ALA B 1 198 ? 40.718 41.357 22.740 1.00 52.38 827 ALA B O 1
ATOM 2881 N N . PRO B 1 199 ? 42.392 41.176 21.214 1.00 53.10 828 PRO B N 1
ATOM 2882 C CA . PRO B 1 199 ? 42.735 39.774 21.524 1.00 53.39 828 PRO B CA 1
ATOM 2883 C C . PRO B 1 199 ? 43.124 39.474 22.989 1.00 53.82 828 PRO B C 1
ATOM 2884 O O . PRO B 1 199 ? 42.781 38.403 23.499 1.00 54.04 828 PRO B O 1
ATOM 2888 N N . GLU B 1 200 ? 43.798 40.406 23.667 1.00 54.23 829 GLU B N 1
ATOM 2889 C CA . GLU B 1 200 ? 44.344 40.148 25.029 1.00 54.30 829 GLU B CA 1
ATOM 2890 C C . GLU B 1 200 ? 43.301 39.802 26.093 1.00 53.61 829 GLU B C 1
ATOM 2891 O O . GLU B 1 200 ? 43.609 39.211 27.119 1.00 53.50 829 GLU B O 1
ATOM 2897 N N . ASN B 1 201 ? 42.052 40.148 25.834 1.00 53.40 830 ASN B N 1
ATOM 2898 C CA . ASN B 1 201 ? 40.993 39.867 26.786 1.00 52.41 830 ASN B CA 1
ATOM 2899 C C . ASN B 1 201 ? 40.391 38.478 26.615 1.00 51.45 830 ASN B C 1
ATOM 2900 O O . ASN B 1 201 ? 39.646 38.010 27.481 1.00 50.94 830 ASN B O 1
ATOM 2905 N N . TYR B 1 202 ? 40.750 37.816 25.513 1.00 50.25 831 TYR B N 1
ATOM 2906 C CA . TYR B 1 202 ? 40.160 36.527 25.143 1.00 49.04 831 TYR B CA 1
ATOM 2907 C C . TYR B 1 202 ? 41.192 35.380 25.089 1.00 48.75 831 TYR B C 1
ATOM 2908 O O . TYR B 1 202 ? 40.879 34.262 24.650 1.00 47.72 831 TYR B O 1
ATOM 2917 N N . LEU B 1 203 ? 42.392 35.651 25.550 1.00 48.50 832 LEU B N 1
ATOM 2918 C CA . LEU B 1 203 ? 43.431 34.645 25.495 1.00 48.73 832 LEU B CA 1
ATOM 2919 C C . LEU B 1 203 ? 43.077 33.422 26.265 1.00 48.34 832 LEU B C 1
ATOM 2920 O O . LEU B 1 203 ? 42.706 33.479 27.404 1.00 48.29 832 LEU B O 1
ATOM 2925 N N . LEU B 1 204 ? 43.205 32.298 25.608 1.00 48.21 833 LEU B N 1
ATOM 2926 C CA . LEU B 1 204 ? 43.229 31.036 26.282 1.00 48.24 833 LEU B CA 1
ATOM 2927 C C . LEU B 1 204 ? 44.675 30.689 26.601 1.00 48.32 833 LEU B C 1
ATOM 2928 O O . LEU B 1 204 ? 45.605 31.214 26.019 1.00 48.86 833 LEU B O 1
ATOM 2933 N N . SER B 1 205 ? 44.852 29.780 27.533 1.00 30.00 834 SER B N 1
ATOM 2934 C CA . SER B 1 205 ? 46.178 29.372 27.959 1.00 30.00 834 SER B CA 1
ATOM 2935 C C . SER B 1 205 ? 46.443 27.897 27.682 1.00 30.00 834 SER B C 1
ATOM 2936 O O . SER B 1 205 ? 47.358 27.577 26.964 1.00 30.00 834 SER B O 1
ATOM 2939 N N . GLN C 2 5 ? 31.591 -1.519 25.307 1.00 45.89 137 GLN C N 1
ATOM 2940 C CA . GLN C 2 5 ? 30.819 -1.267 24.053 1.00 45.74 137 GLN C CA 1
ATOM 2941 C C . GLN C 2 5 ? 31.789 -0.997 22.906 1.00 43.90 137 GLN C C 1
ATOM 2942 O O . GLN C 2 5 ? 32.958 -0.660 23.148 1.00 44.31 137 GLN C O 1
ATOM 2948 N N . ALA C 2 6 ? 31.319 -1.159 21.666 1.00 40.74 138 ALA C N 1
ATOM 2949 C CA . ALA C 2 6 ? 32.234 -1.156 20.522 1.00 36.99 138 ALA C CA 1
ATOM 2950 C C . ALA C 2 6 ? 32.259 0.191 19.786 1.00 33.73 138 ALA C C 1
ATOM 2951 O O . ALA C 2 6 ? 31.259 0.901 19.750 1.00 32.97 138 ALA C O 1
ATOM 2963 N N . GLN C 2 8 ? 31.596 2.308 16.783 1.00 25.37 140 GLN C N 1
ATOM 2964 C CA . GLN C 2 8 ? 30.660 2.246 15.683 1.00 26.15 140 GLN C CA 1
ATOM 2965 C C . GLN C 2 8 ? 31.359 1.885 14.365 1.00 25.28 140 GLN C C 1
ATOM 2966 O O . GLN C 2 8 ? 32.387 2.457 14.028 1.00 24.33 140 GLN C O 1
ATOM 2972 N N . GLU C 2 9 ? 30.821 0.897 13.667 1.00 25.87 141 GLU C N 1
ATOM 2973 C CA . GLU C 2 9 ? 31.231 0.606 12.305 1.00 27.63 141 GLU C CA 1
ATOM 2974 C C . GLU C 2 9 ? 30.480 1.536 11.347 1.00 27.83 141 GLU C C 1
ATOM 2975 O O . GLU C 2 9 ? 29.308 1.801 11.534 1.00 27.27 141 GLU C O 1
ATOM 2981 N N . TYR C 2 10 ? 31.179 2.047 10.342 1.00 29.20 142 TYR C N 1
ATOM 2982 C CA . TYR C 2 10 ? 30.557 2.921 9.315 1.00 29.97 142 TYR C CA 1
ATOM 2983 C C . TYR C 2 10 ? 30.640 2.282 7.926 1.00 31.20 142 TYR C C 1
ATOM 2984 O O . TYR C 2 10 ? 31.465 1.380 7.658 1.00 30.23 142 TYR C O 1
ATOM 2994 N N . GLN D 2 5 ? 12.968 22.001 23.023 1.00 49.04 137 GLN D N 1
ATOM 2995 C CA . GLN D 2 5 ? 13.921 22.421 24.108 1.00 48.45 137 GLN D CA 1
ATOM 2996 C C . GLN D 2 5 ? 14.644 23.724 23.729 1.00 46.82 137 GLN D C 1
ATOM 2997 O O . GLN D 2 5 ? 14.859 23.989 22.541 1.00 47.39 137 GLN D O 1
ATOM 3003 N N . ALA D 2 6 ? 15.042 24.495 24.743 1.00 43.94 138 ALA D N 1
ATOM 3004 C CA . ALA D 2 6 ? 15.519 25.866 24.594 1.00 41.18 138 ALA D CA 1
ATOM 3005 C C . ALA D 2 6 ? 16.850 26.108 23.841 1.00 39.99 138 ALA D C 1
ATOM 3006 O O . ALA D 2 6 ? 17.700 25.216 23.681 1.00 39.09 138 ALA D O 1
ATOM 3018 N N . GLN D 2 8 ? 20.426 27.885 23.596 1.00 36.20 140 GLN D N 1
ATOM 3019 C CA . GLN D 2 8 ? 21.468 28.352 24.438 1.00 36.40 140 GLN D CA 1
ATOM 3020 C C . GLN D 2 8 ? 21.862 29.779 24.107 1.00 35.38 140 GLN D C 1
ATOM 3021 O O . GLN D 2 8 ? 21.820 30.174 22.982 1.00 34.93 140 GLN D O 1
ATOM 3027 N N . GLU D 2 9 ? 22.209 30.553 25.120 1.00 35.11 141 GLU D N 1
ATOM 3028 C CA . GLU D 2 9 ? 22.808 31.867 24.959 1.00 36.12 141 GLU D CA 1
ATOM 3029 C C . GLU D 2 9 ? 24.321 31.735 25.033 1.00 35.62 141 GLU D C 1
ATOM 3030 O O . GLU D 2 9 ? 24.843 30.972 25.850 1.00 35.39 141 GLU D O 1
ATOM 3036 N N . TYR D 2 10 ? 24.998 32.487 24.169 1.00 35.24 142 TYR D N 1
ATOM 3037 C CA . TYR D 2 10 ? 26.458 32.521 24.072 1.00 35.48 142 TYR D CA 1
ATOM 3038 C C . TYR D 2 10 ? 26.957 33.952 24.185 1.00 35.29 142 TYR D C 1
ATOM 3039 O O . TYR D 2 10 ? 26.191 34.903 23.956 1.00 34.83 142 TYR D O 1
#

Sequence (389 aa):
KPTRTLVMTSMPSEKQNVVIQVVDKLKGFSIAPDVCETTTHVLSGKPLRTLNVLLGIARGCWVLSYDWVLWSLELGHWISEEPFELSHHFPAAPLCRSECHLSAGPYRGTLFADQPAMFVSPASSPPVAKLCELVHLCGGRVSQVPRQASIVIGPYSGKKKATVKYLSEKWVLDSITQHKVCAPENYLLKPTRTLVMTSMPSEKQNVVIQVVDKLKGFSIAPDVCETTTHVLSGKPLRTLNVLLGIARGCWVLSYDWVLWSLELGHWISEEPFELSHHFPAAPLCRSECHLSAGPYRGTLFADQPAMFVSPASSPPVAKLCELVHLCGGRVSQVPRQASIVIGPYSGKKKATVKYLSEKWVLDSITQHKVCAPENYLLSQAQEYQAQEY

Nearest PDB structures (foldseek):
  3szm-assembly4_D  TM=9.812E-01  e=1.891E-39  Homo sapiens
  3sht-assembly3_C  TM=9.732E-01  e=3.208E-39  Homo sapiens
  3al3-assembly1_A  TM=7.544E-01  e=8.344E-11  Homo sapiens
  7cmz-assembly1_A  TM=7.083E-01  e=3.099E-11  Homo sapiens
  8ir4-assembly1_A  TM=7.065E-01  e=2.784E-08  Homo sapiens

Solvent-accessible surface area: 18870 Å² total

InterPro domains:
  IPR001357 BRCT domain [PF12738] (14-75)
  IPR001357 BRCT domain [PS50172] (1-93)
  IPR001357 BRCT domain [PS50172] (672-730)
  IPR001357 BRCT domain [PS50172] (751-833)
  IPR001357 BRCT domain [SM00292] (7-83)
  IPR001357 BRCT domain [SM00292] (642-720)
  IPR001357 BRCT domain [SM00292] (753-823)
  IPR022047 Microcephalin-like [PTHR14625] (2-835)
  IPR029504 Microcephalin, mammal [PF12258] (225-607)
  IPR036420 BRCT domain superfamily [G3DSA:3.40.50.10190] (1-105)
  IPR036420 BRCT domain superfamily [G3DSA:3.40.50.10190] (647-743)
  IPR036420 BRCT domain superfamily [G3DSA:3.40.50.10190] (744-832)
  IPR036420 BRCT domain superfamily [SSF52113] (5-93)
  IPR036420 BRCT domain superfamily [SSF52113] (649-732)
  IPR036420 BRCT domain superfamily [SSF52113] (754-833)

B-factor: mean 33.14, std 10.43, range [11.45, 66.65]

Foldseek 3Di:
DAQAAEEEDQAPPVLVVLLVVLCVQAPRHDYDHADDPRYAYYEYADLDLDLRLLVCLLQLHQDFYSVQSVVCVVVSYRDDGVVGGPCVSQVSNNVSVVQCVVDDPRAAACLAQPPAEEEEDCPAPVHDVSLVVSQGRNNHHYDPDDVRALEYEHDDDDDDDDRHFDFYSVQSRVCSRNVHNDDSVVGGD/DDQAAEEEECADVVLVVLLVVLCVQAPDHDYDPADDPRYAYYEYQDLDDDLRVLVCLLQLHQYFYSVQSVVCVVVVYRDDRVVGGVCVQFVSNNVSVVQCVPDPDDAAACQCQVPFAEEEDCQAPVHPVSLCVSQVSNNHHHDPDQQPGQEYEGDDDDHHDPNHLDFYSVQSSVCSRHVHRDDSVVTGDD/DADDD/DADDD

GO terms:
  GO:0005654 nucleoplasm (C, TAS)
  GO:0042802 identical protein binding (F, IPI)
  GO:0005515 protein binding (F, IPI)
  GO:0000122 negative regulation of transcription by RNA polymerase II (P, IDA)

Organism: Homo sapiens (NCBI:txid9606)